Protein AF-A0A090RYJ0-F1 (afdb_monomer_lite)

Sequence (635 aa):
MLKVSLPIKLTNSLRLLSVKEAKRGILFSRLLGHEAGHELSQRLPTTTFIEEPAWATVTNPQGEGLDLPLISLRDNPFFAEKRTQSASTLANEGNTHLLATVNQVCAGQQQAQVVSWVQQVAKREDISQHQAACDWIGAFMQNVIAPLCIARSDYGVVMLAHQQNILLRVDNGMPAGMMYRDCQGSGVTELALERFASVFEGEKPEYFMEGEFVNPYLAYYLIGNSLINTVATIAASGMVTEQVLYQVCREKLAALAAASPVDPSFYNYLLNSDTLHWKRNFLCFVEEHNEATLSDPTKIYREIPNSLSEGVLPDCVKPLPDGSDVAIYPLAIDQWSLKTNGVERGLLNIHETSGAISVNVATDDPLIYWSGLEHAFFALDCQQITCEHAPEFVRGCLDTEQRLTRASFLEHAPIWHQPDHKPTDEIRLEASNGLTHPSRPAKPVDVFYQRYIYGMNKVLTFRKASLSRDLECFNRWHNDPAISPVWELEGSHQDHIDYLTKMESDPHQFPVIGEFDGVPFGYFEIYWTPEDRLGPYYQAQDFDRGAHMLSANPRFRGWRYFSVWSRGIVHYCFLANAKTNNVMGEPRADNKKVLALTERIGFEHLFDFDFPHKRAAMLQCKRERFFEFYTSQAR

Foldseek 3Di:
DKQWQDQDDDQQAGRFDDPQLLVLLQLVVLLCVDPVNLLLCLLQVQEAEWGQNDKDADADPVRHGDSPGIMTDIDDPVVVDVPPDDDPPVPFVVFWAQQVQQLDQDPPRPAHNLLVLLVQCCVVVVHASQVSLLQQLLQCCVAPQLSQVQCCQAQQKHALAASRQWTFGADSSHGRHTYGDDSSRIAGEPSNCVSVVVSQVPHHRPRYDYPVPCLLSRCQRRPVRRSLSSLCRNVVVVRHHSLLSLVLNLQSLVLSLLLPTNHSVNSCCQAPDQWGKYFQSPVSVVVSPNCVDDPDNSVRIDIDGRSNHDDFYFPAWKAFAVRWIWGWTDPDPFKTFTDTSSHTAWIWGWDADPNAIEIEIGHPDLLSVLVSVVCVCVVVVDQKHAYDPDDPQCVVQADPRNMHGQLSSLQRRNGFFDAFDDDPDFDWDAAPVRFIATDDTDDDDFWGGWTQDSVRSKIKTKTFDDLVSCLVVVQVQCCPPVRVVFPVQHDDSVSSVVVQVVQVVDRFKTKMFIDISSRTFWIKIKGACCNDPNNVVDPHDRLEIEMDIGGRHPVQDDDVNCLVVVLRVVSCSCNRDVVHFKYKDWAAPPPVVVVVSVVLQAKDFDAWDDDPVGTTTIIIHGSVSNSVSVSVPPD

Structure (mmCIF, N/CA/C/O backbone):
data_AF-A0A090RYJ0-F1
#
_entry.id   AF-A0A090RYJ0-F1
#
loop_
_atom_site.group_PDB
_atom_site.id
_atom_site.type_symbol
_atom_site.label_atom_id
_atom_site.label_alt_id
_atom_site.label_comp_id
_atom_site.label_asym_id
_atom_site.label_entity_id
_atom_site.label_seq_id
_atom_site.pdbx_PDB_ins_code
_atom_site.Cartn_x
_atom_site.Cartn_y
_atom_site.Cartn_z
_atom_site.occupancy
_atom_site.B_iso_or_equiv
_atom_site.auth_seq_id
_atom_site.auth_comp_id
_atom_site.auth_asym_id
_atom_site.auth_atom_id
_atom_site.pdbx_PDB_model_num
ATOM 1 N N . MET A 1 1 ? 9.843 12.489 -25.178 1.00 92.44 1 MET A N 1
ATOM 2 C CA . MET A 1 1 ? 11.280 12.785 -24.995 1.00 92.44 1 MET A CA 1
ATOM 3 C C . MET A 1 1 ? 12.077 11.915 -25.953 1.00 92.44 1 MET A C 1
ATOM 5 O O . MET A 1 1 ? 11.637 10.817 -26.263 1.00 92.44 1 MET A O 1
ATOM 9 N N . LEU A 1 2 ? 13.222 12.397 -26.438 1.00 93.12 2 LEU A N 1
ATOM 10 C CA . LEU A 1 2 ? 14.098 11.617 -27.316 1.00 93.12 2 LEU A CA 1
ATOM 11 C C . LEU A 1 2 ? 15.310 11.122 -26.530 1.00 93.12 2 LEU A C 1
ATOM 13 O O . LEU A 1 2 ? 16.002 11.919 -25.897 1.00 93.12 2 LEU A O 1
ATOM 17 N N . LYS A 1 3 ? 15.568 9.817 -26.595 1.00 94.19 3 LYS A N 1
ATOM 18 C CA . LYS A 1 3 ? 16.822 9.198 -26.170 1.00 94.19 3 LYS A CA 1
ATOM 19 C C . LYS A 1 3 ? 17.587 8.822 -27.434 1.00 94.19 3 LYS A C 1
ATOM 21 O O . LYS A 1 3 ? 17.047 8.122 -28.281 1.00 94.19 3 LYS A O 1
ATOM 26 N N . VAL A 1 4 ? 18.810 9.317 -27.589 1.00 94.50 4 VAL A N 1
ATOM 27 C CA . VAL A 1 4 ? 19.563 9.208 -28.849 1.00 94.50 4 VAL A CA 1
ATOM 28 C C . VAL A 1 4 ? 20.899 8.515 -28.633 1.00 94.50 4 VAL A C 1
ATOM 30 O O . VAL A 1 4 ? 21.523 8.692 -27.585 1.00 94.50 4 VAL A O 1
ATOM 33 N N . SER A 1 5 ? 21.351 7.770 -29.638 1.00 94.75 5 SER A N 1
ATOM 34 C CA . SER A 1 5 ? 22.724 7.280 -29.703 1.00 94.75 5 SER A CA 1
ATOM 35 C C . SER A 1 5 ? 23.705 8.436 -29.850 1.00 94.75 5 SER A C 1
ATOM 37 O O . SER A 1 5 ? 23.624 9.229 -30.789 1.00 94.75 5 SER A O 1
ATOM 39 N N . LEU A 1 6 ? 24.658 8.511 -28.927 1.00 94.00 6 LEU A N 1
ATOM 40 C CA . LEU A 1 6 ? 25.683 9.540 -28.873 1.00 94.00 6 LEU A CA 1
ATOM 41 C C . LEU A 1 6 ? 27.053 8.875 -28.653 1.00 94.00 6 LEU A C 1
ATOM 43 O O . LEU A 1 6 ? 27.276 8.279 -27.599 1.00 94.00 6 LEU A O 1
ATOM 47 N N . PRO A 1 7 ? 27.997 8.964 -29.609 1.00 91.94 7 PRO A N 1
ATOM 48 C CA . PRO A 1 7 ? 29.292 8.286 -29.527 1.00 91.94 7 PRO A CA 1
ATOM 49 C C . PRO A 1 7 ? 30.259 9.002 -28.563 1.00 91.94 7 PRO A C 1
ATOM 51 O O . PRO A 1 7 ? 31.333 9.452 -28.949 1.00 91.94 7 PRO A O 1
ATOM 54 N N . ILE A 1 8 ? 29.870 9.123 -27.292 1.00 92.69 8 ILE A N 1
ATOM 55 C CA . ILE A 1 8 ? 30.677 9.677 -26.202 1.00 92.69 8 ILE A CA 1
ATOM 56 C C . ILE A 1 8 ? 30.729 8.693 -25.036 1.00 92.69 8 ILE A C 1
ATOM 58 O O . ILE A 1 8 ? 29.741 8.020 -24.726 1.00 92.69 8 ILE A O 1
ATOM 62 N N . LYS A 1 9 ? 31.879 8.612 -24.364 1.00 87.88 9 LYS A N 1
ATOM 63 C CA . LYS A 1 9 ? 32.014 7.858 -23.115 1.00 87.88 9 LYS A CA 1
ATOM 64 C C . LYS A 1 9 ? 31.631 8.772 -21.954 1.00 87.88 9 LYS A C 1
ATOM 66 O O . LYS A 1 9 ? 32.257 9.808 -21.755 1.00 87.88 9 LYS A O 1
ATOM 71 N N . LEU A 1 10 ? 30.612 8.389 -21.188 1.00 88.50 10 LEU A N 1
ATOM 72 C CA . LEU A 1 10 ? 30.258 9.051 -19.929 1.00 88.50 10 LEU A CA 1
ATOM 73 C C . LEU A 1 10 ? 30.306 8.004 -18.824 1.00 88.50 10 LEU A C 1
ATOM 75 O O . LEU A 1 10 ? 29.560 7.024 -18.892 1.00 88.50 10 LEU A O 1
ATOM 79 N N . THR A 1 11 ? 31.126 8.225 -17.794 1.00 87.25 11 THR A N 1
ATOM 80 C CA . THR A 1 11 ? 31.468 7.224 -16.762 1.00 87.25 11 THR A CA 1
ATOM 81 C C . THR A 1 11 ? 32.126 5.980 -17.384 1.00 87.25 11 THR A C 1
ATOM 83 O O . THR A 1 11 ? 33.149 6.113 -18.057 1.00 87.25 11 THR A O 1
ATOM 86 N N . ASN A 1 12 ? 31.536 4.795 -17.220 1.00 80.19 12 ASN A N 1
ATOM 87 C CA . ASN A 1 12 ? 32.121 3.515 -17.627 1.00 80.19 12 ASN A CA 1
ATOM 88 C C . ASN A 1 12 ? 31.584 2.978 -18.967 1.00 80.19 12 ASN A C 1
ATOM 90 O O . ASN A 1 12 ? 32.007 1.910 -19.399 1.00 80.19 12 ASN A O 1
ATOM 94 N N . SER A 1 13 ? 30.694 3.705 -19.656 1.00 80.56 13 SER A N 1
ATOM 95 C CA . SER A 1 13 ? 30.019 3.200 -20.864 1.00 80.56 13 SER A CA 1
ATOM 96 C C . SER A 1 13 ? 30.002 4.213 -22.009 1.00 80.56 13 SER A C 1
ATOM 98 O O . SER A 1 13 ? 29.897 5.427 -21.798 1.00 80.56 13 SER A O 1
ATOM 100 N N . LEU A 1 14 ? 30.070 3.692 -23.236 1.00 86.56 14 LEU A N 1
ATOM 101 C CA . LEU A 1 14 ? 29.778 4.438 -24.457 1.00 86.56 14 LEU A CA 1
ATOM 102 C C . LEU A 1 14 ? 28.262 4.652 -24.559 1.00 86.56 14 LEU A C 1
ATOM 104 O O . LEU A 1 14 ? 27.493 3.728 -24.318 1.00 86.56 14 LEU A O 1
ATOM 108 N N . ARG A 1 15 ? 27.817 5.860 -24.909 1.00 90.31 15 ARG A N 1
ATOM 109 C CA . ARG A 1 15 ? 26.388 6.216 -24.965 1.00 90.31 15 ARG A CA 1
ATOM 110 C C . ARG A 1 15 ? 25.739 5.923 -26.320 1.00 90.31 15 ARG A C 1
ATOM 112 O O . ARG A 1 15 ? 24.931 6.710 -26.803 1.00 90.31 15 ARG A O 1
ATOM 119 N N . LEU A 1 16 ? 26.076 4.783 -26.919 1.00 91.50 16 LEU A N 1
ATOM 120 C CA . LEU A 1 16 ? 25.338 4.241 -28.060 1.00 91.50 16 LEU A CA 1
ATOM 121 C C . LEU A 1 16 ? 24.170 3.392 -27.560 1.00 91.50 16 LEU A C 1
ATOM 123 O O . LEU A 1 16 ? 24.305 2.690 -26.564 1.00 91.50 16 LEU A O 1
ATOM 127 N N . LEU A 1 17 ? 23.040 3.479 -28.252 1.00 90.44 17 LEU A N 1
ATOM 128 C CA . LEU A 1 17 ? 21.899 2.597 -28.058 1.00 90.44 17 LEU A CA 1
ATOM 129 C C . LEU A 1 17 ? 22.000 1.448 -29.055 1.00 90.44 17 LEU A C 1
ATOM 131 O O . LEU A 1 17 ? 22.281 1.683 -30.230 1.00 90.44 17 LEU A O 1
ATOM 135 N N . SER A 1 18 ? 21.703 0.234 -28.607 1.00 88.06 18 SER A N 1
ATOM 136 C CA . SER A 1 18 ? 21.585 -0.919 -29.505 1.00 88.06 18 SER A CA 1
ATOM 137 C C . SER A 1 18 ? 20.132 -1.255 -29.838 1.00 88.06 18 SER A C 1
ATOM 139 O O . SER A 1 18 ? 19.217 -1.006 -29.047 1.00 88.06 18 SER A O 1
ATOM 141 N N . VAL A 1 19 ? 19.910 -1.896 -30.992 1.00 88.31 19 VAL A N 1
ATOM 142 C CA . VAL A 1 19 ? 18.595 -2.472 -31.360 1.00 88.31 19 VAL A CA 1
ATOM 143 C C . VAL A 1 19 ? 18.085 -3.405 -30.267 1.00 88.31 19 VAL A C 1
ATOM 145 O O . VAL A 1 19 ? 16.898 -3.404 -29.940 1.00 88.31 19 VAL A O 1
ATOM 148 N N . LYS A 1 20 ? 19.008 -4.177 -29.687 1.00 85.31 20 LYS A N 1
ATOM 149 C CA . LYS A 1 20 ? 18.782 -5.010 -28.513 1.00 85.31 20 LYS A CA 1
ATOM 150 C C . LYS A 1 20 ? 18.133 -4.160 -27.418 1.00 85.31 20 LYS A C 1
ATOM 152 O O . LYS A 1 20 ? 16.956 -4.345 -27.120 1.00 85.31 20 LYS A O 1
ATOM 157 N N . GLU A 1 21 ? 18.853 -3.183 -26.873 1.00 84.81 21 GLU A N 1
ATOM 158 C CA . GLU A 1 21 ? 18.369 -2.327 -25.780 1.00 84.81 21 GLU A CA 1
ATOM 159 C C . GLU A 1 21 ? 17.041 -1.622 -26.069 1.00 84.81 21 GLU A C 1
ATOM 161 O O . GLU A 1 21 ? 16.218 -1.476 -25.167 1.00 84.81 21 GLU A O 1
ATOM 166 N N . ALA A 1 22 ? 16.812 -1.204 -27.312 1.00 88.31 22 ALA A N 1
ATOM 167 C CA . ALA A 1 22 ? 15.580 -0.537 -27.703 1.00 88.31 22 ALA A CA 1
ATOM 168 C C . ALA A 1 22 ? 14.358 -1.479 -27.661 1.00 88.31 22 ALA A C 1
ATOM 170 O O . ALA A 1 22 ? 13.277 -1.077 -27.226 1.00 88.31 22 ALA A O 1
ATOM 171 N N . LYS A 1 23 ? 14.529 -2.766 -28.007 1.00 88.62 23 LYS A N 1
ATOM 172 C CA . LYS A 1 23 ? 13.481 -3.793 -27.836 1.00 88.62 23 LYS A CA 1
ATOM 173 C C . LYS A 1 23 ? 13.100 -4.007 -26.369 1.00 88.62 23 LYS A C 1
ATOM 175 O O . LYS A 1 23 ? 11.967 -4.400 -26.100 1.00 88.62 23 LYS A O 1
ATOM 180 N N . ARG A 1 24 ? 14.003 -3.722 -25.422 1.00 89.44 24 ARG A N 1
ATOM 181 C CA . ARG A 1 24 ? 13.705 -3.799 -23.984 1.00 89.44 24 ARG A CA 1
ATOM 182 C C . ARG A 1 24 ? 12.623 -2.804 -23.565 1.00 89.44 24 ARG A C 1
ATOM 184 O O . ARG A 1 24 ? 11.746 -3.169 -22.791 1.00 89.44 24 ARG A O 1
ATOM 191 N N . GLY A 1 25 ? 12.663 -1.586 -24.111 1.00 89.94 25 GLY A N 1
ATOM 192 C CA . GLY A 1 25 ? 11.626 -0.570 -23.898 1.00 89.94 25 GLY A CA 1
ATOM 193 C C . GLY A 1 25 ? 10.246 -1.054 -24.333 1.00 89.94 25 GLY A C 1
ATOM 194 O O . GLY A 1 25 ? 9.313 -1.047 -23.536 1.00 89.94 25 GLY A O 1
ATOM 195 N N . ILE A 1 26 ? 10.158 -1.602 -25.549 1.00 91.38 26 ILE A N 1
ATOM 196 C CA . ILE A 1 26 ? 8.911 -2.158 -26.096 1.00 91.38 26 ILE A CA 1
ATOM 197 C C . ILE A 1 26 ? 8.396 -3.324 -25.247 1.00 91.38 26 ILE A C 1
ATOM 199 O O . ILE A 1 26 ? 7.200 -3.406 -24.976 1.00 91.38 26 ILE A O 1
ATOM 203 N N . LEU A 1 27 ? 9.280 -4.242 -24.837 1.00 91.75 27 LEU A N 1
ATOM 204 C CA . LEU A 1 27 ? 8.890 -5.361 -23.981 1.00 91.75 27 LEU A CA 1
ATOM 205 C C . LEU A 1 27 ? 8.302 -4.855 -22.662 1.00 91.75 27 LEU A C 1
ATOM 207 O O . LEU A 1 27 ? 7.239 -5.311 -22.262 1.00 91.75 27 LEU A O 1
ATOM 211 N N . PHE A 1 28 ? 8.955 -3.891 -22.015 1.00 92.88 28 PHE A N 1
ATOM 212 C CA . PHE A 1 28 ? 8.467 -3.320 -20.765 1.00 92.88 28 PHE A CA 1
ATOM 213 C C . PHE A 1 28 ? 7.088 -2.657 -20.926 1.00 92.88 28 PHE A C 1
ATOM 215 O O . PHE A 1 28 ? 6.198 -2.926 -20.123 1.00 92.88 28 PHE A O 1
ATOM 222 N N . SER A 1 29 ? 6.863 -1.905 -22.008 1.00 93.06 29 SER A N 1
ATOM 223 C CA . SER A 1 29 ? 5.536 -1.372 -22.359 1.00 93.06 29 SER A CA 1
ATOM 224 C C . SER A 1 29 ? 4.478 -2.465 -22.540 1.00 93.06 29 SER A C 1
ATOM 226 O O . SER A 1 29 ? 3.366 -2.358 -22.029 1.00 93.06 29 SER A O 1
ATOM 228 N N . ARG A 1 30 ? 4.824 -3.573 -23.209 1.00 93.81 30 ARG A N 1
ATOM 229 C CA . ARG A 1 30 ? 3.920 -4.730 -23.347 1.00 93.81 30 ARG A CA 1
ATOM 230 C C . ARG A 1 30 ? 3.586 -5.378 -22.005 1.00 93.81 30 ARG A C 1
ATOM 232 O O . ARG A 1 30 ? 2.452 -5.805 -21.820 1.00 93.81 30 ARG A O 1
ATOM 239 N N . LEU A 1 31 ? 4.547 -5.449 -21.080 1.00 95.19 31 LEU A N 1
ATOM 240 C CA . LEU A 1 31 ? 4.296 -5.950 -19.727 1.00 95.19 31 LEU A CA 1
ATOM 241 C C . LEU A 1 31 ? 3.324 -5.034 -18.977 1.00 95.19 31 LEU A C 1
ATOM 243 O O . LEU A 1 31 ? 2.397 -5.535 -18.352 1.00 95.19 31 LEU A O 1
ATOM 247 N N . LEU A 1 32 ? 3.487 -3.711 -19.064 1.00 93.56 32 LEU A N 1
ATOM 248 C CA . LEU A 1 32 ? 2.583 -2.757 -18.408 1.00 93.56 32 LEU A CA 1
ATOM 249 C C . LEU A 1 32 ? 1.158 -2.787 -18.981 1.00 93.56 32 LEU A C 1
ATOM 251 O O . LEU A 1 32 ? 0.208 -2.654 -18.216 1.00 93.56 32 LEU A O 1
ATOM 255 N N . GLY A 1 33 ? 1.009 -3.030 -20.287 1.00 93.19 33 GLY A N 1
ATOM 256 C CA . GLY A 1 33 ? -0.289 -3.215 -20.951 1.00 93.19 33 GLY A CA 1
ATOM 257 C C . GLY A 1 33 ? -0.917 -4.608 -20.795 1.00 93.19 33 GLY A C 1
ATOM 258 O O . GLY A 1 33 ? -1.959 -4.878 -21.383 1.00 93.19 33 GLY A O 1
ATOM 259 N N . HIS A 1 34 ? -0.282 -5.522 -20.058 1.00 95.06 34 HIS A N 1
ATOM 260 C CA . HIS A 1 34 ? -0.852 -6.828 -19.724 1.00 95.06 34 HIS A CA 1
ATOM 261 C C . HIS A 1 34 ? -1.748 -6.730 -18.479 1.00 95.06 34 HIS A C 1
ATOM 263 O O . HIS A 1 34 ? -1.570 -5.850 -17.642 1.00 95.06 34 HIS A O 1
ATOM 269 N N . GLU A 1 35 ? -2.640 -7.702 -18.270 1.00 93.25 35 GLU A N 1
ATOM 270 C CA . GLU A 1 35 ? -3.495 -7.804 -17.076 1.00 93.25 35 GLU A CA 1
ATOM 271 C C . GLU A 1 35 ? -2.714 -7.652 -15.756 1.00 93.25 35 GLU A C 1
ATOM 273 O O . GLU A 1 35 ? -3.081 -6.863 -14.884 1.00 93.25 35 GLU A O 1
ATOM 278 N N . ALA A 1 36 ? -1.600 -8.376 -15.623 1.00 94.81 36 ALA A N 1
ATOM 279 C CA . ALA A 1 36 ? -0.718 -8.278 -14.459 1.00 94.81 36 ALA A CA 1
ATOM 280 C C . ALA A 1 36 ? 0.008 -6.918 -14.363 1.00 94.81 36 ALA A C 1
ATOM 282 O O . ALA A 1 36 ? 0.358 -6.492 -13.266 1.00 94.81 36 ALA A O 1
ATOM 283 N N . GLY A 1 37 ? 0.213 -6.221 -15.485 1.00 95.62 37 GLY A N 1
ATOM 284 C CA . GLY A 1 37 ? 0.785 -4.872 -15.534 1.00 95.62 37 GLY A CA 1
ATOM 285 C C . GLY A 1 37 ? -0.206 -3.796 -15.094 1.00 95.62 37 GLY A C 1
ATOM 286 O O . GLY A 1 37 ? 0.160 -2.874 -14.359 1.00 95.62 37 GLY A O 1
ATOM 287 N N . HIS A 1 38 ? -1.482 -3.964 -15.445 1.00 94.19 38 HIS A N 1
ATOM 288 C CA . HIS A 1 38 ? -2.573 -3.155 -14.911 1.00 94.19 38 HIS A CA 1
ATOM 289 C C . HIS A 1 38 ? -2.745 -3.378 -13.401 1.00 94.19 38 HIS A C 1
ATOM 291 O O . HIS A 1 38 ? -2.838 -2.399 -12.665 1.00 94.19 38 HIS A O 1
ATOM 297 N N . GLU A 1 39 ? -2.695 -4.628 -12.913 1.00 95.12 39 GLU A N 1
ATOM 298 C CA . GLU A 1 39 ? -2.696 -4.928 -11.465 1.00 95.12 39 GLU A CA 1
ATOM 299 C C . GLU A 1 39 ? -1.492 -4.283 -10.751 1.00 95.12 39 GLU A C 1
ATOM 301 O O . GLU A 1 39 ? -1.660 -3.663 -9.699 1.00 95.12 39 GLU A O 1
ATOM 306 N N . LEU A 1 40 ? -0.287 -4.361 -11.337 1.00 95.62 40 LEU A N 1
ATOM 307 C CA . LEU A 1 40 ? 0.920 -3.704 -10.821 1.00 95.62 40 LEU A CA 1
ATOM 308 C C . LEU A 1 40 ? 0.724 -2.189 -10.694 1.00 95.62 40 LEU A C 1
ATOM 310 O O . LEU A 1 40 ? 0.967 -1.629 -9.627 1.00 95.62 40 LEU A O 1
ATOM 314 N N . SER A 1 41 ? 0.260 -1.534 -11.758 1.00 93.38 41 SER A N 1
ATOM 315 C CA . SER A 1 41 ? 0.017 -0.085 -11.773 1.00 93.38 41 SER A CA 1
ATOM 316 C C . SER A 1 41 ? -1.065 0.319 -10.767 1.00 93.38 41 SER A C 1
ATOM 318 O O . SER A 1 41 ? -0.899 1.284 -10.023 1.00 93.38 41 SER A O 1
ATOM 320 N N . GLN A 1 42 ? -2.140 -0.467 -10.669 1.00 92.31 42 GLN A N 1
ATOM 321 C CA . GLN A 1 42 ? -3.217 -0.266 -9.701 1.00 92.31 42 GLN A CA 1
ATOM 322 C C . GLN A 1 42 ? -2.715 -0.404 -8.259 1.00 92.31 42 GLN A C 1
ATOM 324 O O . GLN A 1 42 ? -3.133 0.357 -7.388 1.00 92.31 42 GLN A O 1
ATOM 329 N N . ARG A 1 43 ? -1.799 -1.337 -7.987 1.00 93.69 43 ARG A N 1
ATOM 330 C CA . ARG A 1 43 ? -1.207 -1.545 -6.658 1.00 93.69 43 ARG A CA 1
ATOM 331 C C . ARG A 1 43 ? -0.195 -0.468 -6.264 1.00 93.69 43 ARG A C 1
ATOM 333 O O . ARG A 1 43 ? 0.051 -0.284 -5.075 1.00 93.69 43 ARG A O 1
ATOM 340 N N . LEU A 1 44 ? 0.378 0.248 -7.234 1.00 93.88 44 LEU A N 1
ATOM 341 C CA . LEU A 1 44 ? 1.445 1.232 -7.031 1.00 93.88 44 LEU A CA 1
ATOM 342 C C . LEU A 1 44 ? 1.013 2.656 -7.445 1.00 93.88 44 LEU A C 1
ATOM 344 O O . LEU A 1 44 ? 1.634 3.253 -8.325 1.00 93.88 44 LEU A O 1
ATOM 3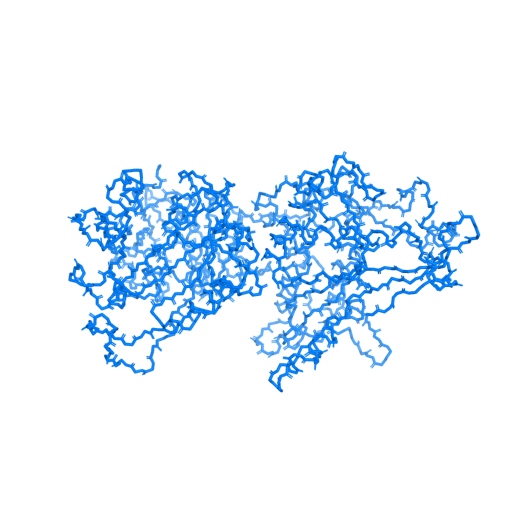48 N N . PRO A 1 45 ? -0.009 3.257 -6.801 1.00 88.38 45 PRO A N 1
ATOM 349 C CA . PRO A 1 45 ? -0.606 4.529 -7.239 1.00 88.38 45 PRO A CA 1
ATOM 350 C C . PRO A 1 45 ? 0.340 5.738 -7.150 1.00 88.38 45 PRO A C 1
ATOM 352 O O . PRO A 1 45 ? 0.109 6.770 -7.777 1.00 88.38 45 PRO A O 1
ATOM 355 N N . THR A 1 46 ? 1.412 5.634 -6.367 1.00 90.75 46 THR A N 1
ATOM 356 C CA . THR A 1 46 ? 2.437 6.677 -6.223 1.00 90.75 46 THR A CA 1
ATOM 357 C C . THR A 1 46 ? 3.580 6.529 -7.227 1.00 90.75 46 THR A C 1
ATOM 359 O O . THR A 1 46 ? 4.516 7.326 -7.207 1.00 90.75 46 THR A O 1
ATOM 362 N N . THR A 1 47 ? 3.518 5.527 -8.109 1.00 94.12 47 THR A N 1
ATOM 363 C CA . THR A 1 47 ? 4.564 5.206 -9.079 1.00 94.12 47 THR A CA 1
ATOM 364 C C . THR A 1 47 ? 4.097 5.448 -10.505 1.00 94.12 47 THR A C 1
ATOM 366 O O . THR A 1 47 ? 3.020 5.025 -10.909 1.00 94.12 47 THR A O 1
ATOM 369 N N . THR A 1 48 ? 4.949 6.084 -11.301 1.00 93.62 48 THR A N 1
ATOM 370 C CA . THR A 1 48 ? 4.777 6.180 -12.753 1.00 93.62 48 THR A CA 1
ATOM 371 C C . THR A 1 48 ? 5.952 5.512 -13.449 1.00 93.62 48 THR A C 1
ATOM 373 O O . THR A 1 48 ? 7.105 5.884 -13.239 1.00 93.62 48 THR A O 1
ATOM 376 N N . PHE A 1 49 ? 5.680 4.544 -14.313 1.00 93.81 49 PHE A N 1
ATOM 377 C CA . PHE A 1 49 ? 6.699 3.946 -15.165 1.00 93.81 49 PHE A CA 1
ATOM 378 C C . PHE A 1 49 ? 6.731 4.702 -16.496 1.00 93.81 49 PHE A C 1
ATOM 380 O O . PHE A 1 49 ? 5.768 4.661 -17.250 1.00 93.81 49 PHE A O 1
ATOM 387 N N . ILE A 1 50 ? 7.809 5.443 -16.774 1.00 94.12 50 ILE A N 1
ATOM 388 C CA . ILE A 1 50 ? 7.931 6.193 -18.029 1.00 94.12 50 ILE A CA 1
ATOM 389 C C . ILE A 1 50 ? 8.341 5.228 -19.139 1.00 94.12 50 ILE A C 1
ATOM 391 O O . ILE A 1 50 ? 9.473 4.739 -19.163 1.00 94.12 50 ILE A O 1
ATOM 395 N N . GLU A 1 51 ? 7.417 4.998 -20.061 1.00 93.44 51 GLU A N 1
ATOM 396 C CA . GLU A 1 51 ? 7.549 4.018 -21.128 1.00 93.44 51 GLU A CA 1
ATOM 397 C C . GLU A 1 51 ? 8.474 4.464 -22.269 1.00 93.44 51 GLU A C 1
ATOM 399 O O . GLU A 1 51 ? 8.699 5.655 -22.517 1.00 93.44 51 GLU A O 1
ATOM 404 N N . GLU A 1 52 ? 9.000 3.470 -22.988 1.00 94.50 52 GLU A N 1
ATOM 405 C CA . GLU A 1 52 ? 9.763 3.626 -24.231 1.00 94.50 52 GLU A CA 1
ATOM 406 C C . GLU A 1 52 ? 9.118 2.770 -25.338 1.00 94.50 52 GLU A C 1
ATOM 408 O O . GLU A 1 52 ? 9.694 1.761 -25.762 1.00 94.50 52 GLU A O 1
ATOM 413 N N . PRO A 1 53 ? 7.899 3.129 -25.788 1.00 92.94 53 PRO A N 1
ATOM 414 C CA . PRO A 1 53 ? 7.062 2.243 -26.600 1.00 92.94 53 PRO A CA 1
ATOM 415 C C . PRO A 1 53 ? 7.533 2.104 -28.053 1.00 92.94 53 PRO A C 1
ATOM 417 O O . PRO A 1 53 ? 7.056 1.230 -28.778 1.00 92.94 53 PRO A O 1
ATOM 420 N N . ALA A 1 54 ? 8.446 2.963 -28.513 1.00 94.81 54 ALA A N 1
ATOM 421 C CA . ALA A 1 54 ? 8.894 2.976 -29.898 1.00 94.81 54 ALA A CA 1
ATOM 422 C C . ALA A 1 54 ? 10.365 3.378 -30.030 1.00 94.81 54 ALA A C 1
ATOM 424 O O . ALA A 1 54 ? 10.906 4.146 -29.238 1.00 94.81 54 ALA A O 1
ATOM 425 N N . TRP A 1 55 ? 11.010 2.898 -31.088 1.00 95.62 55 TRP A N 1
ATOM 426 C CA . TRP A 1 55 ? 12.368 3.276 -31.464 1.00 95.62 55 TRP A CA 1
ATOM 427 C C . TRP A 1 55 ? 12.519 3.233 -32.984 1.00 95.62 55 TRP A C 1
ATOM 429 O O . TRP A 1 55 ? 11.710 2.621 -33.683 1.00 95.62 55 TRP A O 1
ATOM 439 N N . ALA A 1 56 ? 13.544 3.900 -33.505 1.00 96.00 56 ALA A N 1
ATOM 440 C CA . ALA A 1 56 ? 13.849 3.918 -34.928 1.00 96.00 56 ALA A CA 1
ATOM 441 C C . ALA A 1 56 ? 15.359 3.944 -35.159 1.00 96.00 56 ALA A C 1
ATOM 443 O O . ALA A 1 56 ? 16.113 4.524 -34.379 1.00 96.00 56 ALA A O 1
ATOM 444 N N . THR A 1 57 ? 15.798 3.333 -36.256 1.00 96.25 57 THR A N 1
ATOM 445 C CA . THR A 1 57 ? 17.164 3.460 -36.766 1.00 96.25 57 THR A CA 1
ATOM 446 C C . THR A 1 57 ? 17.187 3.294 -38.286 1.00 96.25 57 THR A C 1
ATOM 448 O O . THR A 1 57 ? 16.175 2.947 -38.896 1.00 96.25 57 THR A O 1
ATOM 451 N N . VAL A 1 58 ? 18.341 3.544 -38.898 1.00 95.19 58 VAL A N 1
ATOM 452 C CA . VAL A 1 58 ? 18.610 3.257 -40.311 1.00 95.19 58 VAL A CA 1
ATOM 453 C C . VAL A 1 58 ? 19.153 1.835 -40.435 1.00 95.19 58 VAL A C 1
ATOM 455 O O . VAL A 1 58 ? 19.927 1.394 -39.588 1.00 95.19 58 VAL A O 1
ATOM 458 N N . THR A 1 59 ? 18.773 1.118 -41.489 1.00 95.06 59 THR A N 1
ATOM 459 C CA . THR A 1 59 ? 19.341 -0.196 -41.812 1.00 95.06 59 THR A CA 1
ATOM 460 C C . THR A 1 59 ? 20.472 -0.074 -42.826 1.00 95.06 59 THR A C 1
ATOM 462 O O . THR A 1 59 ? 20.416 0.760 -43.734 1.00 95.06 59 THR A O 1
ATOM 465 N N . ASN A 1 60 ? 21.484 -0.930 -42.719 1.00 92.81 60 ASN A N 1
ATOM 466 C CA . ASN A 1 60 ? 22.470 -1.096 -43.784 1.00 92.81 60 ASN A CA 1
ATOM 467 C C . ASN A 1 60 ? 21.841 -1.797 -45.018 1.00 92.81 60 ASN A C 1
ATOM 469 O O . ASN A 1 60 ? 20.703 -2.274 -44.948 1.00 92.81 60 ASN A O 1
ATOM 473 N N . PRO A 1 61 ? 22.547 -1.880 -46.164 1.00 94.94 61 PRO A N 1
ATOM 474 C CA . PRO A 1 61 ? 22.046 -2.582 -47.352 1.00 94.94 61 PRO A CA 1
ATOM 475 C C . PRO A 1 61 ? 21.723 -4.072 -47.140 1.00 94.94 61 PRO A C 1
ATOM 477 O O . PRO A 1 61 ? 21.011 -4.654 -47.952 1.00 94.94 61 PRO A O 1
ATOM 480 N N . GLN A 1 62 ? 22.238 -4.689 -46.073 1.00 93.62 62 GLN A N 1
ATOM 481 C CA . GLN A 1 62 ? 21.970 -6.072 -45.672 1.00 93.62 62 GLN A CA 1
ATOM 482 C C . GLN A 1 62 ? 20.703 -6.205 -44.804 1.00 93.62 62 GLN A C 1
ATOM 484 O O . GLN A 1 62 ? 20.286 -7.321 -44.505 1.00 93.62 62 GLN A O 1
ATOM 489 N N . GLY A 1 63 ? 20.066 -5.090 -44.428 1.00 91.50 63 GLY A N 1
ATOM 490 C CA . GLY A 1 63 ? 18.862 -5.057 -43.594 1.00 91.50 63 GLY A CA 1
ATOM 491 C C . GLY A 1 63 ? 19.131 -5.029 -42.086 1.00 91.50 63 GLY A C 1
ATOM 492 O O . GLY A 1 63 ? 18.187 -5.084 -41.301 1.00 91.50 63 GLY A O 1
ATOM 493 N N . GLU A 1 64 ? 20.388 -4.919 -41.657 1.00 90.44 64 GLU A N 1
ATOM 494 C CA . GLU A 1 64 ? 20.755 -4.863 -40.241 1.00 90.44 64 GLU A CA 1
ATOM 495 C C . GLU A 1 64 ? 20.599 -3.434 -39.710 1.00 90.44 64 GLU A C 1
ATOM 497 O O . GLU A 1 64 ? 21.058 -2.472 -40.333 1.00 90.44 64 GLU A O 1
ATOM 502 N N . GLY A 1 65 ? 19.946 -3.282 -38.556 1.00 90.25 65 GLY A N 1
ATOM 503 C CA . GLY A 1 65 ? 19.768 -1.983 -37.907 1.00 90.25 65 GLY A CA 1
ATOM 504 C C . GLY A 1 65 ? 21.082 -1.443 -37.347 1.00 90.25 65 GLY A C 1
ATOM 505 O O . GLY A 1 65 ? 21.810 -2.161 -36.668 1.00 90.25 65 GLY A O 1
ATOM 506 N N . LEU A 1 66 ? 21.373 -0.171 -37.615 1.00 91.88 66 LEU A N 1
ATOM 507 C CA . LEU A 1 66 ? 22.563 0.502 -37.104 1.00 91.88 66 LEU A CA 1
ATOM 508 C C . LEU A 1 66 ? 22.347 0.993 -35.666 1.00 91.88 66 LEU A C 1
ATOM 510 O O . LEU A 1 66 ? 21.276 1.496 -35.330 1.00 91.88 66 LEU A O 1
ATOM 514 N N . ASP A 1 67 ? 23.386 0.952 -34.834 1.00 90.81 67 ASP A N 1
ATOM 515 C CA . ASP A 1 67 ? 23.345 1.554 -33.490 1.00 90.81 67 ASP A CA 1
ATOM 516 C C . ASP A 1 67 ? 23.391 3.092 -33.551 1.00 90.81 67 ASP A C 1
ATOM 518 O O . ASP A 1 67 ? 22.933 3.786 -32.648 1.00 90.81 67 ASP A O 1
ATOM 522 N N . LEU A 1 68 ? 23.889 3.666 -34.649 1.00 91.81 68 LEU A N 1
ATOM 523 C CA . LEU A 1 68 ? 23.869 5.101 -34.932 1.00 91.81 68 LEU A CA 1
ATOM 524 C C . LEU A 1 68 ? 23.230 5.318 -36.317 1.00 91.81 68 LEU A C 1
ATOM 526 O O . LEU A 1 68 ? 23.756 4.778 -37.290 1.00 91.81 68 LEU A O 1
ATOM 530 N N . PRO A 1 69 ? 22.138 6.097 -36.453 1.00 92.94 69 PRO A N 1
ATOM 531 C CA . PRO A 1 69 ? 21.570 7.043 -35.490 1.00 92.94 69 PRO A CA 1
ATOM 532 C C . PRO A 1 69 ? 20.350 6.487 -34.730 1.00 92.94 69 PRO A C 1
ATOM 534 O O . PRO A 1 69 ? 19.262 7.050 -34.845 1.00 92.94 69 PRO A O 1
ATOM 537 N N . LEU A 1 70 ? 20.492 5.396 -33.964 1.00 95.50 70 LEU A N 1
ATOM 538 C CA . LEU A 1 70 ? 19.349 4.837 -33.237 1.00 95.50 70 LEU A CA 1
ATOM 539 C C . LEU A 1 70 ? 18.748 5.869 -32.269 1.00 95.50 70 LEU A C 1
ATOM 541 O O . LEU A 1 70 ? 19.461 6.557 -31.530 1.00 95.50 70 LEU A O 1
ATOM 545 N N . ILE A 1 71 ? 17.420 5.958 -32.274 1.00 95.88 71 ILE A N 1
ATOM 546 C CA . ILE A 1 71 ? 16.634 6.779 -31.355 1.00 95.88 71 ILE A CA 1
ATOM 547 C C . ILE A 1 71 ? 15.572 5.926 -30.662 1.00 95.88 71 ILE A C 1
ATOM 549 O O . ILE A 1 71 ? 14.915 5.110 -31.300 1.00 95.88 71 ILE A O 1
ATOM 553 N N . SER A 1 72 ? 15.377 6.143 -29.364 1.00 95.06 72 SER A N 1
ATOM 554 C CA . SER A 1 72 ? 14.251 5.624 -28.582 1.00 95.06 72 SER A CA 1
ATOM 555 C C . SER A 1 72 ? 13.322 6.784 -28.208 1.00 95.06 72 SER A C 1
ATOM 557 O O . SER A 1 72 ? 13.766 7.861 -27.783 1.00 95.06 72 SER A O 1
ATOM 559 N N . LEU A 1 73 ? 12.026 6.583 -28.427 1.00 94.94 73 LEU A N 1
ATOM 560 C CA . LEU A 1 73 ? 10.952 7.511 -28.101 1.00 94.94 73 LEU A CA 1
ATOM 561 C C . LEU A 1 73 ? 10.466 7.171 -26.697 1.00 94.94 73 LEU A C 1
ATOM 563 O O . LEU A 1 73 ? 9.856 6.130 -26.482 1.00 94.94 73 LEU A O 1
ATOM 567 N N . ARG A 1 74 ? 10.747 8.065 -25.752 1.00 94.38 74 ARG A N 1
ATOM 568 C CA . ARG A 1 74 ? 10.307 7.949 -24.362 1.00 94.38 74 ARG A CA 1
ATOM 569 C C . ARG A 1 74 ? 9.101 8.841 -24.123 1.00 94.38 74 ARG A C 1
ATOM 571 O O . ARG A 1 74 ? 9.117 9.993 -24.568 1.00 94.38 74 ARG A O 1
ATOM 578 N N . ASP A 1 75 ? 8.121 8.389 -23.361 1.00 92.56 75 ASP A N 1
ATOM 579 C CA . ASP A 1 75 ? 6.987 9.236 -23.002 1.00 92.56 75 ASP A CA 1
ATOM 580 C C . ASP A 1 75 ? 7.421 10.486 -22.230 1.00 92.56 75 ASP A C 1
ATOM 582 O O . ASP A 1 75 ? 8.434 10.510 -21.527 1.00 92.56 75 ASP A O 1
ATOM 586 N N . ASN A 1 76 ? 6.696 11.587 -22.436 1.00 90.81 76 ASN A N 1
ATOM 587 C CA . ASN A 1 76 ? 6.945 12.846 -21.738 1.00 90.81 76 ASN A CA 1
ATOM 588 C C . ASN A 1 76 ? 5.747 13.205 -20.851 1.00 90.81 76 ASN A C 1
ATOM 590 O O . ASN A 1 76 ? 4.862 13.923 -21.329 1.00 90.81 76 ASN A O 1
ATOM 594 N N . PRO A 1 77 ? 5.719 12.756 -19.583 1.00 85.81 77 PRO A N 1
ATOM 595 C CA . PRO A 1 77 ? 4.592 13.041 -18.695 1.00 85.81 77 PRO A CA 1
ATOM 596 C C . PRO A 1 77 ? 4.383 14.555 -18.506 1.00 85.81 77 PRO A C 1
ATOM 598 O O . PRO A 1 77 ? 3.253 15.031 -18.510 1.00 85.81 77 PRO A O 1
ATOM 601 N N . PHE A 1 78 ? 5.467 15.339 -18.526 1.00 84.56 78 PHE A N 1
ATOM 602 C CA . PHE A 1 78 ? 5.449 16.801 -18.372 1.00 84.56 78 PHE A CA 1
ATOM 603 C C . PHE A 1 78 ? 4.887 17.567 -19.582 1.00 84.56 78 PHE A C 1
ATOM 605 O O . PHE A 1 78 ? 4.734 18.784 -19.537 1.00 84.56 78 PHE A O 1
ATOM 612 N N . PHE A 1 79 ? 4.647 16.895 -20.713 1.00 78.62 79 PHE A N 1
ATOM 613 C CA . PHE A 1 79 ? 4.008 17.518 -21.877 1.00 78.62 79 PHE A CA 1
ATOM 614 C C . PHE A 1 79 ? 2.500 17.262 -21.913 1.00 78.62 79 PHE A C 1
ATOM 616 O O . PHE A 1 79 ? 1.750 18.124 -22.369 1.00 78.62 79 PHE A O 1
ATOM 623 N N . ALA A 1 80 ? 2.058 16.094 -21.435 1.00 60.72 80 ALA A N 1
ATOM 624 C CA . ALA A 1 80 ? 0.644 15.742 -21.360 1.00 60.72 80 ALA A CA 1
ATOM 625 C C . ALA A 1 80 ? -0.097 16.618 -20.337 1.00 60.72 80 ALA A C 1
ATOM 627 O O . ALA A 1 80 ? -1.138 17.178 -20.677 1.00 60.72 80 ALA A O 1
ATOM 628 N N . GLU A 1 81 ? 0.495 16.842 -19.156 1.00 57.47 81 GLU A N 1
ATOM 629 C CA . GLU A 1 81 ? -0.064 17.718 -18.110 1.00 57.47 81 GLU A CA 1
ATOM 630 C C . GLU A 1 81 ? -0.345 19.144 -18.623 1.00 57.47 81 GLU A C 1
ATOM 632 O O . GLU A 1 81 ? -1.404 19.707 -18.348 1.00 57.47 81 GLU A O 1
ATOM 637 N N . LYS A 1 82 ? 0.525 19.688 -19.489 1.00 55.78 82 LYS A N 1
ATOM 638 C CA . LYS A 1 82 ? 0.348 21.018 -20.108 1.00 55.78 82 LYS A CA 1
ATOM 639 C C . LYS A 1 82 ? -0.834 21.122 -21.069 1.00 55.78 82 LYS A C 1
ATOM 641 O O . LYS A 1 82 ? -1.280 22.232 -21.352 1.00 55.78 82 LYS A O 1
ATOM 646 N N . ARG A 1 83 ? -1.305 20.007 -21.638 1.00 47.06 83 ARG A N 1
ATOM 647 C CA . ARG A 1 83 ? -2.378 19.994 -22.649 1.00 47.06 83 ARG A CA 1
ATOM 648 C C . ARG A 1 83 ? -3.767 19.757 -22.066 1.00 47.06 83 ARG A C 1
ATOM 650 O O . ARG A 1 83 ? -4.739 20.139 -22.710 1.00 47.06 83 ARG A O 1
ATOM 657 N N . THR A 1 84 ? -3.868 19.130 -20.899 1.00 45.56 84 THR A N 1
ATOM 658 C CA . THR A 1 84 ? -5.146 18.675 -20.329 1.00 45.56 84 THR A CA 1
ATOM 659 C C . THR A 1 84 ? -5.653 19.513 -19.154 1.00 45.56 84 THR A C 1
ATOM 661 O O . THR A 1 84 ? -6.715 19.196 -18.627 1.00 45.56 84 THR A O 1
ATOM 664 N N . GLN A 1 85 ? -4.958 20.576 -18.731 1.00 41.28 85 GLN A N 1
ATOM 665 C CA . GLN A 1 85 ? -5.308 21.297 -17.498 1.00 41.28 85 GLN A CA 1
ATOM 666 C C . GLN A 1 85 ? -5.702 22.771 -17.692 1.00 41.28 85 GLN A C 1
ATOM 668 O O . GLN A 1 85 ? -4.975 23.575 -18.276 1.00 41.28 85 GLN A O 1
ATOM 673 N N . SER A 1 86 ? -6.856 23.126 -17.110 1.00 37.75 86 SER A N 1
ATOM 674 C CA . SER A 1 86 ? -7.195 24.472 -16.634 1.00 37.75 86 SER A CA 1
ATOM 675 C C . SER A 1 86 ? -6.398 24.819 -15.365 1.00 37.75 86 SER A C 1
ATOM 677 O O . SER A 1 86 ? -6.012 23.929 -14.616 1.00 37.75 86 SER A O 1
ATOM 679 N N . ALA A 1 87 ? -6.219 26.113 -15.092 1.00 37.00 87 ALA A N 1
ATOM 680 C CA . ALA A 1 87 ? -5.267 26.739 -14.158 1.00 37.00 87 ALA A CA 1
ATOM 681 C C . ALA A 1 87 ? -5.175 26.267 -12.675 1.00 37.00 87 ALA A C 1
ATOM 683 O O . ALA A 1 87 ? -4.408 26.864 -11.925 1.00 37.00 87 ALA A O 1
ATOM 684 N N . SER A 1 88 ? -5.887 25.235 -12.208 1.00 34.88 88 SER A N 1
ATOM 685 C CA . SER A 1 88 ? -5.853 24.776 -10.802 1.00 34.88 88 SER A CA 1
ATOM 686 C C . SER A 1 88 ? -4.859 23.643 -10.501 1.00 34.88 88 SER A C 1
ATOM 688 O O . SER A 1 88 ? -4.640 23.332 -9.336 1.00 34.88 88 SER A O 1
ATOM 690 N N . THR A 1 89 ? -4.232 23.038 -11.514 1.00 37.72 89 THR A N 1
ATOM 691 C CA . THR A 1 89 ? -3.296 21.898 -11.363 1.00 37.72 89 THR A CA 1
ATOM 692 C C . THR A 1 89 ? -1.843 22.218 -11.750 1.00 37.72 89 THR A C 1
ATOM 694 O O . THR A 1 89 ? -0.983 21.342 -11.746 1.00 37.72 89 THR A O 1
ATOM 697 N N . LEU A 1 90 ? -1.527 23.509 -11.924 1.00 38.34 90 LEU A N 1
ATOM 698 C CA . LEU A 1 90 ? -0.179 24.075 -12.134 1.00 38.34 90 LEU A CA 1
ATOM 699 C C . LEU A 1 90 ? 0.855 23.763 -11.017 1.00 38.34 90 LEU A C 1
ATOM 701 O O . LEU A 1 90 ? 1.981 24.251 -11.084 1.00 38.34 90 LEU A O 1
ATOM 705 N N . ALA A 1 91 ? 0.508 22.976 -9.994 1.00 40.44 91 ALA A N 1
ATOM 706 C CA . ALA A 1 91 ? 1.363 22.674 -8.845 1.00 40.44 91 ALA A CA 1
ATOM 707 C C . ALA A 1 91 ? 2.348 21.500 -9.059 1.00 40.44 91 ALA A C 1
ATOM 709 O O . ALA A 1 91 ? 3.360 21.446 -8.367 1.00 40.44 91 ALA A O 1
ATOM 710 N N . ASN A 1 92 ? 2.118 20.587 -10.014 1.00 45.44 92 ASN A N 1
ATOM 711 C CA . ASN A 1 92 ? 2.896 19.334 -10.087 1.00 45.44 92 ASN A CA 1
ATOM 712 C C . ASN A 1 92 ? 4.239 19.422 -10.843 1.00 45.44 92 ASN A C 1
ATOM 714 O O . ASN A 1 92 ? 5.156 18.657 -10.537 1.00 45.44 92 ASN A O 1
ATOM 718 N N . GLU A 1 93 ? 4.421 20.373 -11.768 1.00 48.38 93 GLU A N 1
ATOM 719 C CA . GLU A 1 93 ? 5.706 20.538 -12.481 1.00 48.38 93 GLU A CA 1
ATOM 720 C C . GLU A 1 93 ? 6.840 21.034 -11.566 1.00 48.38 93 GLU A C 1
ATOM 722 O O . GLU A 1 93 ? 8.008 20.738 -11.817 1.00 48.38 93 GLU A O 1
ATOM 727 N N . GLY A 1 94 ? 6.512 21.758 -10.489 1.00 60.25 94 GLY A N 1
ATOM 728 C CA . GLY A 1 94 ? 7.485 22.274 -9.518 1.00 60.25 94 GLY A CA 1
ATOM 729 C C . GLY A 1 94 ? 7.973 21.249 -8.490 1.00 60.25 94 GLY A C 1
ATOM 730 O O . GLY A 1 94 ? 8.956 21.515 -7.801 1.00 60.25 94 GLY A O 1
ATOM 731 N N . ASN A 1 95 ? 7.315 20.089 -8.415 1.00 86.94 95 ASN A N 1
ATOM 732 C CA . ASN A 1 95 ? 7.450 19.133 -7.313 1.00 86.94 95 ASN A CA 1
ATOM 733 C C . ASN A 1 95 ? 8.193 17.844 -7.701 1.00 86.94 95 ASN A C 1
ATOM 735 O O . ASN A 1 95 ? 8.346 16.952 -6.871 1.00 86.94 95 ASN A O 1
ATOM 739 N N . THR A 1 96 ? 8.646 17.704 -8.953 1.00 93.38 96 THR A N 1
ATOM 740 C CA . THR A 1 96 ? 9.354 16.500 -9.423 1.00 93.38 96 THR A CA 1
ATOM 741 C C . THR A 1 96 ? 10.844 16.773 -9.618 1.00 93.38 96 THR A C 1
ATOM 743 O O . THR A 1 96 ? 11.241 17.635 -10.400 1.00 93.38 96 THR A O 1
ATOM 746 N N . HIS A 1 97 ? 11.693 16.000 -8.943 1.00 95.00 97 HIS A N 1
ATOM 747 C CA . HIS A 1 97 ? 13.135 16.223 -8.877 1.00 95.00 97 HIS A CA 1
ATOM 748 C C . HIS A 1 97 ? 13.921 14.949 -9.176 1.00 95.00 97 HIS A C 1
ATOM 750 O O . HIS A 1 97 ? 13.552 13.856 -8.767 1.00 95.00 97 HIS A O 1
ATOM 756 N N . LEU A 1 98 ? 15.062 15.071 -9.848 1.00 96.12 98 LEU A N 1
ATOM 757 C CA . LEU A 1 98 ? 15.974 13.943 -10.008 1.00 96.12 98 LEU A CA 1
ATOM 758 C C . LEU A 1 98 ? 16.618 13.593 -8.657 1.00 96.12 98 LEU A C 1
ATOM 760 O O . LEU A 1 98 ? 17.282 14.453 -8.075 1.00 96.12 98 LEU A O 1
ATOM 764 N N . LEU A 1 99 ? 16.500 12.343 -8.194 1.00 97.69 99 LEU A N 1
ATOM 765 C CA . LEU A 1 99 ? 17.015 11.935 -6.876 1.00 97.69 99 LEU A CA 1
ATOM 766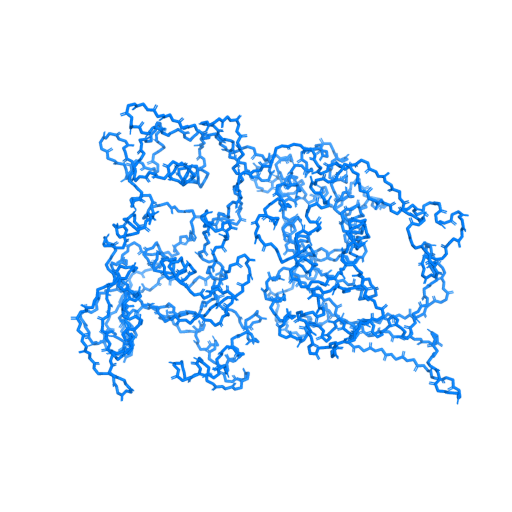 C C . LEU A 1 99 ? 18.520 12.220 -6.721 1.00 97.69 99 LEU A C 1
ATOM 768 O O . LEU A 1 99 ? 18.961 12.690 -5.676 1.00 97.69 99 LEU A O 1
ATOM 772 N N . ALA A 1 100 ? 19.295 12.035 -7.794 1.00 96.75 100 ALA A N 1
ATOM 773 C CA . ALA A 1 100 ? 20.729 12.336 -7.792 1.00 96.75 100 ALA A CA 1
ATOM 774 C C . ALA A 1 100 ? 21.028 13.801 -7.434 1.00 96.75 100 ALA A C 1
ATOM 776 O O . ALA A 1 100 ? 21.955 14.085 -6.682 1.00 96.75 100 ALA A O 1
ATOM 777 N N . THR A 1 101 ? 20.230 14.737 -7.951 1.00 94.94 101 THR A N 1
ATOM 778 C CA . THR A 1 101 ? 20.380 16.169 -7.662 1.00 94.94 101 THR A CA 1
ATOM 779 C C . THR A 1 101 ? 19.873 16.511 -6.265 1.00 94.94 101 THR A C 1
ATOM 781 O O . THR A 1 101 ? 20.442 17.373 -5.607 1.00 94.94 101 THR A O 1
ATOM 784 N N . VAL A 1 102 ? 18.836 15.815 -5.793 1.00 95.31 102 VAL A N 1
ATOM 785 C CA . VAL A 1 102 ? 18.277 15.991 -4.445 1.00 95.31 102 VAL A CA 1
ATOM 786 C C . VAL A 1 102 ? 19.304 15.676 -3.355 1.00 95.31 102 VAL A C 1
ATOM 788 O O . VAL A 1 102 ? 19.387 16.404 -2.362 1.00 95.31 102 VAL A O 1
ATOM 791 N N . ASN A 1 103 ? 20.087 14.613 -3.551 1.00 97.00 103 ASN A N 1
ATOM 792 C CA . ASN A 1 103 ? 21.096 14.155 -2.597 1.00 97.00 103 ASN A CA 1
ATOM 793 C C . ASN A 1 103 ? 22.439 14.897 -2.716 1.00 97.00 103 ASN A C 1
ATOM 795 O O . ASN A 1 103 ? 23.271 14.805 -1.814 1.00 97.00 103 ASN A O 1
ATOM 799 N N . GLN A 1 104 ? 22.676 15.610 -3.820 1.00 95.00 104 GLN A N 1
ATOM 800 C CA . GLN A 1 104 ? 23.926 16.318 -4.079 1.00 95.00 104 GLN A CA 1
ATOM 801 C C . GLN A 1 104 ? 23.916 17.724 -3.459 1.00 95.00 104 GLN A C 1
ATOM 803 O O . GLN A 1 104 ? 22.930 18.452 -3.539 1.00 95.00 104 GLN A O 1
ATOM 808 N N . VAL A 1 105 ? 25.061 18.155 -2.921 1.00 92.75 105 VAL A N 1
ATOM 809 C CA . VAL A 1 105 ? 25.319 19.577 -2.644 1.00 92.75 105 VAL A CA 1
ATOM 810 C C . VAL A 1 105 ? 25.820 20.236 -3.931 1.00 92.75 105 VAL A C 1
ATOM 812 O O . VAL A 1 105 ? 26.916 19.927 -4.407 1.00 92.75 105 VAL A O 1
ATOM 815 N N . CYS A 1 106 ? 25.012 21.106 -4.540 1.00 84.25 106 CYS A N 1
ATOM 816 C CA . CYS A 1 106 ? 25.406 21.815 -5.759 1.00 84.25 106 CYS A CA 1
ATOM 817 C C . CYS A 1 106 ? 26.263 23.051 -5.446 1.00 84.25 106 CYS A C 1
ATOM 819 O O . CYS A 1 106 ? 26.246 23.588 -4.339 1.00 84.25 106 CYS A O 1
ATOM 821 N N . ALA A 1 107 ? 27.008 23.539 -6.442 1.00 86.38 107 ALA A N 1
ATOM 822 C CA . ALA A 1 107 ? 27.806 24.754 -6.297 1.00 86.38 107 ALA A CA 1
ATOM 823 C C . ALA A 1 107 ? 26.922 25.943 -5.871 1.00 86.38 107 ALA A C 1
ATOM 825 O O . ALA A 1 107 ? 25.912 26.234 -6.509 1.00 86.38 107 ALA A O 1
ATOM 826 N N . GLY A 1 108 ? 27.307 26.619 -4.786 1.00 84.19 108 GLY A N 1
ATOM 827 C CA . GLY A 1 108 ? 26.538 27.721 -4.198 1.00 84.19 108 GLY A CA 1
ATOM 828 C C . GLY A 1 108 ? 25.467 27.299 -3.184 1.00 84.19 108 GLY A C 1
ATOM 829 O O . GLY A 1 108 ? 24.883 28.171 -2.547 1.00 84.19 108 GLY A O 1
ATOM 830 N N . GLN A 1 109 ? 25.229 25.998 -2.983 1.00 88.12 109 GLN A N 1
ATOM 831 C CA . GLN A 1 109 ? 24.381 25.492 -1.901 1.00 88.12 109 GLN A CA 1
ATOM 832 C C . GLN A 1 109 ? 25.218 25.169 -0.658 1.00 88.12 109 GLN A C 1
ATOM 834 O O . GLN A 1 109 ? 26.339 24.678 -0.762 1.00 88.12 109 GLN A O 1
ATOM 839 N N . GLN A 1 110 ? 24.658 25.426 0.527 1.00 90.06 110 GLN A N 1
ATOM 840 C CA . GLN A 1 110 ? 25.289 25.051 1.801 1.00 90.06 110 GLN A CA 1
ATOM 841 C C . GLN A 1 110 ? 25.025 23.590 2.185 1.00 90.06 110 GLN A C 1
ATOM 843 O O . GLN A 1 110 ? 25.817 22.990 2.903 1.00 90.06 110 GLN A O 1
ATOM 848 N N . GLN A 1 111 ? 23.915 23.023 1.712 1.00 95.00 111 GLN A N 1
ATOM 849 C CA . GLN A 1 111 ? 23.459 21.677 2.042 1.00 95.00 111 GLN A CA 1
ATOM 850 C C . GLN A 1 111 ? 22.647 21.090 0.883 1.00 95.00 111 GLN A C 1
ATOM 852 O O . GLN A 1 111 ? 22.226 21.818 -0.018 1.00 95.00 111 GLN A O 1
ATOM 857 N N . ALA A 1 112 ? 22.420 19.778 0.919 1.00 96.81 112 ALA A N 1
ATOM 858 C CA . ALA A 1 112 ? 21.599 19.086 -0.067 1.00 96.81 112 ALA A CA 1
ATOM 859 C C . ALA A 1 112 ? 20.117 19.488 0.048 1.00 96.81 112 ALA A C 1
ATOM 861 O O . ALA A 1 112 ? 19.635 19.908 1.109 1.00 96.81 112 ALA A O 1
ATOM 862 N N . GLN A 1 113 ? 19.366 19.325 -1.042 1.00 96.06 113 GLN A N 1
ATOM 863 C CA . GLN A 1 113 ? 17.951 19.699 -1.074 1.00 96.06 113 GLN A CA 1
ATOM 864 C C . GLN A 1 113 ? 17.114 18.850 -0.105 1.00 96.06 113 GLN A C 1
ATOM 866 O O . GLN A 1 113 ? 16.243 19.395 0.572 1.00 96.06 113 GLN A O 1
ATOM 871 N N . VAL A 1 114 ? 17.421 17.553 0.028 1.00 97.62 114 VAL A N 1
ATOM 872 C CA . VAL A 1 114 ? 16.737 16.660 0.982 1.00 97.62 114 VAL A CA 1
ATOM 873 C C . VAL A 1 114 ? 16.825 17.164 2.424 1.00 97.62 114 VAL A C 1
ATOM 875 O O . VAL A 1 114 ? 15.817 17.202 3.123 1.00 97.62 114 VAL A O 1
ATOM 878 N N . VAL A 1 115 ? 17.994 17.654 2.845 1.00 98.19 115 VAL A N 1
ATOM 879 C CA . VAL A 1 115 ? 18.205 18.212 4.193 1.00 98.19 115 VAL A CA 1
ATOM 880 C C . VAL A 1 115 ? 17.337 19.453 4.405 1.00 98.19 115 VAL A C 1
ATOM 882 O O . VAL A 1 115 ? 16.722 19.620 5.456 1.00 98.19 115 VAL A O 1
ATOM 885 N N . SER A 1 116 ? 17.234 20.302 3.380 1.00 96.88 116 SER A N 1
ATOM 886 C CA . SER A 1 116 ? 16.394 21.502 3.431 1.00 96.88 116 SER A CA 1
ATOM 887 C C . SER A 1 116 ? 14.913 21.151 3.576 1.00 96.88 116 SER A C 1
ATOM 889 O O . SER A 1 116 ? 14.208 21.790 4.353 1.00 96.88 116 SER A O 1
ATOM 891 N N . TRP A 1 117 ? 14.438 20.120 2.875 1.00 97.69 117 TRP A N 1
ATOM 892 C CA . TRP A 1 117 ? 13.062 19.647 3.012 1.00 97.69 117 TRP A CA 1
ATOM 893 C C . TRP A 1 117 ? 12.779 19.047 4.388 1.00 97.69 117 TRP A C 1
ATOM 895 O O . TRP A 1 117 ? 11.774 19.405 4.993 1.00 97.69 117 TRP A O 1
ATOM 905 N N . VAL A 1 118 ? 13.682 18.225 4.932 1.00 98.44 118 VAL A N 1
ATOM 906 C CA . VAL A 1 118 ? 13.543 17.686 6.297 1.00 98.44 118 VAL A CA 1
ATOM 907 C C . VAL A 1 118 ? 13.435 18.816 7.328 1.00 98.44 118 VAL A C 1
ATOM 909 O O . VAL A 1 118 ? 12.548 18.800 8.179 1.00 98.44 118 VAL A O 1
ATOM 912 N N . GLN A 1 119 ? 14.272 19.853 7.223 1.00 98.12 119 GLN A N 1
ATOM 913 C CA . GLN A 1 119 ? 14.200 21.025 8.105 1.00 98.12 119 GLN A CA 1
ATOM 914 C C . GLN A 1 119 ? 12.893 21.816 7.937 1.00 98.12 119 GLN A C 1
ATOM 916 O O . GLN A 1 119 ? 12.351 22.328 8.917 1.00 98.12 119 GLN A O 1
ATOM 921 N N . GLN A 1 120 ? 12.377 21.926 6.708 1.00 97.19 120 GLN A N 1
ATOM 922 C CA . GLN A 1 120 ? 11.090 22.572 6.436 1.00 97.19 120 GLN A CA 1
ATOM 923 C C . GLN A 1 120 ? 9.926 21.797 7.051 1.00 97.19 120 GLN A C 1
ATOM 925 O O . GLN A 1 120 ? 9.050 22.419 7.648 1.00 97.19 120 GLN A O 1
ATOM 930 N N . VAL A 1 121 ? 9.931 20.466 6.939 1.00 97.94 121 VAL A N 1
ATOM 931 C CA . VAL A 1 121 ? 8.932 19.586 7.562 1.00 97.94 121 VAL A CA 1
ATOM 932 C C . VAL A 1 121 ? 8.995 19.718 9.080 1.00 97.94 121 VAL A C 1
ATOM 934 O O . VAL A 1 121 ? 7.974 20.011 9.689 1.00 97.94 121 VAL A O 1
ATOM 937 N N . ALA A 1 122 ? 10.191 19.634 9.673 1.00 98.12 122 ALA A N 1
ATOM 938 C CA . ALA A 1 122 ? 10.386 19.814 11.113 1.00 98.12 122 ALA A CA 1
ATOM 939 C C . ALA A 1 122 ? 9.778 21.130 11.620 1.00 98.12 122 ALA A C 1
ATOM 941 O O . ALA A 1 122 ? 9.042 21.152 12.599 1.00 98.12 122 ALA A O 1
ATOM 942 N N . LYS A 1 123 ? 10.038 22.232 10.905 1.00 98.00 123 LYS A N 1
ATOM 943 C CA . LYS A 1 123 ? 9.502 23.551 11.253 1.00 98.00 123 LYS A CA 1
ATOM 944 C C . LYS A 1 123 ? 7.989 23.657 11.046 1.00 98.00 123 LYS A C 1
ATOM 946 O O . LYS A 1 123 ? 7.330 24.346 11.815 1.00 98.00 123 LYS A O 1
ATOM 951 N N . ARG A 1 124 ? 7.456 23.072 9.970 1.00 97.44 124 ARG A N 1
ATOM 952 C CA . ARG A 1 124 ? 6.033 23.181 9.620 1.00 97.44 124 ARG A CA 1
ATOM 953 C C . ARG A 1 124 ? 5.156 22.380 10.577 1.00 97.44 124 ARG A C 1
ATOM 955 O O . ARG A 1 124 ? 4.128 22.896 10.993 1.00 97.44 124 ARG A O 1
ATOM 962 N N . GLU A 1 125 ? 5.569 21.158 10.894 1.00 95.44 125 GLU A N 1
ATOM 963 C CA . GLU A 1 125 ? 4.825 20.240 11.766 1.00 95.44 125 GLU A CA 1
ATOM 964 C C . GLU A 1 125 ? 5.137 20.457 13.259 1.00 95.44 125 GLU A C 1
ATOM 966 O O . GLU A 1 125 ? 4.578 19.770 14.103 1.00 95.44 125 GLU A O 1
ATOM 971 N N . ASP A 1 126 ? 6.033 21.396 13.590 1.00 97.00 126 ASP A N 1
ATOM 972 C CA . ASP A 1 126 ? 6.514 21.669 14.955 1.00 97.00 126 ASP A CA 1
ATOM 973 C C . ASP A 1 126 ? 7.077 20.422 15.668 1.00 97.00 126 ASP A C 1
ATOM 975 O O . ASP A 1 126 ? 6.798 20.130 16.829 1.00 97.00 126 ASP A O 1
ATOM 979 N N . ILE A 1 127 ? 7.905 19.664 14.943 1.00 95.56 127 ILE A N 1
ATOM 980 C CA . ILE A 1 127 ? 8.566 18.447 15.427 1.00 95.56 127 ILE A CA 1
ATOM 981 C C . ILE A 1 127 ? 10.088 18.593 15.390 1.00 95.56 127 ILE A C 1
ATOM 983 O O . ILE A 1 127 ? 10.659 19.455 14.717 1.00 95.56 127 ILE A O 1
ATOM 987 N N . SER A 1 128 ? 10.791 17.709 16.101 1.00 97.12 128 SER A N 1
ATOM 988 C CA . SER A 1 128 ? 12.254 17.687 16.052 1.00 97.12 128 SER A CA 1
ATOM 989 C C . SER A 1 128 ? 12.768 17.333 14.650 1.00 97.12 128 SER A C 1
ATOM 991 O O . SER A 1 128 ? 12.154 16.554 13.920 1.00 97.12 128 SER A O 1
ATOM 993 N N . GLN A 1 129 ? 13.946 17.845 14.281 1.00 97.88 129 GLN A N 1
ATOM 994 C CA . GLN A 1 129 ? 14.590 17.469 13.013 1.00 97.88 129 GLN A CA 1
ATOM 995 C C . GLN A 1 129 ? 14.906 15.968 12.946 1.00 97.88 129 GLN A C 1
ATOM 997 O O . GLN A 1 129 ? 14.838 15.383 11.872 1.00 97.88 129 GLN A O 1
ATOM 1002 N N . HIS A 1 130 ? 15.193 15.344 14.094 1.00 97.81 130 HIS A N 1
ATOM 1003 C CA . HIS A 1 130 ? 15.347 13.896 14.207 1.00 97.81 130 HIS A CA 1
ATOM 1004 C C . HIS A 1 130 ? 14.071 13.170 13.766 1.00 97.81 130 HIS A C 1
ATOM 1006 O O . HIS A 1 130 ? 14.121 12.283 12.919 1.00 97.81 130 HIS A O 1
ATOM 1012 N N . GLN A 1 131 ? 12.918 13.572 14.310 1.00 96.94 131 GLN A N 1
ATOM 1013 C CA . GLN A 1 131 ? 11.630 12.985 13.951 1.00 96.94 131 GLN A CA 1
ATOM 1014 C C . GLN A 1 131 ? 11.308 13.201 12.470 1.00 96.94 131 GLN A C 1
ATOM 1016 O O . GLN A 1 131 ? 11.012 12.242 11.765 1.00 96.94 131 GLN A O 1
ATOM 1021 N N . ALA A 1 132 ? 11.453 14.436 11.983 1.00 97.94 132 ALA A N 1
ATOM 1022 C CA . ALA A 1 132 ? 11.204 14.760 10.583 1.00 97.94 132 ALA A CA 1
ATOM 1023 C C . ALA A 1 132 ? 12.096 13.952 9.627 1.00 97.94 132 ALA A C 1
ATOM 1025 O O . ALA A 1 132 ? 11.647 13.569 8.551 1.00 97.94 132 ALA A O 1
ATOM 1026 N N . ALA A 1 133 ? 13.346 13.663 10.006 1.00 98.50 133 ALA A N 1
ATOM 1027 C CA . ALA A 1 133 ? 14.242 12.827 9.212 1.00 98.50 133 ALA A CA 1
ATOM 1028 C C . ALA A 1 133 ? 13.762 11.367 9.140 1.00 98.50 133 ALA A C 1
ATOM 1030 O O . ALA A 1 133 ? 13.771 10.777 8.055 1.00 98.50 133 ALA A O 1
ATOM 1031 N N . CYS A 1 134 ? 13.309 10.799 10.265 1.00 98.25 134 CYS A N 1
ATOM 1032 C CA . CYS A 1 134 ? 12.710 9.463 10.301 1.00 98.25 134 CYS A CA 1
ATOM 1033 C C . CYS A 1 134 ? 11.437 9.393 9.451 1.00 98.25 134 CYS A C 1
ATOM 1035 O O . CYS A 1 134 ? 11.287 8.464 8.659 1.00 98.25 134 CYS A O 1
ATOM 1037 N N . ASP A 1 135 ? 10.561 10.394 9.556 1.00 97.56 135 ASP A N 1
ATOM 1038 C CA . ASP A 1 135 ? 9.318 10.450 8.782 1.00 97.56 135 ASP A CA 1
ATOM 1039 C C . ASP A 1 135 ? 9.587 10.611 7.287 1.00 97.56 135 ASP A C 1
ATOM 1041 O O . ASP A 1 135 ? 8.959 9.942 6.464 1.00 97.56 135 ASP A O 1
ATOM 1045 N N . TRP A 1 136 ? 10.571 11.435 6.919 1.00 98.25 136 TRP A N 1
ATOM 1046 C CA . TRP A 1 136 ? 10.971 11.613 5.526 1.00 98.25 136 TRP A CA 1
ATOM 1047 C C . TRP A 1 136 ? 11.500 10.307 4.924 1.00 98.25 136 TRP A C 1
ATOM 1049 O O . TRP A 1 136 ? 11.083 9.924 3.830 1.00 98.25 136 TRP A O 1
ATOM 1059 N N . ILE A 1 137 ? 12.374 9.580 5.635 1.00 98.50 137 ILE A N 1
ATOM 1060 C CA . ILE A 1 137 ? 12.860 8.265 5.183 1.00 98.50 137 ILE A CA 1
ATOM 1061 C C . ILE A 1 137 ? 11.738 7.225 5.164 1.00 98.50 137 ILE A C 1
ATOM 1063 O O . ILE A 1 137 ? 11.680 6.434 4.224 1.00 98.50 137 ILE A O 1
ATOM 1067 N N . GLY A 1 138 ? 10.819 7.240 6.131 1.00 97.94 138 GLY A N 1
ATOM 1068 C CA . GLY A 1 138 ? 9.634 6.380 6.130 1.00 97.94 138 GLY A CA 1
ATOM 1069 C C . GLY A 1 138 ? 8.782 6.582 4.874 1.00 97.94 138 GLY A C 1
ATOM 1070 O O . GLY A 1 138 ? 8.476 5.618 4.169 1.00 97.94 138 GLY A O 1
ATOM 1071 N N . ALA A 1 139 ? 8.496 7.838 4.526 1.00 98.00 139 ALA A N 1
ATOM 1072 C CA . ALA A 1 139 ? 7.777 8.200 3.308 1.00 98.00 139 ALA A CA 1
ATOM 1073 C C . ALA A 1 139 ? 8.565 7.850 2.033 1.00 98.00 139 ALA A C 1
ATOM 1075 O O . ALA A 1 139 ? 7.988 7.365 1.061 1.00 98.00 139 ALA A O 1
ATOM 1076 N N . PHE A 1 140 ? 9.890 8.032 2.020 1.00 98.56 140 PHE A N 1
ATOM 1077 C CA . PHE A 1 140 ? 10.741 7.619 0.898 1.00 98.56 140 PHE A CA 1
ATOM 1078 C C . PHE A 1 140 ? 10.715 6.096 0.696 1.00 98.56 140 PHE A C 1
ATOM 1080 O O . PHE A 1 140 ? 10.578 5.610 -0.428 1.00 98.56 140 PHE A O 1
ATOM 1087 N N . MET A 1 141 ? 10.774 5.328 1.785 1.00 98.12 141 MET A N 1
ATOM 1088 C CA . MET A 1 141 ? 10.632 3.876 1.743 1.00 98.12 141 MET A CA 1
ATOM 1089 C C . MET A 1 141 ? 9.271 3.466 1.183 1.00 98.12 141 MET A C 1
ATOM 1091 O O . MET A 1 141 ? 9.223 2.630 0.286 1.00 98.12 141 MET A O 1
ATOM 1095 N N . GLN A 1 142 ? 8.185 4.076 1.654 1.00 96.56 142 GLN A N 1
ATOM 1096 C CA . GLN A 1 142 ? 6.822 3.758 1.223 1.00 96.56 142 GLN A CA 1
ATOM 1097 C C . GLN A 1 142 ? 6.546 4.141 -0.237 1.00 96.56 142 GLN A C 1
ATOM 1099 O O . GLN A 1 142 ? 5.955 3.359 -0.976 1.00 96.56 142 GLN A O 1
ATOM 1104 N N . ASN A 1 143 ? 6.982 5.329 -0.662 1.00 97.31 143 ASN A N 1
ATOM 1105 C CA . ASN A 1 143 ? 6.578 5.923 -1.939 1.00 97.31 143 ASN A CA 1
ATOM 1106 C C . ASN A 1 143 ? 7.602 5.745 -3.068 1.00 97.31 143 ASN A C 1
ATOM 1108 O O . ASN A 1 143 ? 7.294 6.061 -4.217 1.00 97.31 143 ASN A O 1
ATOM 1112 N N . VAL A 1 144 ? 8.810 5.251 -2.767 1.00 97.56 144 VAL A N 1
ATOM 1113 C CA . VAL A 1 144 ? 9.888 5.087 -3.759 1.00 97.56 144 VAL A CA 1
ATOM 1114 C C . VAL A 1 144 ? 10.477 3.683 -3.746 1.00 97.56 144 VAL A C 1
ATOM 1116 O O . VAL A 1 144 ? 10.531 3.035 -4.790 1.00 97.56 144 VAL A O 1
ATOM 1119 N N . ILE A 1 145 ? 10.905 3.188 -2.582 1.00 98.25 145 ILE A N 1
ATOM 1120 C CA . ILE A 1 145 ? 11.613 1.901 -2.493 1.00 98.25 145 ILE A CA 1
ATOM 1121 C C . ILE A 1 145 ? 10.646 0.715 -2.536 1.00 98.25 145 ILE A C 1
ATOM 1123 O O . ILE A 1 145 ? 10.839 -0.205 -3.331 1.00 98.25 145 ILE A O 1
ATOM 1127 N N . ALA A 1 146 ? 9.585 0.741 -1.727 1.00 97.75 146 ALA A N 1
ATOM 1128 C CA . ALA A 1 146 ? 8.601 -0.333 -1.640 1.00 97.75 146 ALA A CA 1
ATOM 1129 C C . ALA A 1 146 ? 7.967 -0.683 -3.000 1.00 97.75 146 ALA A C 1
ATOM 1131 O O . ALA A 1 146 ? 7.929 -1.875 -3.312 1.00 97.75 146 ALA A O 1
ATOM 1132 N N . PRO A 1 147 ? 7.570 0.279 -3.862 1.00 97.69 147 PRO A N 1
ATOM 1133 C CA . PRO A 1 147 ? 7.055 -0.031 -5.194 1.00 97.69 147 PRO A CA 1
ATOM 1134 C C . PRO A 1 147 ? 8.011 -0.863 -6.056 1.00 97.69 147 PRO A C 1
ATOM 1136 O O . PRO A 1 147 ? 7.590 -1.803 -6.730 1.00 97.69 147 PRO A O 1
ATOM 1139 N N . LEU A 1 148 ? 9.311 -0.566 -5.995 1.00 97.38 148 LEU A N 1
ATOM 1140 C CA . LEU A 1 148 ? 10.341 -1.276 -6.758 1.00 97.38 148 LEU A CA 1
ATOM 1141 C C . LEU A 1 148 ? 10.611 -2.673 -6.176 1.00 97.38 148 LEU A C 1
ATOM 1143 O O . LEU A 1 148 ? 10.795 -3.629 -6.930 1.00 97.38 148 LEU A O 1
ATOM 1147 N N . CYS A 1 149 ? 10.562 -2.816 -4.847 1.00 97.81 149 CYS A N 1
ATOM 1148 C CA . CYS A 1 149 ? 10.624 -4.120 -4.185 1.00 97.81 149 CYS A CA 1
ATOM 1149 C C . CYS A 1 149 ? 9.411 -5.001 -4.533 1.00 97.81 149 CYS A C 1
ATOM 1151 O O . CYS A 1 149 ? 9.586 -6.190 -4.800 1.00 97.81 149 CYS A O 1
ATOM 1153 N N . ILE A 1 150 ? 8.203 -4.425 -4.560 1.00 97.81 150 ILE A N 1
ATOM 1154 C CA . ILE A 1 150 ? 6.951 -5.120 -4.904 1.00 97.81 150 ILE A CA 1
ATOM 1155 C C . ILE A 1 150 ? 6.971 -5.567 -6.367 1.00 97.81 150 ILE A C 1
ATOM 1157 O O . ILE A 1 150 ? 6.674 -6.726 -6.651 1.00 97.81 150 ILE A O 1
ATOM 1161 N N . ALA A 1 151 ? 7.369 -4.692 -7.297 1.00 97.25 151 ALA A N 1
ATOM 1162 C CA . ALA A 1 151 ? 7.473 -5.038 -8.715 1.00 97.25 151 ALA A CA 1
ATOM 1163 C C . ALA A 1 151 ? 8.379 -6.261 -8.940 1.00 97.25 151 ALA A C 1
ATOM 1165 O O . ALA A 1 151 ? 8.015 -7.182 -9.675 1.00 97.25 151 ALA A O 1
ATOM 1166 N N . ARG A 1 152 ? 9.512 -6.337 -8.231 1.00 96.31 152 ARG A N 1
ATOM 1167 C CA . ARG A 1 152 ? 10.393 -7.506 -8.291 1.00 96.31 152 ARG A CA 1
ATOM 1168 C C . ARG A 1 152 ? 9.790 -8.733 -7.603 1.00 96.31 152 ARG A C 1
ATOM 1170 O O . ARG A 1 152 ? 9.826 -9.818 -8.171 1.00 96.31 152 ARG A O 1
ATOM 1177 N N . SER A 1 153 ? 9.266 -8.584 -6.391 1.00 97.44 153 SER A N 1
ATOM 1178 C CA . SER A 1 153 ? 8.924 -9.723 -5.521 1.00 97.44 153 SER A CA 1
ATOM 1179 C C . SER A 1 153 ? 7.561 -10.347 -5.817 1.00 97.44 153 SER A C 1
ATOM 1181 O O . SER A 1 153 ? 7.371 -11.527 -5.549 1.00 97.44 153 SER A O 1
ATOM 1183 N N . ASP A 1 154 ? 6.630 -9.589 -6.400 1.00 96.94 154 ASP A N 1
ATOM 1184 C CA . ASP A 1 154 ? 5.275 -10.072 -6.699 1.00 96.94 154 ASP A CA 1
ATOM 1185 C C . ASP A 1 154 ? 4.977 -10.205 -8.195 1.00 96.94 154 ASP A C 1
ATOM 1187 O O . ASP A 1 154 ? 4.055 -10.937 -8.569 1.00 96.94 154 ASP A O 1
ATOM 1191 N N . TYR A 1 155 ? 5.775 -9.550 -9.046 1.00 97.00 155 TYR A N 1
ATOM 1192 C CA . TYR A 1 155 ? 5.593 -9.557 -10.500 1.00 97.00 155 TYR A CA 1
ATOM 1193 C C . TYR A 1 155 ? 6.837 -10.012 -11.272 1.00 97.00 155 TYR A C 1
ATOM 1195 O O . TYR A 1 155 ? 6.756 -10.197 -12.480 1.00 97.00 155 TYR A O 1
ATOM 1203 N N . GLY A 1 156 ? 7.984 -10.206 -10.614 1.00 96.44 156 GLY A N 1
ATOM 1204 C CA . GLY A 1 156 ? 9.230 -10.602 -11.277 1.00 96.44 156 GLY A CA 1
ATOM 1205 C C . GLY A 1 156 ? 9.829 -9.522 -12.182 1.00 96.44 156 GLY A C 1
ATOM 1206 O O . GLY A 1 156 ? 10.708 -9.822 -12.985 1.00 96.44 156 GLY A O 1
ATOM 1207 N N . VAL A 1 157 ? 9.360 -8.275 -12.079 1.00 96.00 157 VAL A N 1
ATOM 1208 C CA . VAL A 1 157 ? 9.832 -7.143 -12.884 1.00 96.00 157 VAL A CA 1
ATOM 1209 C C . VAL A 1 157 ? 10.946 -6.429 -12.129 1.00 96.00 157 VAL A C 1
ATOM 1211 O O . VAL A 1 157 ? 10.729 -5.804 -11.092 1.00 96.00 157 VAL A O 1
ATOM 1214 N N . VAL A 1 158 ? 12.163 -6.522 -12.652 1.00 95.38 158 VAL A N 1
ATOM 1215 C CA . VAL A 1 158 ? 13.371 -5.979 -12.032 1.00 95.38 158 VAL A CA 1
ATOM 1216 C C . VAL A 1 158 ? 13.666 -4.615 -12.630 1.00 95.38 158 VAL A C 1
ATOM 1218 O O . VAL A 1 158 ? 13.731 -4.462 -13.847 1.00 95.38 158 VAL A O 1
ATOM 1221 N N . MET A 1 159 ? 13.891 -3.622 -11.776 1.00 94.00 159 MET A N 1
ATOM 1222 C CA . MET A 1 159 ? 14.263 -2.269 -12.183 1.00 94.00 159 MET A CA 1
ATOM 1223 C C . MET A 1 159 ? 15.543 -1.862 -11.469 1.00 94.00 159 MET A C 1
ATOM 1225 O O . MET A 1 159 ? 15.554 -1.655 -10.257 1.00 94.00 159 MET A O 1
ATOM 1229 N N . LEU A 1 160 ? 16.632 -1.716 -12.224 1.00 92.94 160 LEU A N 1
ATOM 1230 C CA . LEU A 1 160 ? 17.928 -1.273 -11.709 1.00 92.94 160 LEU A CA 1
ATOM 1231 C C . LEU A 1 160 ? 17.911 0.248 -11.470 1.00 92.94 160 LEU A C 1
ATOM 1233 O O . LEU A 1 160 ? 18.505 1.044 -12.200 1.00 92.94 160 LEU A O 1
ATOM 1237 N N . ALA A 1 161 ? 17.151 0.663 -10.460 1.00 94.75 161 ALA A N 1
ATOM 1238 C CA . ALA A 1 161 ? 16.823 2.052 -10.167 1.00 94.75 161 ALA A CA 1
ATOM 1239 C C . ALA A 1 161 ? 17.904 2.748 -9.324 1.00 94.75 161 ALA A C 1
ATOM 1241 O O . ALA A 1 161 ? 17.753 2.928 -8.117 1.00 94.75 161 ALA A O 1
ATOM 1242 N N . HIS A 1 162 ? 18.993 3.175 -9.967 1.00 94.69 162 HIS A N 1
ATOM 1243 C CA . HIS A 1 162 ? 19.914 4.151 -9.370 1.00 94.69 162 HIS A CA 1
ATOM 1244 C C . HIS A 1 162 ? 19.297 5.555 -9.300 1.00 94.69 162 HIS A C 1
ATOM 1246 O O . HIS A 1 162 ? 18.332 5.860 -10.004 1.00 94.69 162 HIS A O 1
ATOM 1252 N N . GLN A 1 163 ? 19.947 6.470 -8.579 1.00 96.62 163 GLN A N 1
ATOM 1253 C CA . GLN A 1 163 ? 19.461 7.838 -8.359 1.00 96.62 163 GLN A CA 1
ATOM 1254 C C . GLN A 1 163 ? 19.123 8.623 -9.640 1.00 96.62 163 GLN A C 1
ATOM 1256 O O . GLN A 1 163 ? 18.229 9.463 -9.649 1.00 96.62 163 GLN A O 1
ATOM 1261 N N . GLN A 1 164 ? 19.821 8.359 -10.748 1.00 95.44 164 GLN A N 1
ATOM 1262 C CA . GLN A 1 164 ? 19.545 8.997 -12.045 1.00 95.44 164 GLN A CA 1
ATOM 1263 C C . GLN A 1 164 ? 18.278 8.473 -12.756 1.00 95.44 164 GLN A C 1
ATOM 1265 O O . GLN A 1 164 ? 17.809 9.109 -13.699 1.00 95.44 164 GLN A O 1
ATOM 1270 N N . ASN A 1 165 ? 17.721 7.342 -12.320 1.00 96.00 165 ASN A N 1
ATOM 1271 C CA . ASN A 1 165 ? 16.529 6.712 -12.901 1.00 96.00 165 ASN A CA 1
ATOM 1272 C C . ASN A 1 165 ? 15.272 6.938 -12.054 1.00 96.00 165 ASN A C 1
ATOM 1274 O O . ASN A 1 165 ? 14.190 6.526 -12.458 1.00 96.00 165 ASN A O 1
ATOM 1278 N N . ILE A 1 166 ? 15.414 7.620 -10.914 1.00 97.56 166 ILE A N 1
ATOM 1279 C CA . ILE A 1 166 ? 14.323 7.959 -10.006 1.00 97.56 166 ILE A CA 1
ATOM 1280 C C . ILE A 1 166 ? 14.070 9.464 -10.096 1.00 97.56 166 ILE A C 1
ATOM 1282 O O . ILE A 1 166 ? 14.928 10.281 -9.745 1.00 97.56 166 ILE A O 1
ATOM 1286 N N . LEU A 1 167 ? 12.879 9.826 -10.563 1.00 97.31 167 LEU A N 1
ATOM 1287 C CA . LEU A 1 167 ? 12.335 11.173 -10.442 1.00 97.31 167 LEU A CA 1
ATOM 1288 C C . LEU A 1 167 ? 11.431 11.196 -9.208 1.00 97.31 167 LEU A C 1
ATOM 1290 O O . LEU A 1 167 ? 10.349 10.625 -9.224 1.00 97.31 167 LEU A O 1
ATOM 1294 N N . LEU A 1 168 ? 11.900 11.802 -8.125 1.00 97.69 168 LEU A N 1
ATOM 1295 C CA . LEU A 1 168 ? 11.194 11.924 -6.858 1.00 97.69 168 LEU A CA 1
ATOM 1296 C C . LEU A 1 168 ? 10.132 13.024 -6.948 1.00 97.69 168 LEU A C 1
ATOM 1298 O O . LEU A 1 168 ? 10.474 14.178 -7.200 1.00 97.69 168 LEU A O 1
ATOM 1302 N N . ARG A 1 169 ? 8.870 12.682 -6.685 1.00 96.44 169 ARG A N 1
ATOM 1303 C CA . ARG A 1 169 ? 7.803 13.662 -6.463 1.00 96.44 169 ARG A CA 1
ATOM 1304 C C . ARG A 1 169 ? 7.760 14.031 -4.983 1.00 96.44 169 ARG A C 1
ATOM 1306 O O . ARG A 1 169 ? 7.764 13.145 -4.127 1.00 96.44 169 ARG A O 1
ATOM 1313 N N . VAL A 1 170 ? 7.716 15.325 -4.690 1.00 95.94 170 VAL A N 1
ATOM 1314 C CA . VAL A 1 170 ? 7.755 15.877 -3.336 1.00 95.94 170 VAL A CA 1
ATOM 1315 C C . VAL A 1 170 ? 6.598 16.840 -3.135 1.00 95.94 170 VAL A C 1
ATOM 1317 O O . VAL A 1 170 ? 6.546 17.869 -3.796 1.00 95.94 170 VAL A O 1
ATOM 1320 N N . ASP A 1 171 ? 5.739 16.562 -2.161 1.00 93.75 171 ASP A N 1
ATOM 1321 C CA . ASP A 1 171 ? 4.648 17.455 -1.780 1.00 93.75 171 ASP A CA 1
ATOM 1322 C C . ASP A 1 171 ? 4.902 17.983 -0.373 1.00 93.75 171 ASP A C 1
ATOM 1324 O O . ASP A 1 171 ? 5.137 17.222 0.565 1.00 93.75 171 ASP A O 1
ATOM 1328 N N . ASN A 1 172 ? 4.922 19.310 -0.223 1.00 92.94 172 ASN A N 1
ATOM 1329 C CA . ASN A 1 172 ? 5.238 19.975 1.045 1.00 92.94 172 ASN A CA 1
ATOM 1330 C C . ASN A 1 172 ? 6.534 19.436 1.692 1.00 92.94 172 ASN A C 1
ATOM 1332 O O . ASN A 1 172 ? 6.598 19.183 2.892 1.00 92.94 172 ASN A O 1
ATOM 1336 N N . GLY A 1 173 ? 7.586 19.219 0.902 1.00 94.94 173 GLY A N 1
ATOM 1337 C CA . GLY A 1 173 ? 8.864 18.694 1.398 1.00 94.94 173 GLY A CA 1
ATOM 1338 C C . GLY A 1 173 ? 8.869 17.198 1.752 1.00 94.94 173 GLY A C 1
ATOM 1339 O O . GLY A 1 173 ? 9.922 16.687 2.122 1.00 94.94 173 GLY A O 1
ATOM 1340 N N . MET A 1 174 ? 7.754 16.476 1.602 1.00 97.12 174 MET A N 1
ATOM 1341 C CA . MET A 1 174 ? 7.666 15.034 1.858 1.00 97.12 174 MET A CA 1
ATOM 1342 C C . MET A 1 174 ? 7.651 14.218 0.556 1.00 97.12 174 MET A C 1
ATOM 1344 O O . MET A 1 174 ? 7.006 14.632 -0.407 1.00 97.12 174 MET A O 1
ATOM 1348 N N . PRO A 1 175 ? 8.318 13.049 0.497 1.00 97.62 175 PRO A N 1
ATOM 1349 C CA . PRO A 1 175 ? 8.213 12.120 -0.627 1.00 97.62 175 PRO A CA 1
ATOM 1350 C C . PRO A 1 175 ? 6.763 11.684 -0.855 1.00 97.62 175 PRO A C 1
ATOM 1352 O O . PRO A 1 175 ? 6.173 11.030 0.001 1.00 97.62 175 PRO A O 1
ATOM 1355 N N . ALA A 1 176 ? 6.209 12.000 -2.022 1.00 95.38 176 ALA A N 1
ATOM 1356 C CA . ALA A 1 176 ? 4.816 11.713 -2.379 1.00 95.38 176 ALA A CA 1
ATOM 1357 C C . ALA A 1 176 ? 4.677 10.693 -3.522 1.00 95.38 176 ALA A C 1
ATOM 1359 O O . ALA A 1 176 ? 3.572 10.312 -3.913 1.00 95.38 176 ALA A O 1
ATOM 1360 N N . GLY A 1 177 ? 5.792 10.275 -4.118 1.00 95.44 177 GLY A N 1
ATOM 1361 C CA . GLY A 1 177 ? 5.813 9.294 -5.196 1.00 95.44 177 GLY A CA 1
ATOM 1362 C C . GLY A 1 177 ? 7.094 9.346 -6.003 1.00 95.44 177 GLY A C 1
ATOM 1363 O O . GLY A 1 177 ? 8.014 10.114 -5.704 1.00 95.44 177 GLY A O 1
ATOM 1364 N N . MET A 1 178 ? 7.145 8.544 -7.058 1.00 95.69 178 MET A N 1
ATOM 1365 C CA . MET A 1 178 ? 8.259 8.558 -7.989 1.00 95.69 178 MET A CA 1
ATOM 1366 C C . MET A 1 178 ? 7.834 8.251 -9.417 1.00 95.69 178 MET A C 1
ATOM 1368 O O . MET A 1 178 ? 6.821 7.602 -9.669 1.00 95.69 178 MET A O 1
ATOM 1372 N N . MET A 1 179 ? 8.656 8.698 -10.358 1.00 95.88 179 MET A N 1
ATOM 1373 C CA . MET A 1 179 ? 8.637 8.195 -11.719 1.00 95.88 179 MET A CA 1
ATOM 1374 C C . MET A 1 179 ? 9.934 7.438 -11.989 1.00 95.88 179 MET A C 1
ATOM 1376 O O . MET A 1 179 ? 11.030 7.981 -11.807 1.00 95.88 179 MET A O 1
ATOM 1380 N N . TYR A 1 180 ? 9.813 6.195 -12.443 1.00 95.75 180 TYR A N 1
ATOM 1381 C CA . TYR A 1 180 ? 10.938 5.413 -12.929 1.00 95.75 180 TYR A CA 1
ATOM 1382 C C . TYR A 1 180 ? 11.146 5.701 -14.412 1.00 95.75 180 TYR A C 1
ATOM 1384 O O . TYR A 1 180 ? 10.200 5.687 -15.201 1.00 95.75 180 TYR A O 1
ATOM 1392 N N . ARG A 1 181 ? 12.395 5.949 -14.802 1.00 92.75 181 ARG A N 1
ATOM 1393 C CA . ARG A 1 181 ? 12.786 6.125 -16.202 1.00 92.75 181 ARG A CA 1
ATOM 1394 C C . ARG A 1 181 ? 13.914 5.180 -16.570 1.00 92.75 181 ARG A C 1
ATOM 1396 O O . ARG A 1 181 ? 14.659 4.734 -15.708 1.00 92.75 181 ARG A O 1
ATOM 1403 N N . ASP A 1 182 ? 14.102 5.043 -17.878 1.00 87.31 182 ASP A N 1
ATOM 1404 C CA . ASP A 1 182 ? 15.163 4.253 -18.496 1.00 87.31 182 ASP A CA 1
ATOM 1405 C C . ASP A 1 182 ? 14.915 2.745 -18.479 1.00 87.31 182 ASP A C 1
ATOM 1407 O O . ASP A 1 182 ? 15.483 1.990 -17.690 1.00 87.31 182 ASP A O 1
ATOM 1411 N N . CYS A 1 183 ? 14.103 2.298 -19.441 1.00 84.06 183 CYS A N 1
ATOM 1412 C CA . CYS A 1 183 ? 13.742 0.893 -19.599 1.00 84.06 183 CYS A CA 1
ATOM 1413 C C . CYS A 1 183 ? 14.946 -0.007 -19.920 1.00 84.06 183 CYS A C 1
ATOM 1415 O O . CYS A 1 183 ? 14.834 -1.221 -19.764 1.00 84.06 183 CYS A O 1
ATOM 1417 N N . GLN A 1 184 ? 16.107 0.542 -20.307 1.00 78.75 184 GLN A N 1
ATOM 1418 C CA . GLN A 1 184 ? 17.341 -0.240 -20.472 1.00 78.75 184 GLN A CA 1
ATOM 1419 C C . GLN A 1 184 ? 17.826 -0.870 -19.165 1.00 78.75 184 GLN A C 1
ATOM 1421 O O . GLN A 1 184 ? 18.515 -1.883 -19.205 1.00 78.75 184 GLN A O 1
ATOM 1426 N N . GLY A 1 185 ? 17.474 -0.294 -18.015 1.00 78.31 185 GLY A N 1
ATOM 1427 C CA . GLY A 1 185 ? 17.790 -0.844 -16.700 1.00 78.31 185 GLY A CA 1
ATOM 1428 C C . GLY A 1 185 ? 16.796 -1.897 -16.209 1.00 78.31 185 GLY A C 1
ATOM 1429 O O . GLY A 1 185 ? 16.883 -2.280 -15.046 1.00 78.31 185 GLY A O 1
ATOM 1430 N N . SER A 1 186 ? 15.841 -2.338 -17.035 1.00 87.06 186 SER A N 1
ATOM 1431 C CA . SER A 1 186 ? 14.849 -3.343 -16.637 1.00 87.06 186 SER A CA 1
ATOM 1432 C C . SER A 1 186 ? 15.321 -4.780 -16.896 1.00 87.06 186 SER A C 1
ATOM 1434 O O . SER A 1 186 ? 16.205 -5.023 -17.722 1.00 87.06 186 SER A O 1
ATOM 1436 N N . GLY A 1 187 ? 14.743 -5.736 -16.181 1.00 91.44 187 GLY A N 1
ATOM 1437 C CA . GLY A 1 187 ? 14.952 -7.172 -16.348 1.00 91.44 187 GLY A CA 1
ATOM 1438 C C . GLY A 1 187 ? 13.734 -7.943 -15.855 1.00 91.44 187 GLY A C 1
ATOM 1439 O O . GLY A 1 187 ? 12.828 -7.359 -15.257 1.00 91.44 187 GLY A O 1
ATOM 1440 N N . VAL A 1 188 ? 13.702 -9.248 -16.109 1.00 94.50 188 VAL A N 1
ATOM 1441 C CA . VAL A 1 188 ? 12.592 -10.109 -15.679 1.00 94.50 188 VAL A CA 1
ATOM 1442 C C . VAL A 1 188 ? 13.090 -11.427 -15.103 1.00 94.50 188 VAL A C 1
ATOM 1444 O O . VAL A 1 188 ? 14.083 -11.959 -15.590 1.00 94.50 188 VAL A O 1
ATOM 1447 N N . THR A 1 189 ? 12.406 -11.948 -14.089 1.00 95.50 189 THR A N 1
ATOM 1448 C CA . THR A 1 189 ? 12.710 -13.248 -13.467 1.00 95.50 189 THR A CA 1
ATOM 1449 C C . THR A 1 189 ? 11.740 -14.337 -13.927 1.00 95.50 189 THR A C 1
ATOM 1451 O O . THR A 1 189 ? 10.820 -14.088 -14.707 1.00 95.50 189 THR A O 1
ATOM 1454 N N . GLU A 1 190 ? 11.916 -15.557 -13.422 1.00 94.50 190 GLU A N 1
ATOM 1455 C CA . GLU A 1 190 ? 11.003 -16.689 -13.610 1.00 94.50 190 GLU A CA 1
ATOM 1456 C C . GLU A 1 190 ? 9.552 -16.313 -13.278 1.00 94.50 190 GLU A C 1
ATOM 1458 O O . GLU A 1 190 ? 8.641 -16.619 -14.044 1.00 94.50 190 GLU A O 1
ATOM 1463 N N . LEU A 1 191 ? 9.346 -15.557 -12.195 1.00 95.38 191 LEU A N 1
ATOM 1464 C CA . LEU A 1 191 ? 8.021 -15.111 -11.764 1.00 95.38 191 LEU A CA 1
ATOM 1465 C C . LEU A 1 191 ? 7.318 -14.251 -12.825 1.00 95.38 191 LEU A C 1
ATOM 1467 O O . LEU A 1 191 ? 6.107 -14.361 -13.011 1.00 95.38 191 LEU A O 1
ATOM 1471 N N . ALA A 1 192 ? 8.058 -13.410 -13.549 1.00 95.94 192 ALA A N 1
ATOM 1472 C CA . ALA A 1 192 ? 7.479 -12.618 -14.627 1.00 95.94 192 ALA A CA 1
ATOM 1473 C C . ALA A 1 192 ? 7.076 -13.494 -15.821 1.00 95.94 192 ALA A C 1
ATOM 1475 O O . ALA A 1 192 ? 6.053 -13.227 -16.447 1.00 95.94 192 ALA A O 1
ATOM 1476 N N . LEU A 1 193 ? 7.827 -14.560 -16.119 1.00 94.69 193 LEU A N 1
ATOM 1477 C CA . LEU A 1 193 ? 7.449 -15.500 -17.179 1.00 94.69 193 LEU A CA 1
ATOM 1478 C C . LEU A 1 193 ? 6.104 -16.169 -16.882 1.00 94.69 193 LEU A C 1
ATOM 1480 O O . LEU A 1 193 ? 5.307 -16.367 -17.793 1.00 94.69 193 LEU A O 1
ATOM 1484 N N . GLU A 1 194 ? 5.826 -16.467 -15.612 1.00 93.56 194 GLU A N 1
ATOM 1485 C CA . GLU A 1 194 ? 4.541 -17.023 -15.179 1.00 93.56 194 GLU A CA 1
ATOM 1486 C C . GLU A 1 194 ? 3.427 -15.966 -15.192 1.00 93.56 194 GLU A C 1
ATOM 1488 O O . GLU A 1 194 ? 2.347 -16.185 -15.742 1.00 93.56 194 GLU A O 1
ATOM 1493 N N . ARG A 1 195 ? 3.690 -14.790 -14.610 1.00 93.81 195 ARG A N 1
ATOM 1494 C CA . ARG A 1 195 ? 2.709 -13.701 -14.452 1.00 93.81 195 ARG A CA 1
ATOM 1495 C C . ARG A 1 195 ? 2.286 -13.057 -15.767 1.00 93.81 195 ARG A C 1
ATOM 1497 O O . ARG A 1 195 ? 1.154 -12.592 -15.880 1.00 93.81 195 ARG A O 1
ATOM 1504 N N . PHE A 1 196 ? 3.193 -13.016 -16.734 1.00 95.62 196 PHE A N 1
ATOM 1505 C CA . PHE A 1 196 ? 3.008 -12.396 -18.042 1.00 95.62 196 PHE A CA 1
ATOM 1506 C C . PHE A 1 196 ? 3.163 -13.433 -19.162 1.00 95.62 196 PHE A C 1
ATOM 1508 O O . PHE A 1 196 ? 3.660 -13.115 -20.239 1.00 95.62 196 PHE A O 1
ATOM 1515 N N . ALA A 1 197 ? 2.752 -14.682 -18.918 1.00 93.00 197 ALA A N 1
ATOM 1516 C CA . ALA A 1 197 ? 2.948 -15.807 -19.837 1.00 93.00 197 ALA A CA 1
ATOM 1517 C C . ALA A 1 197 ? 2.494 -15.528 -21.283 1.00 93.00 197 ALA A C 1
ATOM 1519 O O . ALA A 1 197 ? 3.163 -15.950 -22.224 1.00 93.00 197 ALA A O 1
ATOM 1520 N N . SER A 1 198 ? 1.408 -14.770 -21.474 1.00 93.00 198 SER A N 1
ATOM 1521 C CA . SER A 1 198 ? 0.908 -14.386 -22.805 1.00 93.00 198 SER A CA 1
ATOM 1522 C C . SER A 1 198 ? 1.830 -13.420 -23.563 1.00 93.00 198 SER A C 1
ATOM 1524 O O . SER A 1 198 ? 1.786 -13.377 -24.785 1.00 93.00 198 SER A O 1
ATOM 1526 N N . VAL A 1 199 ? 2.678 -12.660 -22.860 1.00 93.44 199 VAL A N 1
ATOM 1527 C CA . VAL A 1 199 ? 3.657 -11.738 -23.459 1.00 93.44 199 VAL A CA 1
ATOM 1528 C C . VAL A 1 199 ? 4.911 -12.484 -23.921 1.00 93.44 199 VAL A C 1
ATOM 1530 O O . VAL A 1 199 ? 5.534 -12.080 -24.902 1.00 93.44 199 VAL A O 1
ATOM 1533 N N . PHE A 1 200 ? 5.295 -13.545 -23.205 1.00 91.19 200 PHE A N 1
ATOM 1534 C CA . PHE A 1 200 ? 6.532 -14.292 -23.450 1.00 91.19 200 PHE A CA 1
ATOM 1535 C C . PHE A 1 200 ? 6.354 -15.539 -24.315 1.00 91.19 200 PHE A C 1
ATOM 1537 O O . PHE A 1 200 ? 7.336 -16.024 -24.865 1.00 91.19 200 PHE A O 1
ATOM 1544 N N . GLU A 1 201 ? 5.139 -16.088 -24.401 1.00 86.38 201 GLU A N 1
ATOM 1545 C CA . GLU A 1 201 ? 4.819 -17.287 -25.195 1.00 86.38 201 GLU A CA 1
ATOM 1546 C C . GLU A 1 201 ? 5.733 -18.497 -24.885 1.00 86.38 201 GLU A C 1
ATOM 1548 O O . GLU A 1 201 ? 5.967 -19.364 -25.722 1.00 86.38 201 GLU A O 1
ATOM 1553 N N . GLY A 1 202 ? 6.242 -18.578 -23.649 1.00 74.56 202 GLY A N 1
ATOM 1554 C CA . GLY A 1 202 ? 7.126 -19.653 -23.184 1.00 74.56 202 GLY A CA 1
ATOM 1555 C C . GLY A 1 202 ? 8.618 -19.448 -23.471 1.00 74.56 202 GLY A C 1
ATOM 1556 O O . GLY A 1 202 ? 9.420 -20.308 -23.106 1.00 74.56 202 GLY A O 1
ATOM 1557 N N . GLU A 1 203 ? 9.017 -18.322 -24.067 1.00 82.12 203 GLU A N 1
ATOM 1558 C CA . GLU A 1 203 ? 10.420 -18.009 -24.344 1.00 82.12 203 GLU A CA 1
ATOM 1559 C C . GLU A 1 203 ? 11.034 -17.080 -23.289 1.00 82.12 203 GLU A C 1
ATOM 1561 O O . GLU A 1 203 ? 10.425 -16.115 -22.821 1.00 82.12 203 GLU A O 1
ATOM 1566 N N . LYS A 1 204 ? 12.296 -17.345 -22.929 1.00 87.69 204 LYS A N 1
ATOM 1567 C CA . LYS A 1 204 ? 13.067 -16.430 -22.083 1.00 87.69 204 LYS A CA 1
ATOM 1568 C C . LYS A 1 204 ? 13.501 -15.230 -22.927 1.00 87.69 204 LYS A C 1
ATOM 1570 O O . LYS A 1 204 ? 14.208 -15.428 -23.918 1.00 87.69 204 LYS A O 1
ATOM 1575 N N . PRO A 1 205 ? 13.149 -13.990 -22.545 1.00 87.25 205 PRO A N 1
ATOM 1576 C CA . PRO A 1 205 ? 13.663 -12.827 -23.244 1.00 87.25 205 PRO A CA 1
ATOM 1577 C C . PRO A 1 205 ? 15.168 -12.706 -23.004 1.00 87.25 205 PRO A C 1
ATOM 1579 O O . PRO A 1 205 ? 15.717 -13.198 -22.020 1.00 87.25 205 PRO A O 1
ATOM 1582 N N . GLU A 1 206 ? 15.837 -11.942 -23.856 1.00 80.88 206 GLU A N 1
ATOM 1583 C CA . GLU A 1 206 ? 17.286 -11.726 -23.778 1.00 80.88 206 GLU A CA 1
ATOM 1584 C C . GLU A 1 206 ? 17.761 -11.040 -22.472 1.00 80.88 206 GLU A C 1
ATOM 1586 O O . GLU A 1 206 ? 18.953 -11.006 -22.179 1.00 80.88 206 GLU A O 1
ATOM 1591 N N . TYR A 1 207 ? 16.835 -10.488 -21.682 1.00 82.06 207 TYR A N 1
ATOM 1592 C CA . TYR A 1 207 ? 17.084 -9.782 -20.411 1.00 82.06 207 TYR A CA 1
ATOM 1593 C C . TYR A 1 207 ? 16.498 -10.497 -19.206 1.00 82.06 207 TYR A C 1
ATOM 1595 O O . TYR A 1 207 ? 16.184 -9.884 -18.181 1.00 82.06 207 TYR A O 1
ATOM 1603 N N . PHE A 1 208 ? 16.314 -11.797 -19.369 1.00 89.88 208 PHE A N 1
ATOM 1604 C CA . PHE A 1 208 ? 16.014 -12.690 -18.283 1.00 89.88 208 PHE A CA 1
ATOM 1605 C C . PHE A 1 208 ? 17.156 -12.670 -17.259 1.00 89.88 208 PHE A C 1
ATOM 1607 O O . PHE A 1 208 ? 18.333 -12.761 -17.610 1.00 89.88 208 PHE A O 1
ATOM 1614 N N . MET A 1 209 ? 16.792 -12.523 -15.992 1.00 90.00 209 MET A N 1
ATOM 1615 C CA . MET A 1 209 ? 17.687 -12.549 -14.848 1.00 90.00 209 MET A CA 1
ATOM 1616 C C . MET A 1 209 ? 17.213 -13.666 -13.933 1.00 90.00 209 MET A C 1
ATOM 1618 O O . MET A 1 209 ? 16.098 -13.610 -13.421 1.00 90.00 209 MET A O 1
ATOM 1622 N N . GLU A 1 210 ? 18.060 -14.667 -13.731 1.00 88.56 210 GLU A N 1
ATOM 1623 C CA . GLU A 1 210 ? 17.757 -15.772 -12.825 1.00 88.56 210 GLU A CA 1
ATOM 1624 C C . GLU A 1 210 ? 17.522 -15.236 -11.408 1.00 88.56 210 GLU A C 1
ATOM 1626 O O . GLU A 1 210 ? 18.354 -14.499 -10.861 1.00 88.56 210 GLU A O 1
ATOM 1631 N N . GLY A 1 211 ? 16.374 -15.585 -10.820 1.00 83.31 211 GLY A N 1
ATOM 1632 C CA . GLY A 1 211 ? 15.937 -15.061 -9.526 1.00 83.31 211 GLY A CA 1
ATOM 1633 C C . GLY A 1 211 ? 16.941 -15.307 -8.395 1.00 83.31 211 GLY A C 1
ATOM 1634 O O . GLY A 1 211 ? 17.089 -14.461 -7.512 1.00 83.31 211 GLY A O 1
ATOM 1635 N N . GLU A 1 212 ? 17.689 -16.411 -8.465 1.00 80.38 212 GLU A N 1
ATOM 1636 C CA . GLU A 1 212 ? 18.751 -16.759 -7.511 1.00 80.38 212 GLU A CA 1
ATOM 1637 C C . GLU A 1 212 ? 19.905 -15.740 -7.515 1.00 80.38 212 GLU A C 1
ATOM 1639 O O . GLU A 1 212 ? 20.446 -15.405 -6.461 1.00 80.38 212 GLU A O 1
ATOM 1644 N N . PHE A 1 213 ? 20.243 -15.178 -8.680 1.00 85.31 213 PHE A N 1
ATOM 1645 C CA . PHE A 1 213 ? 21.413 -14.311 -8.851 1.00 85.31 213 PHE A CA 1
ATOM 1646 C C . PHE A 1 213 ? 21.074 -12.821 -8.940 1.00 85.31 213 PHE A C 1
ATOM 1648 O O . PHE A 1 213 ? 21.972 -11.984 -8.860 1.00 85.31 213 PHE A O 1
ATOM 1655 N N . VAL A 1 214 ? 19.799 -12.450 -9.092 1.00 91.56 214 VAL A N 1
ATOM 1656 C CA . VAL A 1 214 ? 19.410 -11.051 -9.346 1.00 91.56 214 VAL A CA 1
ATOM 1657 C C . VAL A 1 214 ? 19.509 -10.140 -8.118 1.00 91.56 214 VAL A C 1
ATOM 1659 O O . VAL A 1 214 ? 19.724 -8.932 -8.253 1.00 91.56 214 VAL A O 1
ATOM 1662 N N . ASN A 1 215 ? 19.368 -10.703 -6.915 1.00 93.75 215 ASN A N 1
ATOM 1663 C CA . ASN A 1 215 ? 19.257 -9.937 -5.671 1.00 93.75 215 ASN A CA 1
ATOM 1664 C C . ASN A 1 215 ? 20.484 -9.036 -5.400 1.00 93.75 215 ASN A C 1
ATOM 1666 O O . ASN A 1 215 ? 20.273 -7.846 -5.153 1.00 93.75 215 ASN A O 1
ATOM 1670 N N . PRO A 1 216 ? 21.741 -9.510 -5.540 1.00 91.75 216 PRO A N 1
ATOM 1671 C CA . PRO A 1 216 ? 22.943 -8.669 -5.517 1.00 91.75 216 PRO A CA 1
ATOM 1672 C C . PRO A 1 216 ? 22.899 -7.452 -6.453 1.00 91.75 216 PRO A C 1
ATOM 1674 O O . PRO A 1 216 ? 23.187 -6.325 -6.037 1.00 91.75 216 PRO A O 1
ATOM 1677 N N . TYR A 1 217 ? 22.509 -7.654 -7.717 1.00 88.94 217 TYR A N 1
ATOM 1678 C CA . TYR A 1 217 ? 22.463 -6.581 -8.712 1.00 88.94 217 TYR A CA 1
ATOM 1679 C C . TYR A 1 217 ? 21.415 -5.542 -8.335 1.00 88.94 217 TYR A C 1
ATOM 1681 O O . TYR A 1 217 ? 21.731 -4.355 -8.251 1.00 88.94 217 TYR A O 1
ATOM 1689 N N . LEU A 1 218 ? 20.186 -5.983 -8.056 1.00 94.00 218 LEU A N 1
ATOM 1690 C CA . LEU A 1 218 ? 19.105 -5.084 -7.667 1.00 94.00 218 LEU A CA 1
ATOM 1691 C C . LEU A 1 218 ? 19.447 -4.321 -6.384 1.00 94.00 218 LEU A C 1
ATOM 1693 O O . LEU A 1 218 ? 19.263 -3.105 -6.338 1.00 94.00 218 LEU A O 1
ATOM 1697 N N . ALA A 1 219 ? 19.997 -5.004 -5.376 1.00 95.25 219 ALA A N 1
ATOM 1698 C CA . ALA A 1 219 ? 20.392 -4.384 -4.119 1.00 95.25 219 ALA A CA 1
ATOM 1699 C C . ALA A 1 219 ? 21.395 -3.248 -4.346 1.00 95.25 219 ALA A C 1
ATOM 1701 O O . ALA A 1 219 ? 21.246 -2.186 -3.750 1.00 95.25 219 ALA A O 1
ATOM 1702 N N . TYR A 1 220 ? 22.374 -3.403 -5.243 1.00 94.06 220 TYR A N 1
ATOM 1703 C CA . TYR A 1 220 ? 23.325 -2.321 -5.509 1.00 94.06 220 TYR A CA 1
ATOM 1704 C C . TYR A 1 220 ? 22.644 -1.063 -6.041 1.00 94.06 220 TYR A C 1
ATOM 1706 O O . TYR A 1 220 ? 22.899 0.030 -5.539 1.00 94.06 220 TYR A O 1
ATOM 1714 N N . TYR A 1 221 ? 21.794 -1.197 -7.057 1.00 94.75 221 TYR A N 1
ATOM 1715 C CA . TYR A 1 221 ? 21.173 -0.037 -7.691 1.00 94.75 221 TYR A CA 1
ATOM 1716 C C . TYR A 1 221 ? 20.097 0.589 -6.799 1.00 94.75 221 TYR A C 1
ATOM 1718 O O . TYR A 1 221 ? 20.085 1.805 -6.621 1.00 94.75 221 TYR A O 1
ATOM 1726 N N . LEU A 1 222 ? 19.225 -0.229 -6.211 1.00 96.56 222 LEU A N 1
ATOM 1727 C CA . LEU A 1 222 ? 18.087 0.246 -5.430 1.00 96.56 222 LEU A CA 1
ATOM 1728 C C . LEU A 1 222 ? 18.473 0.612 -3.991 1.00 96.56 222 LEU A C 1
ATOM 1730 O O . LEU A 1 222 ? 18.105 1.675 -3.496 1.00 96.56 222 LEU A O 1
ATOM 1734 N N . ILE A 1 223 ? 19.231 -0.252 -3.317 1.00 96.62 223 ILE A N 1
ATOM 1735 C CA . ILE A 1 223 ? 19.561 -0.081 -1.899 1.00 96.62 223 ILE A CA 1
ATOM 1736 C C . ILE A 1 223 ? 20.858 0.709 -1.747 1.00 96.62 223 ILE A C 1
ATOM 1738 O O . ILE A 1 223 ? 20.851 1.776 -1.147 1.00 96.62 223 ILE A O 1
ATOM 1742 N N . GLY A 1 224 ? 21.962 0.247 -2.333 1.00 94.88 224 GLY A N 1
ATOM 1743 C CA . GLY A 1 224 ? 23.264 0.899 -2.181 1.00 94.88 224 GLY A CA 1
ATOM 1744 C C . GLY A 1 224 ? 23.324 2.297 -2.803 1.00 94.88 224 GLY A C 1
ATOM 1745 O O . GLY A 1 224 ? 23.684 3.270 -2.143 1.00 94.88 224 GLY A O 1
ATOM 1746 N N . ASN A 1 225 ? 22.981 2.407 -4.087 1.00 95.00 225 ASN A N 1
ATOM 1747 C CA . ASN A 1 225 ? 23.122 3.650 -4.840 1.00 95.00 225 ASN A CA 1
ATOM 1748 C C . ASN A 1 225 ? 22.031 4.665 -4.492 1.00 95.00 225 ASN A C 1
ATOM 1750 O O . ASN A 1 225 ? 22.351 5.846 -4.394 1.00 95.00 225 ASN A O 1
ATOM 1754 N N . SER A 1 226 ? 20.784 4.224 -4.308 1.00 97.19 226 SER A N 1
ATOM 1755 C CA . SER A 1 226 ? 19.650 5.120 -4.060 1.00 97.19 226 SER A CA 1
ATOM 1756 C C . SER A 1 226 ? 19.353 5.287 -2.567 1.00 97.19 226 SER A C 1
ATOM 1758 O O . SER A 1 226 ? 19.572 6.375 -2.040 1.00 97.19 226 SER A O 1
ATOM 1760 N N . LEU A 1 227 ? 18.913 4.236 -1.864 1.00 98.06 227 LEU A N 1
ATOM 1761 C CA . LEU A 1 227 ? 18.476 4.347 -0.464 1.00 98.06 227 LEU A CA 1
ATOM 1762 C C . LEU A 1 227 ? 19.594 4.756 0.508 1.00 98.06 227 LEU A C 1
ATOM 1764 O O . LEU A 1 227 ? 19.462 5.762 1.202 1.00 98.06 227 LEU A O 1
ATOM 1768 N N . ILE A 1 228 ? 20.693 4.000 0.558 1.00 96.19 228 ILE A N 1
ATOM 1769 C CA . ILE A 1 228 ? 21.798 4.239 1.500 1.00 96.19 228 ILE A CA 1
ATOM 1770 C C . ILE A 1 228 ? 22.444 5.600 1.236 1.00 96.19 228 ILE A C 1
ATOM 1772 O O . ILE A 1 228 ? 22.802 6.299 2.176 1.00 96.19 228 ILE A O 1
ATOM 1776 N N . ASN A 1 229 ? 22.544 6.025 -0.027 1.00 96.25 229 ASN A N 1
ATOM 1777 C CA . ASN A 1 229 ? 23.055 7.356 -0.336 1.00 96.25 229 ASN A CA 1
ATOM 1778 C C . ASN A 1 229 ? 22.142 8.466 0.206 1.00 96.25 229 ASN A C 1
ATOM 1780 O O . ASN A 1 229 ? 22.643 9.414 0.799 1.00 96.25 229 ASN A O 1
ATOM 1784 N N . THR A 1 230 ? 20.820 8.330 0.067 1.00 98.31 230 THR A N 1
ATOM 1785 C CA . THR A 1 230 ? 19.864 9.278 0.657 1.00 98.31 230 THR A CA 1
ATOM 1786 C C . THR A 1 230 ? 19.946 9.292 2.186 1.00 98.31 230 THR A C 1
ATOM 1788 O O . THR A 1 230 ? 19.987 10.373 2.776 1.00 98.31 230 THR A O 1
ATOM 1791 N N . VAL A 1 231 ? 20.043 8.122 2.830 1.00 98.31 231 VAL A N 1
ATOM 1792 C CA . VAL A 1 231 ? 20.262 8.004 4.284 1.00 98.31 231 VAL A CA 1
ATOM 1793 C C . VAL A 1 231 ? 21.538 8.733 4.706 1.00 98.31 231 VAL A C 1
ATOM 1795 O O . VAL A 1 231 ? 21.489 9.582 5.596 1.00 98.31 231 VAL A O 1
ATOM 1798 N N . ALA A 1 232 ? 22.656 8.463 4.029 1.00 97.75 232 ALA A N 1
ATOM 1799 C CA . ALA A 1 232 ? 23.941 9.090 4.315 1.00 97.75 232 ALA A CA 1
ATOM 1800 C C . ALA A 1 232 ? 23.886 10.615 4.137 1.00 97.75 232 ALA A C 1
ATOM 1802 O O . ALA A 1 232 ? 24.408 11.349 4.973 1.00 97.75 232 ALA A O 1
ATOM 1803 N N . THR A 1 233 ? 23.210 11.121 3.098 1.00 98.00 233 THR A N 1
ATOM 1804 C CA . THR A 1 233 ? 23.052 12.568 2.884 1.00 98.00 233 THR A CA 1
ATOM 1805 C C . THR A 1 233 ? 22.267 13.239 4.012 1.00 98.00 233 THR A C 1
ATOM 1807 O O . THR A 1 233 ? 22.656 14.317 4.463 1.00 98.00 233 THR A O 1
ATOM 1810 N N . ILE A 1 234 ? 21.178 12.626 4.487 1.00 98.31 234 ILE A N 1
ATOM 1811 C CA . ILE A 1 234 ? 20.411 13.167 5.618 1.00 98.31 234 ILE A CA 1
ATOM 1812 C C . ILE A 1 234 ? 21.255 13.116 6.894 1.00 98.31 234 ILE A C 1
ATOM 1814 O O . ILE A 1 234 ? 21.384 14.130 7.581 1.00 98.31 234 ILE A O 1
ATOM 1818 N N . ALA A 1 235 ? 21.883 11.976 7.186 1.00 97.88 235 ALA A N 1
ATOM 1819 C CA . ALA A 1 235 ? 22.693 11.796 8.387 1.00 97.88 235 ALA A CA 1
ATOM 1820 C C . ALA A 1 235 ? 23.913 12.735 8.432 1.00 97.88 235 ALA A C 1
ATOM 1822 O O . ALA A 1 235 ? 24.257 13.258 9.492 1.00 97.88 235 ALA A O 1
ATOM 1823 N N . ALA A 1 236 ? 24.518 13.043 7.279 1.00 96.81 236 ALA A N 1
ATOM 1824 C CA . ALA A 1 236 ? 25.652 13.964 7.167 1.00 96.81 236 ALA A CA 1
ATOM 1825 C C . ALA A 1 236 ? 25.342 15.400 7.632 1.00 96.81 236 ALA A C 1
ATOM 1827 O O . ALA A 1 236 ? 26.265 16.160 7.920 1.00 96.81 236 ALA A O 1
ATOM 1828 N N . SER A 1 237 ? 24.064 15.781 7.736 1.00 95.69 237 SER A N 1
ATOM 1829 C CA . SER A 1 237 ? 23.663 17.074 8.307 1.00 95.69 237 SER A CA 1
ATOM 1830 C C . SER A 1 237 ? 23.752 17.134 9.841 1.00 95.69 237 SER A C 1
ATOM 1832 O O . SER A 1 237 ? 23.681 18.220 10.412 1.00 95.69 237 SER A O 1
ATOM 1834 N N . GLY A 1 238 ? 23.905 15.987 10.514 1.00 96.50 238 GLY A N 1
ATOM 1835 C CA . GLY A 1 238 ? 24.027 15.880 11.970 1.00 96.50 238 GLY A CA 1
ATOM 1836 C C . GLY A 1 238 ? 22.704 15.833 12.744 1.00 96.50 238 GLY A C 1
ATOM 1837 O O . GLY A 1 238 ? 22.734 15.744 13.968 1.00 96.50 238 GLY A O 1
ATOM 1838 N N . MET A 1 239 ? 21.548 15.872 12.072 1.00 96.12 239 MET A N 1
ATOM 1839 C CA . MET A 1 239 ? 20.230 15.841 12.736 1.00 96.12 239 MET A CA 1
ATOM 1840 C C . MET A 1 239 ? 19.780 14.443 13.198 1.00 96.12 239 MET A C 1
ATOM 1842 O O . MET A 1 239 ? 18.924 14.333 14.073 1.00 96.12 239 MET A O 1
ATOM 1846 N N . VAL A 1 240 ? 20.349 13.382 12.621 1.00 97.62 240 VAL A N 1
ATOM 1847 C CA . VAL A 1 240 ? 20.068 11.973 12.941 1.00 97.62 240 VAL A CA 1
ATOM 1848 C C . VAL A 1 240 ? 21.259 11.111 12.507 1.00 97.62 240 VAL A C 1
ATOM 1850 O O . VAL A 1 240 ? 22.017 11.515 11.626 1.00 97.62 240 VAL A O 1
ATOM 1853 N N . THR A 1 241 ? 21.453 9.937 13.110 1.00 97.06 241 THR A N 1
ATOM 1854 C CA . THR A 1 241 ? 22.506 8.997 12.692 1.00 97.06 241 THR A CA 1
ATOM 1855 C C . THR A 1 241 ? 22.010 8.036 11.612 1.00 97.06 241 THR A C 1
ATOM 1857 O O . THR A 1 241 ? 20.812 7.776 11.493 1.00 97.06 241 THR A O 1
ATOM 1860 N N . GLU A 1 242 ? 22.933 7.448 10.847 1.00 96.56 242 GLU A N 1
ATOM 1861 C CA . GLU A 1 242 ? 22.578 6.419 9.863 1.00 96.56 242 GLU A CA 1
ATOM 1862 C C . GLU A 1 242 ? 21.901 5.207 10.518 1.00 96.56 242 GLU A C 1
ATOM 1864 O O . GLU A 1 242 ? 20.936 4.691 9.968 1.00 96.56 242 GLU A O 1
ATOM 1869 N N . GLN A 1 243 ? 22.341 4.790 11.713 1.00 94.88 243 GLN A N 1
ATOM 1870 C CA . GLN A 1 243 ? 21.780 3.628 12.416 1.00 94.88 243 GLN A CA 1
ATOM 1871 C C . GLN A 1 243 ? 20.282 3.784 12.695 1.00 94.88 243 GLN A C 1
ATOM 1873 O O . GLN A 1 243 ? 19.521 2.833 12.521 1.00 94.88 243 GLN A O 1
ATOM 1878 N N . VAL A 1 244 ? 19.846 4.984 13.091 1.00 95.12 244 VAL A N 1
ATOM 1879 C CA . VAL A 1 244 ? 18.422 5.260 13.316 1.00 95.12 244 VAL A CA 1
ATOM 1880 C C . VAL A 1 244 ? 17.647 5.135 12.005 1.00 95.12 244 VAL A C 1
ATOM 1882 O O . VAL A 1 244 ? 16.625 4.455 11.958 1.00 95.12 244 VAL A O 1
ATOM 1885 N N . LEU A 1 245 ? 18.150 5.724 10.918 1.00 97.31 245 LEU A N 1
ATOM 1886 C CA . LEU A 1 245 ? 17.488 5.664 9.612 1.00 97.31 245 LEU A CA 1
ATOM 1887 C C . LEU A 1 245 ? 17.494 4.249 9.008 1.00 97.31 245 LEU A C 1
ATOM 1889 O O . LEU A 1 245 ? 16.515 3.857 8.371 1.00 97.31 245 LEU A O 1
ATOM 1893 N N . TYR A 1 246 ? 18.539 3.450 9.239 1.00 96.12 246 TYR A N 1
ATOM 1894 C CA . TYR A 1 246 ? 18.559 2.037 8.854 1.00 96.12 246 TYR A CA 1
ATOM 1895 C C . TYR A 1 246 ? 17.498 1.231 9.602 1.00 96.12 246 TYR A C 1
ATOM 1897 O O . TYR A 1 246 ? 16.850 0.392 8.978 1.00 96.12 246 TYR A O 1
ATOM 1905 N N . GLN A 1 247 ? 17.233 1.530 10.878 1.00 94.00 247 GLN A N 1
ATOM 1906 C CA . GLN A 1 247 ? 16.133 0.892 11.605 1.00 94.00 247 GLN A CA 1
ATOM 1907 C C . GLN A 1 247 ? 14.769 1.219 10.975 1.00 94.00 247 GLN A C 1
ATOM 1909 O O . GLN A 1 247 ? 13.946 0.315 10.837 1.00 94.00 247 GLN A O 1
ATOM 1914 N N . VAL A 1 248 ? 14.546 2.460 10.515 1.00 96.50 248 VAL A N 1
ATOM 1915 C CA . VAL A 1 248 ? 13.334 2.821 9.747 1.00 96.50 248 VAL A CA 1
ATOM 1916 C C . VAL A 1 248 ? 13.235 1.993 8.467 1.00 96.50 248 VAL A C 1
ATOM 1918 O O . VAL A 1 248 ? 12.196 1.407 8.172 1.00 96.50 248 VAL A O 1
ATOM 1921 N N . CYS A 1 249 ? 14.328 1.897 7.706 1.00 97.25 249 CYS A N 1
ATOM 1922 C CA . CYS A 1 249 ? 14.360 1.114 6.469 1.00 97.25 249 CYS A CA 1
ATOM 1923 C C . CYS A 1 249 ? 14.041 -0.363 6.731 1.00 97.25 249 CYS A C 1
ATOM 1925 O O . CYS A 1 249 ? 13.267 -0.978 5.997 1.00 97.25 249 CYS A O 1
ATOM 1927 N N . ARG A 1 250 ? 14.619 -0.920 7.796 1.00 94.75 250 ARG A N 1
ATOM 1928 C CA . ARG A 1 250 ? 14.458 -2.312 8.206 1.00 94.75 250 ARG A CA 1
ATOM 1929 C C . ARG A 1 250 ? 13.032 -2.622 8.648 1.00 94.75 250 ARG A C 1
ATOM 1931 O O . ARG A 1 250 ? 12.488 -3.635 8.225 1.00 94.75 250 ARG A O 1
ATOM 1938 N N . GLU A 1 251 ? 12.406 -1.730 9.412 1.00 95.25 251 GLU A N 1
ATOM 1939 C CA . GLU A 1 251 ? 10.989 -1.811 9.788 1.00 95.25 251 GLU A CA 1
ATOM 1940 C C . GLU A 1 251 ? 10.084 -1.920 8.552 1.00 95.25 251 GLU A C 1
ATOM 1942 O O . GLU A 1 251 ? 9.277 -2.845 8.445 1.00 95.25 251 GLU A O 1
ATOM 1947 N N . LYS A 1 252 ? 10.278 -1.035 7.563 1.00 96.31 252 LYS A N 1
ATOM 1948 C CA . LYS A 1 252 ? 9.482 -1.036 6.324 1.00 96.31 252 LYS A CA 1
ATOM 1949 C C . LYS A 1 252 ? 9.754 -2.271 5.458 1.00 96.31 252 LYS A C 1
ATOM 1951 O O . LYS A 1 252 ? 8.823 -2.839 4.893 1.00 96.31 252 LYS A O 1
ATOM 1956 N N . LEU A 1 253 ? 11.007 -2.724 5.364 1.00 96.56 253 LEU A N 1
ATOM 1957 C CA . LEU A 1 253 ? 11.359 -3.957 4.647 1.00 96.56 253 LEU A CA 1
ATOM 1958 C C . LEU A 1 253 ? 10.768 -5.203 5.319 1.00 96.56 253 LEU A C 1
ATOM 1960 O O . LEU A 1 253 ? 10.301 -6.100 4.621 1.00 96.56 253 LEU A O 1
ATOM 1964 N N . ALA A 1 254 ? 10.744 -5.251 6.651 1.00 94.62 254 ALA A N 1
ATOM 1965 C CA . ALA A 1 254 ? 10.149 -6.350 7.402 1.00 94.62 254 ALA A CA 1
ATOM 1966 C C . ALA A 1 254 ? 8.628 -6.405 7.234 1.00 94.62 254 ALA A C 1
ATOM 1968 O O . ALA A 1 254 ? 8.079 -7.490 7.051 1.00 94.62 254 ALA A O 1
ATOM 1969 N N . ALA A 1 255 ? 7.954 -5.251 7.196 1.00 94.81 255 ALA A N 1
ATOM 1970 C CA . ALA A 1 255 ? 6.532 -5.185 6.867 1.00 94.81 255 ALA A CA 1
ATOM 1971 C C . ALA A 1 255 ? 6.242 -5.763 5.469 1.00 94.81 255 ALA A C 1
ATOM 1973 O O . ALA A 1 255 ? 5.326 -6.569 5.306 1.00 94.81 255 ALA A O 1
ATOM 1974 N N . LEU A 1 256 ? 7.064 -5.419 4.468 1.00 95.69 256 LEU A N 1
ATOM 1975 C CA . LEU A 1 256 ? 6.945 -5.977 3.116 1.00 95.69 256 LEU A CA 1
ATOM 1976 C C . LEU A 1 256 ? 7.212 -7.490 3.080 1.00 95.69 256 LEU A C 1
ATOM 1978 O O . LEU A 1 256 ? 6.499 -8.217 2.393 1.00 95.69 256 LEU A O 1
ATOM 1982 N N . ALA A 1 257 ? 8.197 -7.974 3.840 1.00 95.12 257 ALA A N 1
ATOM 1983 C CA . ALA A 1 257 ? 8.486 -9.401 3.960 1.00 95.12 257 ALA A CA 1
ATOM 1984 C C . ALA A 1 257 ? 7.326 -10.173 4.618 1.00 95.12 257 ALA A C 1
ATOM 1986 O O . ALA A 1 257 ? 6.984 -11.276 4.190 1.00 95.12 257 ALA A O 1
ATOM 1987 N N . ALA A 1 258 ? 6.688 -9.579 5.632 1.00 92.88 258 ALA A N 1
ATOM 1988 C CA . ALA A 1 258 ? 5.566 -10.168 6.360 1.00 92.88 258 ALA A CA 1
ATOM 1989 C C . ALA A 1 258 ? 4.260 -10.201 5.544 1.00 92.88 258 ALA A C 1
ATOM 1991 O O . ALA A 1 258 ? 3.416 -11.065 5.787 1.00 92.88 258 ALA A O 1
ATOM 1992 N N . ALA A 1 259 ? 4.117 -9.341 4.528 1.00 91.44 259 ALA A N 1
ATOM 1993 C CA . ALA A 1 259 ? 2.944 -9.269 3.647 1.00 91.44 259 ALA A CA 1
ATOM 1994 C C . ALA A 1 259 ? 2.765 -10.494 2.715 1.00 91.44 259 ALA A C 1
ATOM 1996 O O . ALA A 1 259 ? 1.889 -10.513 1.845 1.00 91.44 259 ALA A O 1
ATOM 1997 N N . SER A 1 260 ? 3.553 -11.558 2.915 1.00 90.12 260 SER A N 1
ATOM 1998 C CA . SER A 1 260 ? 3.544 -12.794 2.121 1.00 90.12 260 SER A CA 1
ATOM 1999 C C . SER A 1 260 ? 3.767 -12.529 0.622 1.00 90.12 260 SER A C 1
ATOM 2001 O O . SER A 1 260 ? 2.875 -12.828 -0.184 1.00 90.12 260 SER A O 1
ATOM 2003 N N . PRO A 1 261 ? 4.923 -11.947 0.243 1.00 94.69 261 PRO A N 1
ATOM 2004 C CA . PRO A 1 261 ? 5.273 -11.751 -1.158 1.00 94.69 261 PRO A CA 1
ATOM 2005 C C . PRO A 1 261 ? 5.376 -13.098 -1.883 1.00 94.69 261 PRO A C 1
ATOM 2007 O O . PRO A 1 261 ? 5.650 -14.130 -1.267 1.00 94.69 261 PRO A O 1
ATOM 2010 N N . VAL A 1 262 ? 5.166 -13.090 -3.199 1.00 95.12 262 VAL A N 1
ATOM 2011 C CA . VAL A 1 262 ? 5.218 -14.306 -4.025 1.00 95.12 262 VAL A CA 1
ATOM 2012 C C . VAL A 1 262 ? 6.632 -14.890 -4.043 1.00 95.12 262 VAL A C 1
ATOM 2014 O O . VAL A 1 262 ? 6.797 -16.092 -3.854 1.00 95.12 262 VAL A O 1
ATOM 2017 N N . ASP A 1 263 ? 7.645 -14.040 -4.215 1.00 96.25 263 ASP A N 1
ATOM 2018 C CA . ASP A 1 263 ? 9.054 -14.390 -4.059 1.00 96.25 263 ASP A CA 1
ATOM 2019 C C . ASP A 1 263 ? 9.692 -13.554 -2.926 1.00 96.25 263 ASP A C 1
ATOM 2021 O O . ASP A 1 263 ? 10.014 -12.377 -3.128 1.00 96.25 263 ASP A O 1
ATOM 2025 N N . PRO A 1 264 ? 9.919 -14.142 -1.733 1.00 95.88 264 PRO A N 1
ATOM 2026 C CA . PRO A 1 264 ? 10.495 -13.443 -0.585 1.00 95.88 264 PRO A CA 1
ATOM 2027 C C . PRO A 1 264 ? 12.023 -13.291 -0.648 1.00 95.88 264 PRO A C 1
ATOM 2029 O O . PRO A 1 264 ? 12.610 -12.683 0.251 1.00 95.88 264 PRO A O 1
ATOM 2032 N N . SER A 1 265 ? 12.699 -13.850 -1.659 1.00 96.88 265 SER A N 1
ATOM 2033 C CA . SER A 1 265 ? 14.163 -13.988 -1.661 1.00 96.88 265 SER A CA 1
ATOM 2034 C C . SER A 1 265 ? 14.907 -12.655 -1.577 1.00 96.88 265 SER A C 1
ATOM 2036 O O . SER A 1 265 ? 15.959 -12.592 -0.944 1.00 96.88 265 SER A O 1
ATOM 2038 N N . PHE A 1 266 ? 14.358 -11.573 -2.138 1.00 97.06 266 PHE A N 1
ATOM 2039 C CA . PHE A 1 266 ? 14.986 -10.255 -2.041 1.00 97.06 266 PHE A CA 1
ATOM 2040 C C . PHE A 1 266 ? 14.946 -9.690 -0.622 1.00 97.06 266 PHE A C 1
ATOM 2042 O O . PHE A 1 266 ? 15.957 -9.196 -0.132 1.00 97.06 266 PHE A O 1
ATOM 2049 N N . TYR A 1 267 ? 13.812 -9.811 0.070 1.00 96.69 267 TYR A N 1
ATOM 2050 C CA . TYR A 1 267 ? 13.706 -9.367 1.459 1.00 96.69 267 TYR A CA 1
ATOM 2051 C C . TYR A 1 267 ? 14.590 -10.207 2.380 1.00 96.69 267 TYR A C 1
ATOM 2053 O O . TYR A 1 267 ? 15.296 -9.648 3.214 1.00 96.69 267 TYR A O 1
ATOM 2061 N N . ASN A 1 268 ? 14.627 -11.527 2.172 1.00 95.31 268 ASN A N 1
ATOM 2062 C CA . ASN A 1 268 ? 15.533 -12.416 2.900 1.00 95.31 268 ASN A CA 1
ATOM 2063 C C . ASN A 1 268 ? 16.998 -12.029 2.677 1.00 95.31 268 ASN A C 1
ATOM 2065 O O . ASN A 1 268 ? 17.766 -11.968 3.633 1.00 95.31 268 ASN A O 1
ATOM 2069 N N . TYR A 1 269 ? 17.378 -11.717 1.435 1.00 96.00 269 TYR A N 1
ATOM 2070 C CA . TYR A 1 269 ? 18.725 -11.253 1.120 1.00 96.00 269 TYR A CA 1
ATOM 2071 C C . TYR A 1 269 ? 19.073 -9.965 1.879 1.00 96.00 269 TYR A C 1
ATOM 2073 O O . TYR A 1 269 ? 20.135 -9.891 2.491 1.00 96.00 269 TYR A O 1
ATOM 2081 N N . LEU A 1 270 ? 18.175 -8.975 1.895 1.00 96.06 270 LEU A N 1
ATOM 2082 C CA . LEU A 1 270 ? 18.422 -7.690 2.556 1.00 96.06 270 LEU A CA 1
ATOM 2083 C C . LEU A 1 270 ? 18.411 -7.768 4.087 1.00 96.06 270 LEU A C 1
ATOM 2085 O O . LEU A 1 270 ? 19.197 -7.073 4.723 1.00 96.06 270 LEU A O 1
ATOM 2089 N N . LEU A 1 271 ? 17.529 -8.574 4.679 1.00 95.62 271 LEU A N 1
ATOM 2090 C CA . LEU A 1 271 ? 17.327 -8.612 6.131 1.00 95.62 271 LEU A CA 1
ATOM 2091 C C . LEU A 1 271 ? 18.208 -9.644 6.842 1.00 95.62 271 LEU A C 1
ATOM 2093 O O . LEU A 1 271 ? 18.503 -9.458 8.018 1.00 95.62 271 LEU A O 1
ATOM 2097 N N . ASN A 1 272 ? 18.627 -10.712 6.153 1.00 93.94 272 ASN A N 1
ATOM 2098 C CA . ASN A 1 272 ? 19.254 -11.866 6.807 1.00 93.94 272 ASN A CA 1
ATOM 2099 C C . ASN A 1 272 ? 20.692 -12.145 6.350 1.00 93.94 272 ASN A C 1
ATOM 2101 O O . ASN A 1 272 ? 21.367 -12.948 6.986 1.00 93.94 272 ASN A O 1
ATOM 2105 N N . SER A 1 273 ? 21.173 -11.534 5.261 1.00 94.81 273 SER A N 1
ATOM 2106 C CA . SER A 1 273 ? 22.563 -11.745 4.825 1.00 94.81 273 SER A CA 1
ATOM 2107 C C . SER A 1 273 ? 23.532 -10.931 5.679 1.00 94.81 273 SER A C 1
ATOM 2109 O O . SER A 1 273 ? 23.281 -9.754 5.937 1.00 94.81 273 SER A O 1
ATOM 2111 N N . ASP A 1 274 ? 24.682 -11.510 6.029 1.00 94.25 274 ASP A N 1
ATOM 2112 C CA . ASP A 1 274 ? 25.756 -10.795 6.737 1.00 94.25 274 ASP A CA 1
ATOM 2113 C C . ASP A 1 274 ? 26.392 -9.697 5.868 1.00 94.25 274 ASP A C 1
ATOM 2115 O O . ASP A 1 274 ? 26.850 -8.663 6.364 1.00 94.25 274 ASP A O 1
ATOM 2119 N N . THR A 1 275 ? 26.416 -9.913 4.550 1.00 94.75 275 THR A N 1
ATOM 2120 C CA . THR A 1 275 ? 27.019 -9.005 3.573 1.00 94.75 275 THR A CA 1
ATOM 2121 C C . THR A 1 275 ? 26.108 -8.752 2.373 1.00 94.75 275 THR A C 1
ATOM 2123 O O . THR A 1 275 ? 25.293 -9.587 1.983 1.00 94.75 275 THR A O 1
ATOM 2126 N N . LEU A 1 276 ? 26.270 -7.577 1.759 1.00 93.94 276 LEU A N 1
ATOM 2127 C CA . LEU A 1 276 ? 25.658 -7.195 0.484 1.00 93.94 276 LEU A CA 1
ATOM 2128 C C . LEU A 1 276 ? 26.742 -7.007 -0.582 1.00 93.94 276 LEU A C 1
ATOM 2130 O O . LEU A 1 276 ? 27.902 -6.763 -0.268 1.00 93.94 276 LEU A O 1
ATOM 2134 N N . HIS A 1 277 ? 26.386 -7.109 -1.858 1.00 92.44 277 HIS A N 1
ATOM 2135 C CA . HIS A 1 277 ? 27.350 -7.048 -2.960 1.00 92.44 277 HIS A CA 1
ATOM 2136 C C . HIS A 1 277 ? 27.298 -5.713 -3.701 1.00 92.44 277 HIS A C 1
ATOM 2138 O O . HIS A 1 277 ? 26.388 -5.510 -4.498 1.00 92.44 277 HIS A O 1
ATOM 2144 N N . TRP A 1 278 ? 28.301 -4.841 -3.538 1.00 91.56 278 TRP A N 1
ATOM 2145 C CA . TRP A 1 278 ? 28.392 -3.541 -4.221 1.00 91.56 278 TRP A CA 1
ATOM 2146 C C . TRP A 1 278 ? 29.340 -3.516 -5.410 1.00 91.56 278 TRP A C 1
ATOM 2148 O O . TRP A 1 278 ? 30.454 -4.035 -5.369 1.00 91.56 278 TRP A O 1
ATOM 2158 N N . LYS A 1 279 ? 28.912 -2.812 -6.460 1.00 87.88 279 LYS A N 1
ATOM 2159 C CA . LYS A 1 279 ? 29.698 -2.573 -7.666 1.00 87.88 279 LYS A CA 1
ATOM 2160 C C . LYS A 1 279 ? 30.842 -1.588 -7.414 1.00 87.88 279 LYS A C 1
ATOM 2162 O O . LYS A 1 279 ? 30.670 -0.516 -6.832 1.00 87.88 279 LYS A O 1
ATOM 2167 N N . ARG A 1 280 ? 32.017 -1.923 -7.936 1.00 86.12 280 ARG A N 1
ATOM 2168 C CA . ARG A 1 280 ? 33.300 -1.240 -7.746 1.00 86.12 280 ARG A CA 1
ATOM 2169 C C . ARG A 1 280 ? 33.590 -0.288 -8.908 1.00 86.12 280 ARG A C 1
ATOM 2171 O O . ARG A 1 280 ? 34.500 -0.531 -9.695 1.00 86.12 280 ARG A O 1
ATOM 2178 N N . ASN A 1 281 ? 32.848 0.817 -9.009 1.00 86.31 281 ASN A N 1
ATOM 2179 C CA . ASN A 1 281 ? 32.987 1.759 -10.134 1.00 86.31 281 ASN A CA 1
ATOM 2180 C C . ASN A 1 281 ? 34.429 2.258 -10.346 1.00 86.31 281 ASN A C 1
ATOM 2182 O O . ASN A 1 281 ? 34.861 2.349 -11.489 1.00 86.31 281 ASN A O 1
ATOM 2186 N N . PHE A 1 282 ? 35.179 2.538 -9.268 1.00 87.44 282 PHE A N 1
ATOM 2187 C CA . PHE A 1 282 ? 36.579 2.980 -9.355 1.00 87.44 282 PHE A CA 1
ATOM 2188 C C . PHE A 1 282 ? 37.465 1.953 -10.070 1.00 87.44 282 PHE A C 1
ATOM 2190 O O . PHE A 1 282 ? 38.194 2.300 -10.991 1.00 87.44 282 PHE A O 1
ATOM 2197 N N . LEU A 1 283 ? 37.378 0.681 -9.678 1.00 82.44 283 LEU A N 1
ATOM 2198 C CA . LEU A 1 283 ? 38.221 -0.366 -10.257 1.00 82.44 283 LEU A CA 1
ATOM 2199 C C . LEU A 1 283 ? 37.750 -0.772 -11.643 1.00 82.44 283 LEU A C 1
ATOM 2201 O O . LEU A 1 283 ? 38.580 -0.920 -12.525 1.00 82.44 283 LEU A O 1
ATOM 2205 N N . CYS A 1 284 ? 36.436 -0.821 -11.866 1.00 81.25 284 CYS A N 1
ATOM 2206 C CA . CYS A 1 284 ? 35.880 -1.007 -13.202 1.00 81.25 284 CYS A CA 1
ATOM 2207 C C . CYS A 1 284 ? 36.393 0.060 -14.184 1.00 81.25 284 CYS A C 1
ATOM 2209 O O . CYS A 1 284 ? 36.698 -0.256 -15.330 1.00 81.25 284 CYS A O 1
ATOM 2211 N N . PHE A 1 285 ? 36.519 1.314 -13.733 1.00 84.19 285 PHE A N 1
ATOM 2212 C CA . PHE A 1 285 ? 37.061 2.401 -14.547 1.00 84.19 285 PHE A CA 1
ATOM 2213 C C . PHE A 1 285 ? 38.567 2.248 -14.797 1.00 84.19 285 PHE A C 1
ATOM 2215 O O . PHE A 1 285 ? 39.005 2.400 -15.934 1.00 84.19 285 PHE A O 1
ATOM 2222 N N . VAL A 1 286 ? 39.350 1.933 -13.757 1.00 83.69 286 VAL A N 1
ATOM 2223 C CA . VAL A 1 286 ? 40.812 1.745 -13.853 1.00 83.69 286 VAL A CA 1
ATOM 2224 C C . VAL A 1 286 ? 41.183 0.544 -14.728 1.00 83.69 286 VAL A C 1
ATOM 2226 O O . VAL A 1 286 ? 42.162 0.610 -15.462 1.00 83.69 286 VAL A O 1
ATOM 2229 N N . GLU A 1 287 ? 40.402 -0.533 -14.679 1.00 81.25 287 GLU A N 1
ATOM 2230 C CA . GLU A 1 287 ? 40.607 -1.755 -15.471 1.00 81.25 287 GLU A CA 1
ATOM 2231 C C . GLU A 1 287 ? 40.074 -1.631 -16.914 1.00 81.25 287 GLU A C 1
ATOM 2233 O O . GLU A 1 287 ? 40.113 -2.597 -17.670 1.00 81.25 287 GLU A O 1
ATOM 2238 N N . GLU A 1 288 ? 39.551 -0.458 -17.299 1.00 74.50 288 GLU A N 1
ATOM 2239 C CA . GLU A 1 288 ? 38.913 -0.184 -18.598 1.00 74.50 288 GLU A CA 1
ATOM 2240 C C . GLU A 1 288 ? 37.799 -1.173 -18.985 1.00 74.50 288 GLU A C 1
ATOM 2242 O O . GLU A 1 288 ? 37.435 -1.313 -20.156 1.00 74.50 288 GLU A O 1
ATOM 2247 N N . HIS A 1 289 ? 37.192 -1.826 -17.996 1.00 71.50 289 HIS A N 1
ATOM 2248 C CA . HIS A 1 289 ? 36.078 -2.728 -18.223 1.00 71.50 289 HIS A CA 1
ATOM 2249 C C . HIS A 1 289 ? 34.859 -1.943 -18.725 1.00 71.50 289 HIS A C 1
ATOM 2251 O O . HIS A 1 289 ? 34.328 -1.070 -18.034 1.00 71.50 289 HIS A O 1
ATOM 2257 N N . ASN A 1 290 ? 34.386 -2.268 -19.932 1.00 64.50 290 ASN A N 1
ATOM 2258 C CA . ASN A 1 290 ? 33.104 -1.773 -20.421 1.00 64.50 290 ASN A CA 1
ATOM 2259 C C . ASN A 1 290 ? 31.980 -2.647 -19.856 1.00 64.50 290 ASN A C 1
ATOM 2261 O O . ASN A 1 290 ? 31.794 -3.796 -20.253 1.00 64.50 290 ASN A O 1
ATOM 2265 N N . GLU A 1 291 ? 31.217 -2.071 -18.933 1.00 64.19 291 GLU A 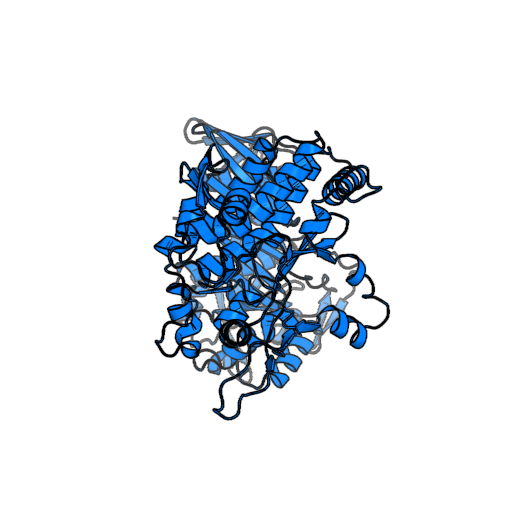N 1
ATOM 2266 C CA . GLU A 1 291 ? 30.122 -2.739 -18.223 1.00 64.19 291 GLU A CA 1
ATOM 2267 C C . GLU A 1 291 ? 29.047 -3.306 -19.153 1.00 64.19 291 GLU A C 1
ATOM 2269 O O . GLU A 1 291 ? 28.422 -4.308 -18.819 1.00 64.19 291 GLU A O 1
ATOM 2274 N N . ALA A 1 292 ? 28.855 -2.702 -20.329 1.00 59.31 292 ALA A N 1
ATOM 2275 C CA . ALA A 1 292 ? 27.875 -3.163 -21.308 1.00 59.31 292 ALA A CA 1
ATOM 2276 C C . ALA A 1 292 ? 28.315 -4.438 -22.056 1.00 59.31 292 ALA A C 1
ATOM 2278 O O . ALA A 1 292 ? 27.504 -5.040 -22.756 1.00 59.31 292 ALA A O 1
ATOM 2279 N N . THR A 1 293 ? 29.586 -4.846 -21.938 1.00 63.00 293 THR A N 1
ATOM 2280 C CA . THR A 1 293 ? 30.178 -5.939 -22.732 1.00 63.00 293 THR A CA 1
ATOM 2281 C C . THR A 1 293 ? 30.957 -6.966 -21.900 1.00 63.00 293 THR A C 1
ATOM 2283 O O . THR A 1 293 ? 31.658 -7.800 -22.472 1.00 63.00 293 THR A O 1
ATOM 2286 N N . LEU A 1 294 ? 30.892 -6.910 -20.565 1.00 64.06 294 LEU A N 1
ATOM 2287 C CA . LEU A 1 294 ? 31.561 -7.881 -19.689 1.00 64.06 294 LEU A CA 1
ATOM 2288 C C . LEU A 1 294 ? 30.920 -9.272 -19.806 1.00 64.06 294 LEU A C 1
ATOM 2290 O O . LEU A 1 294 ? 29.700 -9.402 -19.756 1.00 64.06 294 LEU A O 1
ATOM 2294 N N . SER A 1 295 ? 31.750 -10.316 -19.906 1.00 63.00 295 SER A N 1
ATOM 2295 C CA . SER A 1 295 ? 31.295 -11.714 -19.971 1.00 63.00 295 SER A CA 1
ATOM 2296 C C . SER A 1 295 ? 30.894 -12.293 -18.612 1.00 63.00 295 SER A C 1
ATOM 2298 O O . SER A 1 295 ? 30.050 -13.180 -18.560 1.00 63.00 295 SER A O 1
ATOM 2300 N N . ASP A 1 296 ? 31.481 -11.788 -17.524 1.00 67.94 296 ASP A N 1
ATOM 2301 C CA . ASP A 1 296 ? 31.121 -12.133 -16.148 1.00 67.94 296 ASP A CA 1
ATOM 2302 C C . ASP A 1 296 ? 30.958 -10.848 -15.316 1.00 67.94 296 ASP A C 1
ATOM 2304 O O . ASP A 1 296 ? 31.956 -10.237 -14.907 1.00 67.94 296 ASP A O 1
ATOM 2308 N N . PRO A 1 297 ? 29.712 -10.411 -15.077 1.00 69.06 297 PRO A N 1
ATOM 2309 C CA . PRO A 1 297 ? 29.432 -9.189 -14.345 1.00 69.06 297 PRO A CA 1
ATOM 2310 C C . PRO A 1 297 ? 29.698 -9.308 -12.837 1.00 69.06 297 PRO A C 1
ATOM 2312 O O . PRO A 1 297 ? 29.700 -8.281 -12.171 1.00 69.06 297 PRO A O 1
ATOM 2315 N N . THR A 1 298 ? 29.951 -10.494 -12.268 1.00 71.19 298 THR A N 1
ATOM 2316 C CA . THR A 1 298 ? 30.235 -10.640 -10.822 1.00 71.19 298 THR A CA 1
ATOM 2317 C C . THR A 1 298 ? 31.587 -10.040 -10.421 1.00 71.19 298 THR A C 1
ATOM 2319 O O . THR A 1 298 ? 31.738 -9.526 -9.314 1.00 71.19 298 THR A O 1
ATOM 2322 N N . LYS A 1 299 ? 32.558 -9.999 -11.344 1.00 74.00 299 LYS A N 1
ATOM 2323 C CA . LYS A 1 299 ? 33.938 -9.530 -11.097 1.00 74.00 299 LYS A CA 1
ATOM 2324 C C . LYS A 1 299 ? 34.040 -8.081 -10.634 1.00 74.00 299 LYS A C 1
ATOM 2326 O O . LYS A 1 299 ? 34.997 -7.704 -9.956 1.00 74.00 299 LYS A O 1
ATOM 2331 N N . ILE A 1 300 ? 33.063 -7.260 -11.007 1.00 80.12 300 ILE A N 1
ATOM 2332 C CA . ILE A 1 300 ? 33.024 -5.851 -10.620 1.00 80.12 300 ILE A CA 1
ATOM 2333 C C . ILE A 1 300 ? 32.312 -5.631 -9.283 1.00 80.12 300 ILE A C 1
ATOM 2335 O O . ILE A 1 300 ? 32.242 -4.488 -8.845 1.00 80.12 300 ILE A O 1
ATOM 2339 N N . TYR A 1 301 ? 31.810 -6.674 -8.618 1.00 84.81 301 TYR A N 1
ATOM 2340 C CA . TYR A 1 301 ? 31.153 -6.580 -7.315 1.00 84.81 301 TYR A CA 1
ATOM 2341 C C . TYR A 1 301 ? 32.084 -7.007 -6.175 1.00 84.81 301 TYR A C 1
ATOM 2343 O O . TYR A 1 301 ? 33.059 -7.732 -6.369 1.00 84.81 301 TYR A O 1
ATOM 2351 N N . ARG A 1 302 ? 31.815 -6.509 -4.967 1.00 89.88 302 ARG A N 1
ATOM 2352 C CA . ARG A 1 302 ? 32.483 -6.919 -3.729 1.00 89.88 302 ARG A CA 1
ATOM 2353 C C . ARG A 1 302 ? 31.487 -6.953 -2.583 1.00 89.88 302 ARG A C 1
ATOM 2355 O O . ARG A 1 302 ? 30.609 -6.098 -2.509 1.00 89.88 302 ARG A O 1
ATOM 2362 N N . GLU A 1 303 ? 31.695 -7.887 -1.671 1.00 92.19 303 GLU A N 1
ATOM 2363 C CA . GLU A 1 303 ? 30.979 -7.948 -0.404 1.00 92.19 303 GLU A CA 1
ATOM 2364 C C . GLU A 1 303 ? 31.301 -6.751 0.500 1.00 92.19 303 GLU A C 1
ATOM 2366 O O . GLU A 1 303 ? 32.459 -6.347 0.661 1.00 92.19 303 GLU A O 1
ATOM 2371 N N . ILE A 1 304 ? 30.255 -6.199 1.101 1.00 91.81 304 ILE A N 1
ATOM 2372 C CA . ILE A 1 304 ? 30.292 -5.159 2.122 1.00 91.81 304 ILE A CA 1
ATOM 2373 C C . ILE A 1 304 ? 29.418 -5.586 3.311 1.00 91.81 304 ILE A C 1
ATOM 2375 O O . ILE A 1 304 ? 28.428 -6.284 3.089 1.00 91.81 304 ILE A O 1
ATOM 2379 N N . PRO A 1 305 ? 29.736 -5.189 4.556 1.00 94.12 305 PRO A N 1
ATOM 2380 C CA . PRO A 1 305 ? 28.882 -5.486 5.706 1.00 94.12 305 PRO A CA 1
ATOM 2381 C C . PRO A 1 305 ? 27.454 -4.970 5.506 1.00 94.12 305 PRO A C 1
ATOM 2383 O O . PRO A 1 305 ? 27.260 -3.852 5.025 1.00 94.12 305 PRO A O 1
ATOM 2386 N N . ASN A 1 306 ? 26.458 -5.776 5.864 1.00 94.50 306 ASN A N 1
ATOM 2387 C CA . ASN A 1 306 ? 25.059 -5.405 5.713 1.00 94.50 306 ASN A CA 1
ATOM 2388 C C . ASN A 1 306 ? 24.565 -4.565 6.901 1.00 94.50 306 ASN A C 1
ATOM 2390 O O . ASN A 1 306 ? 24.294 -5.089 7.973 1.00 94.50 306 ASN A O 1
ATOM 2394 N N . SER A 1 307 ? 24.372 -3.260 6.708 1.00 89.56 307 SER A N 1
ATOM 2395 C CA . SER A 1 307 ? 23.822 -2.382 7.756 1.00 89.56 307 SER A CA 1
ATOM 2396 C C . SER A 1 307 ? 22.318 -2.570 8.018 1.00 89.56 307 SER A C 1
ATOM 2398 O O . SER A 1 307 ? 21.781 -1.927 8.915 1.00 89.56 307 SER A O 1
ATOM 2400 N N . LEU A 1 308 ? 21.630 -3.421 7.247 1.00 91.38 308 LEU A N 1
ATOM 2401 C CA . LEU A 1 308 ? 20.200 -3.720 7.397 1.00 91.38 308 LEU A CA 1
ATOM 2402 C C . LEU A 1 308 ? 19.924 -5.051 8.123 1.00 91.38 308 LEU A C 1
ATOM 2404 O O . LEU A 1 308 ? 18.756 -5.354 8.376 1.00 91.38 308 LEU A O 1
ATOM 2408 N N . SER A 1 309 ? 20.948 -5.847 8.458 1.00 87.25 309 SER A N 1
ATOM 2409 C CA . SER A 1 309 ? 20.755 -7.154 9.111 1.00 87.25 309 SER A CA 1
ATOM 2410 C C . SER A 1 309 ? 20.673 -7.087 10.642 1.00 87.25 309 SER A C 1
ATOM 2412 O O . SER A 1 309 ? 20.089 -7.973 11.265 1.00 87.25 309 SER A O 1
ATOM 2414 N N . GLU A 1 310 ? 21.190 -6.031 11.273 1.00 80.88 310 GLU A N 1
ATOM 2415 C CA . GLU A 1 310 ? 21.253 -5.917 12.737 1.00 80.88 310 GLU A CA 1
ATOM 2416 C C . GLU A 1 310 ? 19.934 -5.431 13.384 1.00 80.88 310 GLU A C 1
ATOM 2418 O O . GLU A 1 310 ? 19.228 -4.575 12.850 1.00 80.88 310 GLU A O 1
ATOM 2423 N N . GLY A 1 311 ? 19.617 -5.952 14.580 1.00 79.88 311 GLY A N 1
ATOM 2424 C CA . GLY A 1 311 ? 18.520 -5.490 15.450 1.00 79.88 311 GLY A CA 1
ATOM 2425 C C . GLY A 1 311 ? 17.344 -6.469 15.603 1.00 79.88 311 GLY A C 1
ATOM 2426 O O . GLY A 1 311 ? 17.323 -7.552 15.026 1.00 79.88 311 GLY A O 1
ATOM 2427 N N . VAL A 1 312 ? 16.313 -6.083 16.360 1.00 87.69 312 VAL A N 1
ATOM 2428 C CA . VAL A 1 312 ? 15.062 -6.860 16.527 1.00 87.69 312 VAL A CA 1
ATOM 2429 C C . VAL A 1 312 ? 14.028 -6.390 15.500 1.00 87.69 312 VAL A C 1
ATOM 2431 O O . VAL A 1 312 ? 13.971 -5.195 15.210 1.00 87.69 312 VAL A O 1
ATOM 2434 N N . LEU A 1 313 ? 13.287 -7.310 14.878 1.00 91.69 313 LEU A N 1
ATOM 2435 C CA . LEU A 1 313 ? 12.190 -6.981 13.956 1.00 91.69 313 LEU A CA 1
ATOM 2436 C C . LEU A 1 313 ? 10.876 -6.799 14.729 1.00 91.69 313 LEU A C 1
ATOM 2438 O O . LEU A 1 313 ? 10.717 -7.423 15.777 1.00 91.69 313 LEU A O 1
ATOM 2442 N N . PRO A 1 314 ? 9.943 -5.967 14.237 1.00 94.75 314 PRO A N 1
ATOM 2443 C CA . PRO A 1 314 ? 8.621 -5.875 14.841 1.00 94.75 314 PRO A CA 1
ATOM 2444 C C . PRO A 1 314 ? 7.826 -7.172 14.625 1.00 94.75 314 PRO A C 1
ATOM 2446 O O . PRO A 1 314 ? 7.938 -7.798 13.570 1.00 94.75 314 PRO A O 1
ATOM 2449 N N . ASP A 1 315 ? 6.972 -7.524 15.587 1.00 94.50 315 ASP A N 1
ATOM 2450 C CA . ASP A 1 315 ? 6.010 -8.629 15.477 1.00 94.50 315 ASP A CA 1
ATOM 2451 C C . ASP A 1 315 ? 4.995 -8.356 14.357 1.00 94.50 315 ASP A C 1
ATOM 2453 O O . ASP A 1 315 ? 4.605 -9.247 13.603 1.00 94.50 315 ASP A O 1
ATOM 2457 N N . CYS A 1 316 ? 4.568 -7.097 14.234 1.00 95.31 316 CYS A N 1
ATOM 2458 C CA . CYS A 1 316 ? 3.706 -6.626 13.156 1.00 95.31 316 CYS A CA 1
ATOM 2459 C C . CYS A 1 316 ? 3.840 -5.114 12.948 1.00 95.31 316 CYS A C 1
ATOM 2461 O O . CYS A 1 316 ? 4.180 -4.377 13.876 1.00 95.31 316 CYS A O 1
ATOM 2463 N N . VAL A 1 317 ? 3.488 -4.650 11.747 1.00 96.19 317 VAL A N 1
ATOM 2464 C CA . VAL A 1 317 ? 3.336 -3.227 11.410 1.00 96.19 317 VAL A CA 1
ATOM 2465 C C . VAL A 1 317 ? 1.912 -3.001 10.915 1.00 96.19 317 VAL A C 1
ATOM 2467 O O . VAL A 1 317 ? 1.434 -3.741 10.052 1.00 96.19 317 VAL A O 1
ATOM 2470 N N . LYS A 1 318 ? 1.218 -2.017 11.490 1.00 94.75 318 LYS A N 1
ATOM 2471 C CA . LYS A 1 318 ? -0.214 -1.781 11.269 1.00 94.75 318 LYS A CA 1
ATOM 2472 C C . LYS A 1 318 ? -0.448 -0.372 10.730 1.00 94.75 318 LYS A C 1
ATOM 2474 O O . LYS A 1 318 ? 0.079 0.561 11.329 1.00 94.75 318 LYS A O 1
ATOM 2479 N N . PRO A 1 319 ? -1.235 -0.196 9.656 1.00 95.38 319 PRO A N 1
ATOM 2480 C CA . PRO A 1 319 ? -1.591 1.134 9.177 1.00 95.38 319 PRO A CA 1
ATOM 2481 C C . PRO A 1 319 ? -2.546 1.823 10.155 1.00 95.38 319 PRO A C 1
ATOM 2483 O O . PRO A 1 319 ? -3.346 1.153 10.815 1.00 95.38 319 PRO A O 1
ATOM 2486 N N . LEU A 1 320 ? -2.486 3.151 10.197 1.00 95.31 320 LEU A N 1
ATOM 2487 C CA . LEU A 1 320 ? -3.377 4.014 10.963 1.00 95.31 320 LEU A CA 1
ATOM 2488 C C . LEU A 1 320 ? -4.155 4.963 10.029 1.00 95.31 320 LEU A C 1
ATOM 2490 O O . LEU A 1 320 ? -3.705 5.240 8.914 1.00 95.31 320 LEU A O 1
ATOM 2494 N N . PRO A 1 321 ? -5.331 5.482 10.440 1.00 93.00 321 PRO A N 1
ATOM 2495 C CA . PRO A 1 321 ? -6.200 6.262 9.547 1.00 93.00 321 PRO A CA 1
ATOM 2496 C C . PRO A 1 321 ? -5.657 7.637 9.147 1.00 93.00 321 PRO A C 1
ATOM 2498 O O . PRO A 1 321 ? -6.153 8.235 8.190 1.00 93.00 321 PRO A O 1
ATOM 2501 N N . ASP A 1 322 ? -4.654 8.134 9.868 1.00 90.75 322 ASP A N 1
ATOM 2502 C CA . ASP A 1 322 ? -3.928 9.368 9.560 1.00 90.75 322 ASP A CA 1
ATOM 2503 C C . ASP A 1 322 ? -2.840 9.174 8.482 1.00 90.75 322 ASP A C 1
ATOM 2505 O O . ASP A 1 322 ? -2.145 10.122 8.121 1.00 90.75 322 ASP A O 1
ATOM 2509 N N . GLY A 1 323 ? -2.708 7.956 7.945 1.00 88.75 323 GLY A N 1
ATOM 2510 C CA . GLY A 1 323 ? -1.722 7.589 6.931 1.00 88.75 323 GLY A CA 1
ATOM 2511 C C . GLY A 1 323 ? -0.372 7.151 7.500 1.00 88.75 323 GLY A C 1
ATOM 2512 O O . GLY A 1 323 ? 0.494 6.734 6.727 1.00 88.75 323 GLY A O 1
ATOM 2513 N N . SER A 1 324 ? -0.186 7.215 8.821 1.00 91.25 324 SER A N 1
ATOM 2514 C CA . SER A 1 324 ? 0.984 6.661 9.497 1.00 91.25 324 SER A CA 1
ATOM 2515 C C . SER A 1 324 ? 0.842 5.150 9.723 1.00 91.25 324 SER A C 1
ATOM 2517 O O . SER A 1 324 ? -0.149 4.518 9.345 1.00 91.25 324 SER A O 1
ATOM 2519 N N . ASP A 1 325 ? 1.859 4.541 10.325 1.00 95.19 325 ASP A N 1
ATOM 2520 C CA . ASP A 1 325 ? 1.800 3.172 10.813 1.00 95.19 325 ASP A CA 1
ATOM 2521 C C . ASP A 1 325 ? 2.378 3.045 12.224 1.00 95.19 325 ASP A C 1
ATOM 2523 O O . ASP A 1 325 ? 3.109 3.904 12.725 1.00 95.19 325 ASP A O 1
ATOM 2527 N N . VAL A 1 326 ? 2.020 1.945 12.880 1.00 97.31 326 VAL A N 1
ATOM 2528 C CA . VAL A 1 326 ? 2.565 1.549 14.174 1.00 97.31 326 VAL A CA 1
ATOM 2529 C C . VAL A 1 326 ? 3.172 0.156 14.076 1.00 97.31 326 VAL A C 1
ATOM 2531 O O . VAL A 1 326 ? 2.506 -0.833 13.759 1.00 97.31 326 VAL A O 1
ATOM 2534 N N . ALA A 1 327 ? 4.465 0.086 14.351 1.00 97.50 327 ALA A N 1
ATOM 2535 C CA . ALA A 1 327 ? 5.241 -1.127 14.489 1.00 97.50 327 ALA A CA 1
ATOM 2536 C C . ALA A 1 327 ? 5.272 -1.561 15.960 1.00 97.50 327 ALA A C 1
ATOM 2538 O O . ALA A 1 327 ? 5.548 -0.760 16.855 1.00 97.50 327 ALA A O 1
ATOM 2539 N N . ILE A 1 328 ? 4.982 -2.837 16.206 1.00 97.31 328 ILE A N 1
ATOM 2540 C CA . ILE A 1 328 ? 4.942 -3.427 17.547 1.00 97.31 328 ILE A CA 1
ATOM 2541 C C . ILE A 1 328 ? 6.210 -4.249 17.748 1.00 97.31 328 ILE A C 1
ATOM 2543 O O . ILE A 1 328 ? 6.393 -5.260 17.075 1.00 97.31 328 ILE A O 1
ATOM 2547 N N . TYR A 1 329 ? 7.094 -3.818 18.643 1.00 96.69 329 TYR A N 1
ATOM 2548 C CA . TYR A 1 329 ? 8.365 -4.488 18.914 1.00 96.69 329 TYR A CA 1
ATOM 2549 C C . TYR A 1 329 ? 8.313 -5.251 20.233 1.00 96.69 329 TYR A C 1
ATOM 2551 O O . TYR A 1 329 ? 8.001 -4.630 21.251 1.00 96.69 329 TYR A O 1
ATOM 2559 N N . PRO A 1 330 ? 8.688 -6.538 20.262 1.00 95.50 330 PRO A N 1
ATOM 2560 C CA . PRO A 1 330 ? 8.802 -7.267 21.515 1.00 95.50 330 PRO A CA 1
ATOM 2561 C C . PRO A 1 330 ? 9.989 -6.730 22.329 1.00 95.50 330 PRO A C 1
ATOM 2563 O O . PRO A 1 330 ? 11.101 -6.592 21.814 1.00 95.50 330 PRO A O 1
ATOM 2566 N N . LEU A 1 331 ? 9.750 -6.421 23.605 1.00 94.94 331 LEU A N 1
ATOM 2567 C CA . LEU A 1 331 ? 10.788 -6.058 24.581 1.00 94.94 331 LEU A CA 1
ATOM 2568 C C . LEU A 1 331 ? 10.996 -7.172 25.611 1.00 94.94 331 LEU A C 1
ATOM 2570 O O . LEU A 1 331 ? 12.131 -7.510 25.944 1.00 94.94 331 LEU A O 1
ATOM 2574 N N . ALA A 1 332 ? 9.897 -7.757 26.085 1.00 93.25 332 ALA A N 1
ATOM 2575 C CA . ALA A 1 332 ? 9.855 -8.919 26.964 1.00 93.25 332 ALA A CA 1
ATOM 2576 C C . ALA A 1 332 ? 8.625 -9.778 26.618 1.00 93.25 332 ALA A C 1
ATOM 2578 O O . ALA A 1 332 ? 7.902 -9.474 25.674 1.00 93.25 332 ALA A O 1
ATOM 2579 N N . ILE A 1 333 ? 8.385 -10.854 27.373 1.00 89.75 333 ILE A N 1
ATOM 2580 C CA . ILE A 1 333 ? 7.234 -11.754 27.156 1.00 89.75 333 ILE A CA 1
ATOM 2581 C C . ILE A 1 333 ? 5.896 -11.001 27.258 1.00 89.75 333 ILE A C 1
ATOM 2583 O O . ILE A 1 333 ? 4.938 -11.350 26.577 1.00 89.75 333 ILE A O 1
ATOM 2587 N N . ASP A 1 334 ? 5.843 -9.984 28.110 1.00 93.19 334 ASP A N 1
ATOM 2588 C CA . ASP A 1 334 ? 4.650 -9.242 28.504 1.00 93.19 334 ASP A CA 1
ATOM 2589 C C . ASP A 1 334 ? 4.770 -7.729 28.237 1.00 93.19 334 ASP A C 1
ATOM 2591 O O . ASP A 1 334 ? 3.960 -6.934 28.725 1.00 93.19 334 ASP A O 1
ATOM 2595 N N . GLN A 1 335 ? 5.771 -7.326 27.445 1.00 96.88 335 GLN A N 1
ATOM 2596 C CA . GLN A 1 335 ? 6.081 -5.927 27.173 1.00 96.88 335 GLN A CA 1
ATOM 2597 C C . GLN A 1 335 ? 6.457 -5.688 25.708 1.00 96.88 335 GLN A C 1
ATOM 2599 O O . GLN A 1 335 ? 7.322 -6.372 25.155 1.00 96.88 335 GLN A O 1
ATOM 2604 N N . TRP A 1 336 ? 5.882 -4.637 25.117 1.00 98.06 336 TRP A N 1
ATOM 2605 C CA . TRP A 1 336 ? 6.140 -4.220 23.740 1.00 98.06 336 TRP A CA 1
ATOM 2606 C C . TRP A 1 336 ? 6.359 -2.712 23.621 1.00 98.06 336 TRP A C 1
ATOM 2608 O O . TRP A 1 336 ? 5.659 -1.918 24.248 1.00 98.06 336 TRP A O 1
ATOM 2618 N N . SER A 1 337 ? 7.289 -2.311 22.756 1.00 97.81 337 SER A N 1
ATOM 2619 C CA . SER A 1 337 ? 7.466 -0.919 22.328 1.00 97.81 337 SER A CA 1
ATOM 2620 C C . SER A 1 337 ? 6.618 -0.658 21.084 1.00 97.81 337 SER A C 1
ATOM 2622 O O . SER A 1 337 ? 6.670 -1.417 20.114 1.00 97.81 337 SER A O 1
ATOM 2624 N N . LEU A 1 338 ? 5.835 0.416 21.111 1.00 98.06 338 LEU A N 1
ATOM 2625 C CA . LEU A 1 338 ? 5.010 0.880 19.999 1.00 98.06 338 LEU A CA 1
ATOM 2626 C C . LEU A 1 338 ? 5.773 2.000 19.293 1.00 98.06 338 LEU A C 1
ATOM 2628 O O . LEU A 1 338 ? 6.048 3.036 19.905 1.00 98.06 338 LEU A O 1
ATOM 2632 N N . LYS A 1 339 ? 6.140 1.801 18.027 1.00 96.44 339 LYS A N 1
ATOM 2633 C CA . LYS A 1 339 ? 6.982 2.744 17.278 1.00 96.44 339 LYS A CA 1
ATOM 2634 C C . LYS A 1 339 ? 6.346 3.164 15.963 1.00 96.44 339 LYS A C 1
ATOM 2636 O O . LYS A 1 339 ? 5.669 2.368 15.327 1.00 96.44 339 LYS A O 1
ATOM 2641 N N . THR A 1 340 ? 6.651 4.378 15.528 1.00 95.00 340 THR A N 1
ATOM 2642 C CA . THR A 1 340 ? 6.343 4.874 14.182 1.00 95.00 340 THR A CA 1
ATOM 2643 C C . THR A 1 340 ? 7.637 5.362 13.555 1.00 95.00 340 THR A C 1
ATOM 2645 O O . THR A 1 340 ? 8.317 6.217 14.132 1.00 95.00 340 THR A O 1
ATOM 2648 N N . ASN A 1 341 ? 8.001 4.802 12.398 1.00 93.62 341 ASN A N 1
ATOM 2649 C CA . ASN A 1 341 ? 9.267 5.083 11.716 1.00 93.62 341 ASN A CA 1
ATOM 2650 C C . ASN A 1 341 ? 10.461 4.976 12.682 1.00 93.62 341 ASN A C 1
ATOM 2652 O O . ASN A 1 341 ? 11.258 5.905 12.819 1.00 93.62 341 ASN A O 1
ATOM 2656 N N . GLY A 1 342 ? 10.543 3.866 13.422 1.00 88.56 342 GLY A N 1
ATOM 2657 C CA . GLY A 1 342 ? 11.611 3.604 14.393 1.00 88.56 342 GLY A CA 1
ATOM 2658 C C . GLY A 1 342 ? 11.623 4.483 15.654 1.00 88.56 342 GLY A C 1
ATOM 2659 O O . GLY A 1 342 ? 12.415 4.207 16.559 1.00 88.56 342 GLY A O 1
ATOM 2660 N N . VAL A 1 343 ? 10.755 5.497 15.765 1.00 91.25 343 VAL A N 1
ATOM 2661 C CA . VAL A 1 343 ? 10.657 6.355 16.955 1.00 91.25 343 VAL A CA 1
ATOM 2662 C C . VAL A 1 343 ? 9.574 5.833 17.890 1.00 91.25 343 VAL A C 1
ATOM 2664 O O . VAL A 1 343 ? 8.445 5.596 17.471 1.00 91.25 343 VAL A O 1
ATOM 2667 N N . GLU A 1 344 ? 9.917 5.651 19.164 1.00 95.19 344 GLU A N 1
ATOM 2668 C CA . GLU A 1 344 ? 8.973 5.193 20.184 1.00 95.19 344 GLU A CA 1
ATOM 2669 C C . GLU A 1 344 ? 7.862 6.221 20.429 1.00 95.19 344 GLU A C 1
ATOM 2671 O O . GLU A 1 344 ? 8.103 7.426 20.533 1.00 95.19 344 GLU A O 1
ATOM 2676 N N . ARG A 1 345 ? 6.631 5.714 20.483 1.00 96.12 345 ARG A N 1
ATOM 2677 C CA . ARG A 1 345 ? 5.390 6.465 20.700 1.00 96.12 345 ARG A CA 1
ATOM 2678 C C . ARG A 1 345 ? 4.598 5.972 21.899 1.00 96.12 345 ARG A C 1
ATOM 2680 O O . ARG A 1 345 ? 3.749 6.701 22.405 1.00 96.12 345 ARG A O 1
ATOM 2687 N N . GLY A 1 346 ? 4.864 4.756 22.355 1.00 97.31 346 GLY A N 1
ATOM 2688 C CA . GLY A 1 346 ? 4.254 4.226 23.558 1.00 97.31 346 GLY A CA 1
ATOM 2689 C C . GLY A 1 346 ? 4.849 2.898 23.986 1.00 97.31 346 GLY A C 1
ATOM 2690 O O . GLY A 1 346 ? 5.615 2.271 23.253 1.00 97.31 346 GLY A O 1
ATOM 2691 N N . LEU A 1 347 ? 4.456 2.468 25.177 1.00 98.25 347 LEU A N 1
ATOM 2692 C CA . LEU A 1 347 ? 4.864 1.201 25.769 1.00 98.25 347 LEU A CA 1
ATOM 2693 C C . LEU A 1 347 ? 3.620 0.420 26.190 1.00 98.25 347 LEU A C 1
ATOM 2695 O O . LEU A 1 347 ? 2.815 0.915 26.978 1.00 98.25 347 LEU A O 1
ATOM 2699 N N . LEU A 1 348 ? 3.471 -0.793 25.672 1.00 98.25 348 LEU A N 1
ATOM 2700 C CA . LEU A 1 348 ? 2.416 -1.727 26.043 1.00 98.25 348 LEU A CA 1
ATOM 2701 C C . LEU A 1 348 ? 2.962 -2.697 27.091 1.00 98.25 348 LEU A C 1
ATOM 2703 O O . LEU A 1 348 ? 3.954 -3.377 26.839 1.00 98.25 348 LEU A O 1
ATOM 2707 N N . ASN A 1 349 ? 2.289 -2.783 28.234 1.00 97.62 349 ASN A N 1
ATOM 2708 C CA . ASN A 1 349 ? 2.545 -3.776 29.271 1.00 97.62 349 ASN A CA 1
ATOM 2709 C C . ASN A 1 349 ? 1.260 -4.559 29.527 1.00 97.62 349 ASN A C 1
ATOM 2711 O O . ASN A 1 349 ? 0.174 -3.977 29.610 1.00 97.62 349 ASN A O 1
ATOM 2715 N N . ILE A 1 350 ? 1.392 -5.872 29.651 1.00 95.81 350 ILE A N 1
ATOM 2716 C CA . ILE A 1 350 ? 0.285 -6.787 29.901 1.00 95.81 350 ILE A CA 1
ATOM 2717 C C . ILE A 1 350 ? 0.581 -7.550 31.189 1.00 95.81 350 ILE A C 1
ATOM 2719 O O . ILE A 1 350 ? 1.662 -8.094 31.360 1.00 95.81 350 ILE A O 1
ATOM 2723 N N . HIS A 1 351 ? -0.387 -7.638 32.093 1.00 93.50 351 HIS A N 1
ATOM 2724 C CA . HIS A 1 351 ? -0.249 -8.401 33.328 1.00 93.50 351 HIS A CA 1
ATOM 2725 C C . HIS A 1 351 ? -1.419 -9.365 33.480 1.00 93.50 351 HIS A C 1
ATOM 2727 O O . HIS A 1 351 ? -2.578 -8.965 33.407 1.00 93.50 351 HIS A O 1
ATOM 2733 N N . GLU A 1 352 ? -1.127 -10.638 33.734 1.00 90.31 352 GLU A N 1
ATOM 2734 C CA . GLU A 1 352 ? -2.148 -11.644 34.018 1.00 90.31 352 GLU A CA 1
ATOM 2735 C C . GLU A 1 352 ? -2.102 -12.025 35.500 1.00 90.31 352 GLU A C 1
ATOM 2737 O O . GLU A 1 352 ? -1.084 -12.488 36.012 1.00 90.31 352 GLU A O 1
ATOM 2742 N N . THR A 1 353 ? -3.207 -11.817 36.218 1.00 86.31 353 THR A N 1
ATOM 2743 C CA . THR A 1 353 ? -3.326 -12.170 37.639 1.00 86.31 353 THR A CA 1
ATOM 2744 C C . THR A 1 353 ? -4.626 -12.920 37.885 1.00 86.31 353 THR A C 1
ATOM 2746 O O . THR A 1 353 ? -5.712 -12.370 37.734 1.00 86.31 353 THR A O 1
ATOM 2749 N N . SER A 1 354 ? -4.530 -14.182 38.316 1.00 83.19 354 SER A N 1
ATOM 2750 C CA . SER A 1 354 ? -5.695 -15.032 38.635 1.00 83.19 354 SER A CA 1
ATOM 2751 C C . SER A 1 354 ? -6.739 -15.123 37.504 1.00 83.19 354 SER A C 1
ATOM 2753 O O . SER A 1 354 ? -7.937 -15.189 37.770 1.00 83.19 354 SER A O 1
ATOM 2755 N N . GLY A 1 355 ? -6.288 -15.108 36.243 1.00 79.69 355 GLY A N 1
ATOM 2756 C CA . GLY A 1 355 ? -7.142 -15.148 35.050 1.00 79.69 355 GLY A CA 1
ATOM 2757 C C . GLY A 1 355 ? -7.753 -13.802 34.637 1.00 79.69 355 GLY A C 1
ATOM 2758 O O . GLY A 1 355 ? -8.471 -13.749 33.642 1.00 79.69 355 GLY A O 1
ATOM 2759 N N . ALA A 1 356 ? -7.479 -12.716 35.369 1.00 87.31 356 ALA A N 1
ATOM 2760 C CA . ALA A 1 356 ? -7.777 -11.358 34.929 1.00 87.31 356 ALA A CA 1
ATOM 2761 C C . ALA A 1 356 ? -6.583 -10.783 34.158 1.00 87.31 356 ALA A C 1
ATOM 2763 O O . ALA A 1 356 ? -5.440 -10.895 34.605 1.00 87.31 356 ALA A O 1
ATOM 2764 N N . ILE A 1 357 ? -6.868 -10.156 33.017 1.00 94.88 357 ILE A N 1
ATOM 2765 C CA . ILE A 1 357 ? -5.875 -9.516 32.155 1.00 94.88 357 ILE A CA 1
ATOM 2766 C C . ILE A 1 357 ? -5.948 -8.009 32.379 1.00 94.88 357 ILE A C 1
ATOM 2768 O O . ILE A 1 357 ? -6.959 -7.386 32.056 1.00 94.88 357 ILE A O 1
ATOM 2772 N N . SER A 1 358 ? -4.870 -7.432 32.887 1.00 96.00 358 SER A N 1
ATOM 2773 C CA . SER A 1 358 ? -4.662 -5.992 32.975 1.00 96.00 358 SER A CA 1
ATOM 2774 C C . SER A 1 358 ? -3.746 -5.516 31.854 1.00 96.00 358 SER A C 1
ATOM 2776 O O . SER A 1 358 ? -2.749 -6.165 31.540 1.00 96.00 358 SER A O 1
ATOM 2778 N N . VAL A 1 359 ? -4.067 -4.371 31.258 1.00 97.31 359 VAL A N 1
ATOM 2779 C CA . VAL A 1 359 ? -3.295 -3.776 30.164 1.00 97.31 359 VAL A CA 1
ATOM 2780 C C . VAL A 1 359 ? -3.023 -2.312 30.470 1.00 97.31 359 VAL A C 1
ATOM 2782 O O . VAL A 1 359 ? -3.953 -1.544 30.714 1.00 97.31 359 VAL A O 1
ATOM 2785 N N . ASN A 1 360 ? -1.755 -1.919 30.392 1.00 97.00 360 ASN A N 1
ATOM 2786 C CA . ASN A 1 360 ? -1.317 -0.531 30.464 1.00 97.00 360 ASN A CA 1
ATOM 2787 C C . ASN A 1 360 ? -0.641 -0.146 29.144 1.00 97.00 360 ASN A C 1
ATOM 2789 O O . ASN A 1 360 ? 0.358 -0.755 28.755 1.00 97.00 360 ASN A O 1
ATOM 2793 N N . VAL A 1 361 ? -1.164 0.880 28.472 1.00 97.75 361 VAL A N 1
ATOM 2794 C CA . VAL A 1 361 ? -0.531 1.469 27.287 1.00 97.75 361 VAL A CA 1
ATOM 2795 C C . VAL A 1 361 ? -0.093 2.886 27.634 1.00 97.75 361 VAL A C 1
ATOM 2797 O O . VAL A 1 361 ? -0.909 3.803 27.685 1.00 97.75 361 VAL A O 1
ATOM 2800 N N . ALA A 1 362 ? 1.200 3.062 27.889 1.00 97.38 362 ALA A N 1
ATOM 2801 C CA . ALA A 1 362 ? 1.776 4.346 28.262 1.00 97.38 362 ALA A CA 1
ATOM 2802 C C . ALA A 1 362 ? 2.008 5.202 27.010 1.00 97.38 362 ALA A C 1
ATOM 2804 O O . ALA A 1 362 ? 3.042 5.084 26.353 1.00 97.38 362 ALA A O 1
ATOM 2805 N N . THR A 1 363 ? 1.021 6.023 26.660 1.00 96.50 363 THR A N 1
ATOM 2806 C CA . THR A 1 363 ? 1.078 7.020 25.583 1.00 96.50 363 THR A CA 1
ATOM 2807 C C . THR A 1 363 ? -0.068 8.021 25.738 1.00 96.50 363 THR A C 1
ATOM 2809 O O . THR A 1 363 ? -1.127 7.668 26.258 1.00 96.50 363 THR A O 1
ATOM 2812 N N . ASP A 1 364 ? 0.133 9.243 25.249 1.00 92.25 364 ASP A N 1
ATOM 2813 C CA . ASP A 1 364 ? -0.923 10.258 25.145 1.00 92.25 364 ASP A CA 1
ATOM 2814 C C . ASP A 1 364 ? -1.581 10.275 23.753 1.00 92.25 364 ASP A C 1
ATOM 2816 O O . ASP A 1 364 ? -2.589 10.954 23.553 1.00 92.25 364 ASP A O 1
ATOM 2820 N N . ASP A 1 365 ? -1.034 9.529 22.786 1.00 95.31 365 ASP A N 1
ATOM 2821 C CA . ASP A 1 365 ? -1.563 9.445 21.426 1.00 95.31 365 ASP A CA 1
ATOM 2822 C C . ASP A 1 365 ? -2.726 8.434 21.361 1.00 95.31 365 ASP A C 1
ATOM 2824 O O . ASP A 1 365 ? -2.519 7.235 21.595 1.00 95.31 365 ASP A O 1
ATOM 2828 N N . PRO A 1 366 ? -3.955 8.868 21.013 1.00 96.06 366 PRO A N 1
ATOM 2829 C CA . PRO A 1 366 ? -5.105 7.974 20.954 1.00 96.06 366 PRO A CA 1
ATOM 2830 C C . PRO A 1 366 ? -4.946 6.812 19.969 1.00 96.06 366 PRO A C 1
ATOM 2832 O O . PRO A 1 366 ? -5.353 5.694 20.287 1.00 96.06 366 PRO A O 1
ATOM 2835 N N . LEU A 1 367 ? -4.363 7.034 18.787 1.00 96.56 367 LEU A N 1
ATOM 2836 C CA . LEU A 1 367 ? -4.235 5.988 17.767 1.00 96.56 367 LEU A CA 1
ATOM 2837 C C . LEU A 1 367 ? -3.244 4.910 18.210 1.00 96.56 367 LEU A C 1
ATOM 2839 O O . LEU A 1 367 ? -3.495 3.714 18.024 1.00 96.56 367 LEU A O 1
ATOM 2843 N N . ILE A 1 368 ? -2.158 5.326 18.862 1.00 97.75 368 ILE A N 1
ATOM 2844 C CA . ILE A 1 368 ? -1.163 4.420 19.442 1.00 97.75 368 ILE A CA 1
ATOM 2845 C C . ILE A 1 368 ? -1.759 3.660 20.630 1.00 97.75 368 ILE A C 1
ATOM 2847 O O . ILE A 1 368 ? -1.589 2.442 20.716 1.00 97.75 368 ILE A O 1
ATOM 2851 N N . TYR A 1 369 ? -2.524 4.336 21.494 1.00 97.94 369 TYR A N 1
ATOM 2852 C CA . TYR A 1 369 ? -3.201 3.715 22.635 1.00 97.94 369 TYR A CA 1
ATOM 2853 C C . TYR A 1 369 ? -4.139 2.584 22.189 1.00 97.94 369 TYR A C 1
ATOM 2855 O O . TYR A 1 369 ? -3.979 1.430 22.594 1.00 97.94 369 TYR A O 1
ATOM 2863 N N . TRP A 1 370 ? -5.082 2.891 21.292 1.00 97.69 370 TRP A N 1
ATOM 2864 C CA . TRP A 1 370 ? -6.037 1.913 20.763 1.00 97.69 370 TRP A CA 1
ATOM 2865 C C . TRP A 1 370 ? -5.345 0.780 19.997 1.00 97.69 370 TRP A C 1
ATOM 2867 O O . TRP A 1 370 ? -5.764 -0.375 20.093 1.00 97.69 370 TRP A O 1
ATOM 2877 N N . SER A 1 371 ? -4.252 1.075 19.292 1.00 97.69 371 SER A N 1
ATOM 2878 C CA . SER A 1 371 ? -3.443 0.054 18.622 1.00 97.69 371 SER A CA 1
ATOM 2879 C C . SER A 1 371 ? -2.726 -0.879 19.596 1.00 97.69 371 SER A C 1
ATOM 2881 O O . SER A 1 371 ? -2.589 -2.067 19.293 1.00 97.69 371 SER A O 1
ATOM 2883 N N . GLY A 1 372 ? -2.283 -0.376 20.751 1.00 97.62 372 GLY A N 1
ATOM 2884 C CA . GLY A 1 372 ? -1.747 -1.195 21.837 1.00 97.62 372 GLY A CA 1
ATOM 2885 C C . GLY A 1 372 ? -2.807 -2.142 22.403 1.00 97.62 372 GLY A C 1
ATOM 2886 O O . GLY A 1 372 ? -2.557 -3.341 22.520 1.00 97.62 372 GLY A O 1
ATOM 2887 N N . LEU A 1 373 ? -4.022 -1.637 22.655 1.00 97.62 373 LEU A N 1
ATOM 2888 C CA . LEU A 1 373 ? -5.147 -2.469 23.105 1.00 97.62 373 LEU A CA 1
ATOM 2889 C C . LEU A 1 373 ? -5.526 -3.545 22.078 1.00 97.62 373 LEU A C 1
ATOM 2891 O O . LEU A 1 373 ? -5.765 -4.692 22.452 1.00 97.62 373 LEU A O 1
ATOM 2895 N N . GLU A 1 374 ? -5.537 -3.208 20.783 1.00 97.12 374 GLU A N 1
ATOM 2896 C CA . GLU A 1 374 ? -5.771 -4.183 19.709 1.00 97.12 374 GLU A CA 1
ATOM 2897 C C . GLU A 1 374 ? -4.767 -5.340 19.774 1.00 97.12 374 GLU A C 1
ATOM 2899 O O . GLU A 1 374 ? -5.150 -6.507 19.657 1.00 97.12 374 GLU A O 1
ATOM 2904 N N . HIS A 1 375 ? -3.485 -5.013 19.979 1.00 96.94 375 HIS A N 1
ATOM 2905 C CA . HIS A 1 375 ? -2.431 -6.014 20.093 1.00 96.94 375 HIS A CA 1
ATOM 2906 C C . HIS A 1 375 ? -2.629 -6.885 21.336 1.00 96.94 375 HIS A C 1
ATOM 2908 O O . HIS A 1 375 ? -2.516 -8.099 21.219 1.00 96.94 375 HIS A O 1
ATOM 2914 N N . ALA A 1 376 ? -3.019 -6.315 22.479 1.00 96.06 376 ALA A N 1
ATOM 2915 C CA . ALA A 1 376 ? -3.306 -7.085 23.691 1.00 96.06 376 ALA A CA 1
ATOM 2916 C C . ALA A 1 376 ? -4.472 -8.077 23.512 1.00 96.06 376 ALA A C 1
ATOM 2918 O O . ALA A 1 376 ? -4.350 -9.247 23.879 1.00 96.06 376 ALA A O 1
ATOM 2919 N N . PHE A 1 377 ? -5.580 -7.649 22.890 1.00 94.88 377 PHE A N 1
ATOM 2920 C CA . PHE A 1 377 ? -6.703 -8.547 22.582 1.00 94.88 377 PHE A CA 1
ATOM 2921 C C . PHE A 1 377 ? -6.285 -9.719 21.693 1.00 94.88 377 PHE A C 1
ATOM 2923 O O . PHE A 1 377 ? -6.794 -10.826 21.867 1.00 94.88 377 PHE A O 1
ATOM 2930 N N . PHE A 1 378 ? -5.396 -9.478 20.726 1.00 91.62 378 PHE A N 1
ATOM 2931 C CA . PHE A 1 378 ? -4.917 -10.522 19.828 1.00 91.62 378 PHE A CA 1
ATOM 2932 C C . PHE A 1 378 ? -3.880 -11.438 20.487 1.00 91.62 378 PHE A C 1
ATOM 2934 O O . PHE A 1 378 ? -4.039 -12.653 20.429 1.00 91.62 378 PHE A O 1
ATOM 2941 N N . ALA A 1 379 ? -2.850 -10.872 21.120 1.00 90.69 379 ALA A N 1
ATOM 2942 C CA . ALA A 1 379 ? -1.737 -11.616 21.707 1.00 90.69 379 ALA A CA 1
ATOM 2943 C C . ALA A 1 379 ? -2.199 -12.630 22.766 1.00 90.69 379 ALA A C 1
ATOM 2945 O O . ALA A 1 379 ? -1.602 -13.695 22.899 1.00 90.69 379 ALA A O 1
ATOM 2946 N N . LEU A 1 380 ? -3.285 -12.320 23.480 1.00 90.25 380 LEU A N 1
ATOM 2947 C CA . LEU A 1 380 ? -3.851 -13.169 24.532 1.00 90.25 380 LEU A CA 1
ATOM 2948 C C . LEU A 1 380 ? -5.116 -13.926 24.107 1.00 90.25 380 LEU A C 1
ATOM 2950 O O . LEU A 1 380 ? -5.663 -14.676 24.911 1.00 90.25 380 LEU A O 1
ATOM 2954 N N . ASP A 1 381 ? -5.625 -13.673 22.897 1.00 90.69 381 ASP A N 1
ATOM 2955 C CA . ASP A 1 381 ? -6.933 -14.133 22.408 1.00 90.69 381 ASP A CA 1
ATOM 2956 C C . ASP A 1 381 ? -8.053 -14.063 23.467 1.00 90.69 381 ASP A C 1
ATOM 2958 O O . ASP A 1 381 ? -8.736 -15.037 23.796 1.00 90.69 381 ASP A O 1
ATOM 2962 N N . CYS A 1 382 ? -8.239 -12.874 24.040 1.00 91.69 382 CYS A N 1
ATOM 2963 C CA . CYS A 1 382 ? -9.204 -12.647 25.110 1.00 91.69 382 CYS A CA 1
ATOM 2964 C C . CYS A 1 382 ? -10.442 -11.873 24.628 1.00 91.69 382 CYS A C 1
ATOM 2966 O O . CYS A 1 382 ? -10.463 -11.251 23.563 1.00 91.69 382 CYS A O 1
ATOM 2968 N N . GLN A 1 383 ? -11.516 -11.931 25.419 1.00 92.19 383 GLN A N 1
ATOM 2969 C CA . GLN A 1 383 ? -12.772 -11.216 25.140 1.00 92.19 383 GLN A CA 1
ATOM 2970 C C . GLN A 1 383 ? -12.918 -9.923 25.937 1.00 92.19 383 GLN A C 1
ATOM 2972 O O . GLN A 1 383 ? -13.806 -9.116 25.658 1.00 92.19 383 GLN A O 1
ATOM 2977 N N . GLN A 1 384 ? -12.052 -9.721 26.924 1.00 94.56 384 GLN A N 1
ATOM 2978 C CA . GLN A 1 384 ? -12.100 -8.590 27.828 1.00 94.56 384 GLN A CA 1
ATOM 2979 C C . GLN A 1 384 ? -10.717 -8.348 28.426 1.00 94.56 384 GLN A C 1
ATOM 2981 O O . GLN A 1 384 ? -10.001 -9.303 28.724 1.00 94.56 384 GLN A O 1
ATOM 2986 N N . ILE A 1 385 ? -10.392 -7.077 28.634 1.00 96.19 385 ILE A N 1
ATOM 2987 C CA . ILE A 1 385 ? -9.195 -6.612 29.338 1.00 96.19 385 ILE A CA 1
ATOM 2988 C C . ILE A 1 385 ? -9.587 -5.537 30.353 1.00 96.19 385 ILE A C 1
ATOM 2990 O O . ILE A 1 385 ? -10.593 -4.850 30.173 1.00 96.19 385 ILE A O 1
ATOM 2994 N N . THR A 1 386 ? -8.799 -5.376 31.406 1.00 96.69 386 THR A N 1
ATOM 2995 C CA . THR A 1 386 ? -8.898 -4.258 32.347 1.00 96.69 386 THR A CA 1
ATOM 2996 C C . THR A 1 386 ? -7.882 -3.196 31.945 1.00 96.69 386 THR A C 1
ATOM 2998 O O . THR A 1 386 ? -6.685 -3.472 31.909 1.00 96.69 386 THR A O 1
ATOM 3001 N N . CYS A 1 387 ? -8.344 -1.989 31.626 1.00 96.06 387 CYS A N 1
ATOM 3002 C CA . CYS A 1 387 ? -7.471 -0.893 31.217 1.00 96.06 387 CYS A CA 1
ATOM 3003 C C . CYS A 1 387 ? -6.909 -0.175 32.450 1.00 96.06 387 CYS A C 1
ATOM 3005 O O . CYS A 1 387 ? -7.625 0.543 33.152 1.00 96.06 387 CYS A O 1
ATOM 3007 N N . GLU A 1 388 ? -5.614 -0.331 32.706 1.00 93.44 388 GLU A N 1
ATOM 3008 C CA . GLU A 1 388 ? -4.919 0.410 33.754 1.00 93.44 388 GLU A CA 1
ATOM 3009 C C . GLU A 1 388 ? -4.642 1.840 33.279 1.00 93.44 388 GLU A C 1
ATOM 3011 O O . GLU A 1 388 ? -4.209 2.063 32.150 1.00 93.44 388 GLU A O 1
ATOM 3016 N N . HIS A 1 389 ? -4.909 2.824 34.143 1.00 89.25 389 HIS A N 1
ATOM 3017 C CA . HIS A 1 389 ? -4.673 4.244 33.853 1.00 89.25 389 HIS A CA 1
ATOM 3018 C C . HIS A 1 389 ? -5.339 4.756 32.559 1.00 89.25 389 HIS A C 1
ATOM 3020 O O . HIS A 1 389 ? -4.772 5.584 31.851 1.00 89.25 389 HIS A O 1
ATOM 3026 N N . ALA A 1 390 ? -6.564 4.302 32.269 1.00 92.06 390 ALA A N 1
ATOM 3027 C CA . ALA A 1 390 ? -7.284 4.661 31.049 1.00 92.06 390 ALA A CA 1
ATOM 3028 C C . ALA A 1 390 ? -7.392 6.194 30.818 1.00 92.06 390 ALA A C 1
ATOM 3030 O O . ALA A 1 390 ? -7.958 6.914 31.668 1.00 92.06 390 ALA A O 1
ATOM 3031 N N . PRO A 1 391 ? -6.913 6.696 29.658 1.00 94.06 391 PRO A N 1
ATOM 3032 C CA . PRO A 1 391 ? -7.094 8.081 29.235 1.00 94.06 391 PRO A CA 1
ATOM 3033 C C . PRO A 1 391 ? -8.571 8.466 29.117 1.00 94.06 391 PRO A C 1
ATOM 3035 O O . PRO A 1 391 ? -9.441 7.618 28.909 1.00 94.06 391 PRO A O 1
ATOM 3038 N N . GLU A 1 392 ? -8.864 9.765 29.206 1.00 92.88 392 GLU A N 1
ATOM 3039 C CA . GLU A 1 392 ? -10.238 10.286 29.219 1.00 92.88 392 GLU A CA 1
ATOM 3040 C C . GLU A 1 392 ? -11.066 9.839 28.005 1.00 92.88 392 GLU A C 1
ATOM 3042 O O . GLU A 1 392 ? -12.218 9.437 28.167 1.00 92.88 392 GLU A O 1
ATOM 3047 N N . PHE A 1 393 ? -10.461 9.812 26.814 1.00 93.56 393 PHE A N 1
ATOM 3048 C CA . PHE A 1 393 ? -11.141 9.460 25.566 1.00 93.56 393 PHE A CA 1
ATOM 3049 C C . PHE A 1 393 ? -11.611 7.995 25.488 1.00 93.56 393 PHE A C 1
ATOM 3051 O O . PHE A 1 393 ? -12.458 7.688 24.653 1.00 93.56 393 PHE A O 1
ATOM 3058 N N . VAL A 1 394 ? -11.114 7.091 26.346 1.00 94.19 394 VAL A N 1
ATOM 3059 C CA . VAL A 1 394 ? -11.556 5.679 26.389 1.00 94.19 394 VAL A CA 1
ATOM 3060 C C . VAL A 1 394 ? -12.589 5.424 27.481 1.00 94.19 394 VAL A C 1
ATOM 3062 O O . VAL A 1 394 ? -13.371 4.484 27.367 1.00 94.19 394 VAL A O 1
ATOM 3065 N N . ARG A 1 395 ? -12.663 6.268 28.518 1.00 90.75 395 ARG A N 1
ATOM 3066 C CA . ARG A 1 395 ? -13.485 6.007 29.716 1.00 90.75 395 ARG A CA 1
ATOM 3067 C C . ARG A 1 395 ? -14.962 5.764 29.423 1.00 90.75 395 ARG A C 1
ATOM 3069 O O . ARG A 1 395 ? -15.578 4.967 30.117 1.00 90.75 395 ARG A O 1
ATOM 3076 N N . GLY A 1 396 ? -15.518 6.404 28.392 1.00 91.94 396 GLY A N 1
ATOM 3077 C CA . GLY A 1 396 ? -16.908 6.186 27.973 1.00 91.94 396 GLY A CA 1
ATOM 3078 C C . GLY A 1 396 ? -17.202 4.773 27.449 1.00 91.94 396 GLY A C 1
ATOM 3079 O O . GLY A 1 396 ? -18.363 4.390 27.376 1.00 91.94 396 GLY A O 1
ATOM 3080 N N . CYS A 1 397 ? -16.166 4.003 27.111 1.00 93.38 397 CYS A N 1
ATOM 3081 C CA . CYS A 1 397 ? -16.264 2.637 26.593 1.00 93.38 397 CYS A CA 1
ATOM 3082 C C . CYS A 1 397 ? -16.045 1.567 27.677 1.00 93.38 397 CYS A C 1
ATOM 3084 O O . CYS A 1 397 ? -16.160 0.374 27.380 1.00 93.38 397 CYS A O 1
ATOM 3086 N N . LEU A 1 398 ? -15.672 1.983 28.895 1.00 95.06 398 LEU A N 1
ATOM 3087 C CA . LEU A 1 398 ? -15.305 1.108 30.007 1.00 95.06 398 LEU A CA 1
ATOM 3088 C C . LEU A 1 398 ? -16.467 0.927 30.983 1.00 95.06 398 LEU A C 1
ATOM 3090 O O . LEU A 1 398 ? -17.274 1.835 31.185 1.00 95.06 398 LEU A O 1
ATOM 3094 N N . ASP A 1 399 ? -16.516 -0.231 31.639 1.00 93.19 399 ASP A N 1
ATOM 3095 C CA . ASP A 1 399 ? -17.427 -0.444 32.763 1.00 93.19 399 ASP A CA 1
ATOM 3096 C C . ASP A 1 399 ? -16.907 0.174 34.080 1.00 93.19 399 ASP A C 1
ATOM 3098 O O . ASP A 1 399 ? -15.852 0.816 34.144 1.00 93.19 399 ASP A O 1
ATOM 3102 N N . THR A 1 400 ? -17.654 -0.021 35.172 1.00 89.62 400 THR A N 1
ATOM 3103 C CA . THR A 1 400 ? -17.314 0.517 36.501 1.00 89.62 400 THR A CA 1
ATOM 3104 C C . THR A 1 400 ? -15.993 -0.002 37.067 1.00 89.62 400 THR A C 1
ATOM 3106 O O . THR A 1 400 ? -15.429 0.628 37.958 1.00 89.62 400 THR A O 1
ATOM 3109 N N . GLU A 1 401 ? -15.494 -1.131 36.567 1.00 89.75 401 GLU A N 1
ATOM 3110 C CA . GLU A 1 401 ? -14.225 -1.737 36.966 1.00 89.75 401 GLU A CA 1
ATOM 3111 C C . GLU A 1 401 ? -13.114 -1.491 35.930 1.00 89.75 401 GLU A C 1
ATOM 3113 O O . GLU A 1 401 ? -12.101 -2.185 35.939 1.00 89.75 401 GLU A O 1
ATOM 3118 N N . GLN A 1 402 ? -13.279 -0.490 35.053 1.00 92.69 402 GLN A N 1
ATOM 3119 C CA . GLN A 1 402 ? -12.332 -0.147 33.981 1.00 92.69 402 GLN A CA 1
ATOM 3120 C C . GLN A 1 402 ? -12.146 -1.263 32.940 1.00 92.69 402 GLN A C 1
ATOM 3122 O O . GLN A 1 402 ? -11.115 -1.323 32.264 1.00 92.69 402 GLN A O 1
ATOM 3127 N N . ARG A 1 403 ? -13.121 -2.163 32.790 1.00 95.50 403 ARG A N 1
ATOM 3128 C CA . ARG A 1 403 ? -13.024 -3.263 31.830 1.00 95.50 403 ARG A CA 1
ATOM 3129 C C . ARG A 1 403 ? -13.520 -2.823 30.460 1.00 95.50 403 ARG A C 1
ATOM 3131 O O . ARG A 1 403 ? -14.565 -2.185 30.337 1.00 95.50 403 ARG A O 1
ATOM 3138 N N . LEU A 1 404 ? -12.787 -3.230 29.430 1.00 96.50 404 LEU A N 1
ATOM 3139 C CA . LEU A 1 404 ? -13.135 -3.069 28.026 1.00 96.50 404 LEU A CA 1
ATOM 3140 C C . LEU A 1 404 ? -13.407 -4.443 27.417 1.00 96.50 404 LEU A C 1
ATOM 3142 O O . LEU A 1 404 ? -12.546 -5.324 27.444 1.00 96.50 404 LEU A O 1
ATOM 3146 N N . THR A 1 405 ? -14.589 -4.632 26.835 1.00 95.31 405 THR A N 1
ATOM 3147 C CA . THR A 1 405 ? -14.898 -5.847 26.068 1.00 95.31 405 THR A CA 1
ATOM 3148 C C . THR A 1 405 ? -14.386 -5.723 24.636 1.00 95.31 405 THR A C 1
ATOM 3150 O O . THR A 1 405 ? -14.310 -4.627 24.079 1.00 95.31 405 THR A O 1
ATOM 3153 N N . ARG A 1 406 ? -14.091 -6.855 23.993 1.00 94.31 406 ARG A N 1
ATOM 3154 C CA . ARG A 1 406 ? -13.672 -6.892 22.585 1.00 94.31 406 ARG A CA 1
ATOM 3155 C C . ARG A 1 406 ? -14.746 -6.317 21.654 1.00 94.31 406 ARG A C 1
ATOM 3157 O O . ARG A 1 406 ? -14.402 -5.689 20.661 1.00 94.31 406 ARG A O 1
ATOM 3164 N N . ALA A 1 407 ? -16.027 -6.495 21.986 1.00 94.12 407 ALA A N 1
ATOM 3165 C CA . ALA A 1 407 ? -17.146 -5.913 21.243 1.00 94.12 407 ALA A CA 1
ATOM 3166 C C . ALA A 1 407 ? -17.137 -4.378 21.331 1.00 94.12 407 ALA A C 1
ATOM 3168 O O . ALA A 1 407 ? -17.129 -3.717 20.297 1.00 94.12 407 ALA A O 1
ATOM 3169 N N . SER A 1 408 ? -17.027 -3.827 22.549 1.00 94.81 408 SER A N 1
ATOM 3170 C CA . SER A 1 408 ? -16.919 -2.377 22.775 1.00 94.81 408 SER A CA 1
ATOM 3171 C C . SER A 1 408 ? -15.680 -1.789 22.088 1.00 94.81 408 SER A C 1
ATOM 3173 O O . SER A 1 408 ? -15.776 -0.764 21.417 1.00 94.81 408 SER A O 1
ATOM 3175 N N . PHE A 1 409 ? -14.535 -2.478 22.164 1.00 95.69 409 PHE A N 1
ATOM 3176 C CA . PHE A 1 409 ? -13.3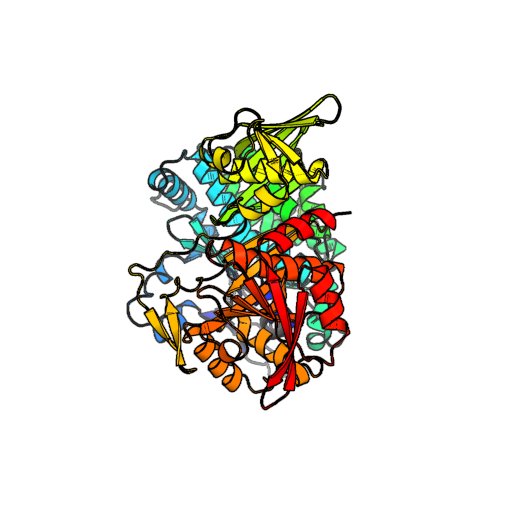11 -2.102 21.451 1.00 95.69 409 PHE A CA 1
ATOM 3177 C C . PHE A 1 409 ? -13.524 -2.015 19.933 1.00 95.69 409 PHE A C 1
ATOM 3179 O O . PHE A 1 409 ? -13.183 -1.002 19.328 1.00 95.69 409 PHE A O 1
ATOM 3186 N N . LEU A 1 410 ? -14.099 -3.056 19.318 1.00 94.62 410 LEU A N 1
ATOM 3187 C CA . LEU A 1 410 ? -14.371 -3.069 17.877 1.00 94.62 410 LEU A CA 1
ATOM 3188 C C . LEU A 1 410 ? -15.315 -1.935 17.474 1.00 94.62 410 LEU A C 1
ATOM 3190 O O . LEU A 1 410 ? -15.144 -1.354 16.416 1.00 94.62 410 LEU A O 1
ATOM 3194 N N . GLU A 1 411 ? -16.282 -1.599 18.316 1.00 93.94 411 GLU A N 1
ATOM 3195 C CA . GLU A 1 411 ? -17.262 -0.566 18.007 1.00 93.94 411 GLU A CA 1
ATOM 3196 C C . GLU A 1 411 ? -16.719 0.869 18.105 1.00 93.94 411 GLU A C 1
ATOM 3198 O O . GLU A 1 411 ? -17.180 1.742 17.367 1.00 93.94 411 GLU A O 1
ATOM 3203 N N . HIS A 1 412 ? -15.755 1.125 18.993 1.00 93.44 412 HIS A N 1
ATOM 3204 C CA . HIS A 1 412 ? -15.355 2.492 19.348 1.00 93.44 412 HIS A CA 1
ATOM 3205 C C . HIS A 1 412 ? -13.929 2.869 18.930 1.00 93.44 412 HIS A C 1
ATOM 3207 O O . HIS A 1 412 ? -13.625 4.060 18.858 1.00 93.44 412 HIS A O 1
ATOM 3213 N N . ALA A 1 413 ? -13.046 1.904 18.650 1.00 94.75 413 ALA A N 1
ATOM 3214 C CA . ALA A 1 413 ? -11.656 2.204 18.316 1.00 94.75 413 ALA A CA 1
ATOM 3215 C C . ALA A 1 413 ? -11.543 2.933 16.954 1.00 94.75 413 ALA A C 1
ATOM 3217 O O . ALA A 1 413 ? -11.897 2.372 15.911 1.00 94.75 413 ALA A O 1
ATOM 3218 N N . PRO A 1 414 ? -10.985 4.158 16.906 1.00 93.69 414 PRO A N 1
ATOM 3219 C CA . PRO A 1 414 ? -10.899 4.964 15.691 1.00 93.69 414 PRO A CA 1
ATOM 3220 C C . PRO A 1 414 ? -9.631 4.649 14.879 1.00 93.69 414 PRO A C 1
ATOM 3222 O O . PRO A 1 414 ? -9.026 5.549 14.315 1.00 93.69 414 PRO A O 1
ATOM 3225 N N . ILE A 1 415 ? -9.191 3.387 14.847 1.00 95.69 415 ILE A N 1
ATOM 3226 C CA . ILE A 1 415 ? -7.897 2.982 14.255 1.00 95.69 415 ILE A CA 1
ATOM 3227 C C . ILE A 1 415 ? -8.017 2.345 12.868 1.00 95.69 415 ILE A C 1
ATOM 3229 O O . ILE A 1 415 ? -7.006 1.993 12.272 1.00 95.69 415 ILE A O 1
ATOM 3233 N N . TRP A 1 416 ? -9.237 2.192 12.343 1.00 95.75 416 TRP A N 1
ATOM 3234 C CA . TRP A 1 416 ? -9.450 1.554 11.038 1.00 95.75 416 TRP A CA 1
ATOM 3235 C C . TRP A 1 416 ? -10.098 2.443 9.990 1.00 95.75 416 TRP A C 1
ATOM 3237 O O . TRP A 1 416 ? -10.035 2.095 8.821 1.00 95.75 416 TRP A O 1
ATOM 3247 N N . HIS A 1 417 ? -10.755 3.539 10.367 1.00 92.06 417 HIS A N 1
ATOM 3248 C CA . HIS A 1 417 ? -11.513 4.362 9.426 1.00 92.06 417 HIS A CA 1
ATOM 3249 C C . HIS A 1 417 ? -11.269 5.846 9.663 1.00 92.06 417 HIS A C 1
ATOM 3251 O O . HIS A 1 417 ? -10.987 6.263 10.787 1.00 92.06 417 HIS A O 1
ATOM 3257 N N . GLN A 1 418 ? -11.398 6.636 8.600 1.00 81.50 418 GLN A N 1
ATOM 3258 C CA . GLN A 1 418 ? -11.427 8.089 8.725 1.00 81.50 418 GLN A CA 1
ATOM 3259 C C . GLN A 1 418 ? -12.814 8.528 9.220 1.00 81.50 418 GLN A C 1
ATOM 3261 O O . GLN A 1 418 ? -13.816 8.015 8.714 1.00 81.50 418 GLN A O 1
ATOM 3266 N N . PRO A 1 419 ? -12.901 9.446 10.196 1.00 67.94 419 PRO A N 1
ATOM 3267 C CA . PRO A 1 419 ? -14.186 9.917 10.700 1.00 67.94 419 PRO A CA 1
ATOM 3268 C C . PRO A 1 419 ? -14.965 10.693 9.625 1.00 67.94 419 PRO A C 1
ATOM 3270 O O . PRO A 1 419 ? -14.386 11.474 8.871 1.00 67.94 419 PRO A O 1
ATOM 3273 N N . ASP A 1 420 ? -16.291 10.515 9.590 1.00 65.88 420 ASP A N 1
ATOM 3274 C CA . ASP A 1 420 ? -17.182 11.230 8.667 1.00 65.88 420 ASP A CA 1
ATOM 3275 C C . ASP A 1 420 ? -17.095 12.758 8.859 1.00 65.88 420 ASP A C 1
ATOM 3277 O O . ASP A 1 420 ? -17.154 13.285 9.978 1.00 65.88 420 ASP A O 1
ATOM 3281 N N . HIS A 1 421 ? -17.085 13.501 7.749 1.00 66.31 421 HIS A N 1
ATOM 3282 C CA . HIS A 1 421 ? -17.382 14.931 7.774 1.00 66.31 421 HIS A CA 1
ATOM 3283 C C . HIS A 1 421 ? -18.887 15.125 8.000 1.00 66.31 421 HIS A C 1
ATOM 3285 O O . HIS A 1 421 ? -19.703 14.827 7.123 1.00 66.31 421 HIS A O 1
ATOM 3291 N N . LYS A 1 422 ? -19.271 15.620 9.186 1.00 62.56 422 LYS A N 1
ATOM 3292 C CA . LYS A 1 422 ? -20.678 15.923 9.495 1.00 62.56 422 LYS A CA 1
ATOM 3293 C C . LYS A 1 422 ? -21.245 16.921 8.470 1.00 62.56 422 LYS A C 1
ATOM 3295 O O . LYS A 1 422 ? -20.571 17.913 8.183 1.00 62.56 422 LYS A O 1
ATOM 3300 N N . PRO A 1 423 ? -22.466 16.704 7.944 1.00 60.91 423 PRO A N 1
ATOM 3301 C CA . PRO A 1 423 ? -23.117 17.695 7.095 1.00 60.91 423 PRO A CA 1
ATOM 3302 C C . PRO A 1 423 ? -23.321 19.004 7.870 1.00 60.91 423 PRO A C 1
ATOM 3304 O O . PRO A 1 423 ? -23.598 18.987 9.069 1.00 60.91 423 PRO A O 1
ATOM 3307 N N . THR A 1 424 ? -23.156 20.134 7.179 1.00 57.66 424 THR A N 1
ATOM 3308 C CA . THR A 1 424 ? -23.215 21.479 7.775 1.00 57.66 424 THR A CA 1
ATOM 3309 C C . THR A 1 424 ? -24.606 21.809 8.326 1.00 57.66 424 THR A C 1
ATOM 3311 O O . THR A 1 424 ? -24.687 22.468 9.355 1.00 57.66 424 THR A O 1
ATOM 3314 N N . ASP A 1 425 ? -25.669 21.273 7.709 1.00 66.62 425 ASP A N 1
ATOM 3315 C CA . ASP A 1 425 ? -27.067 21.418 8.132 1.00 66.62 425 ASP A CA 1
ATOM 3316 C C . ASP A 1 425 ? -27.843 20.091 7.965 1.00 66.62 425 ASP A C 1
ATOM 3318 O O . ASP A 1 425 ? -27.753 19.418 6.928 1.00 66.62 425 ASP A O 1
ATOM 3322 N N . GLU A 1 426 ? -28.635 19.704 8.974 1.00 76.75 426 GLU A N 1
ATOM 3323 C CA . GLU A 1 426 ? -29.558 18.559 8.902 1.00 76.75 426 GLU A CA 1
ATOM 3324 C C . GLU A 1 426 ? -30.873 18.986 8.220 1.00 76.75 426 GLU A C 1
ATOM 3326 O O . GLU A 1 426 ? -31.809 19.455 8.867 1.00 76.75 426 GLU A O 1
ATOM 3331 N N . ILE A 1 427 ? -30.953 18.821 6.897 1.00 88.88 427 ILE A N 1
ATOM 3332 C CA . ILE A 1 427 ? -32.181 19.029 6.109 1.00 88.88 427 ILE A CA 1
ATOM 3333 C C . ILE A 1 427 ? -32.774 17.684 5.683 1.00 88.88 427 ILE A C 1
ATOM 3335 O O . ILE A 1 427 ? -32.032 16.726 5.469 1.00 88.88 427 ILE A O 1
ATOM 3339 N N . ARG A 1 428 ? -34.104 17.595 5.542 1.00 92.56 428 ARG A N 1
ATOM 3340 C CA . ARG A 1 428 ? -34.753 16.421 4.935 1.00 92.56 428 ARG A CA 1
ATOM 3341 C C . ARG A 1 428 ? -34.935 16.632 3.435 1.00 92.56 428 ARG A C 1
ATOM 3343 O O . ARG A 1 428 ? -35.368 17.698 3.007 1.00 92.56 428 ARG A O 1
ATOM 3350 N N . LEU A 1 429 ? -34.606 15.603 2.669 1.00 92.00 429 LEU A N 1
ATOM 3351 C CA . LEU A 1 429 ? -34.689 15.533 1.216 1.00 92.00 429 LEU A CA 1
ATOM 3352 C C . LEU A 1 429 ? -35.669 14.421 0.828 1.00 92.00 429 LEU A C 1
ATOM 3354 O O . LEU A 1 429 ? -35.885 13.490 1.605 1.00 92.00 429 LEU A O 1
ATOM 3358 N N . GLU A 1 430 ? -36.265 14.525 -0.355 1.00 93.81 430 GLU A N 1
ATOM 3359 C CA . GLU A 1 430 ? -37.135 13.493 -0.926 1.00 93.81 430 GLU A CA 1
ATOM 3360 C C . GLU A 1 430 ? -36.372 12.744 -2.022 1.00 93.81 430 GLU A C 1
ATOM 3362 O O . GLU A 1 430 ? -35.860 13.356 -2.963 1.00 93.81 430 GLU A O 1
ATOM 3367 N N . ALA A 1 431 ? -36.269 11.424 -1.882 1.00 93.00 431 ALA A N 1
ATOM 3368 C CA . ALA A 1 431 ? -35.653 10.555 -2.871 1.00 93.00 431 ALA A CA 1
ATOM 3369 C C . ALA A 1 431 ? -36.615 10.280 -4.037 1.00 93.00 431 ALA A C 1
ATOM 3371 O O . ALA A 1 431 ? -37.832 10.409 -3.921 1.00 93.00 431 ALA A O 1
ATOM 3372 N N . SER A 1 432 ? -36.075 9.823 -5.171 1.00 91.75 432 SER A N 1
ATOM 3373 C CA . SER A 1 432 ? -36.873 9.509 -6.373 1.00 91.75 432 SER A CA 1
ATOM 3374 C C . SER A 1 432 ? -37.936 8.417 -6.166 1.00 91.75 432 SER A C 1
ATOM 3376 O O . SER A 1 432 ? -38.885 8.321 -6.941 1.00 91.75 432 SER A O 1
ATOM 3378 N N . ASN A 1 433 ? -37.791 7.609 -5.113 1.00 92.31 433 ASN A N 1
ATOM 3379 C CA . ASN A 1 433 ? -38.727 6.565 -4.703 1.00 92.31 433 ASN A CA 1
ATOM 3380 C C . ASN A 1 433 ? -39.863 7.082 -3.782 1.00 92.31 433 ASN A C 1
ATOM 3382 O O . ASN A 1 433 ? -40.705 6.288 -3.364 1.00 92.31 433 ASN A O 1
ATOM 3386 N N . GLY A 1 434 ? -39.892 8.385 -3.464 1.00 92.62 434 GLY A N 1
ATOM 3387 C CA . GLY A 1 434 ? -40.896 9.042 -2.617 1.00 92.62 434 GLY A CA 1
ATOM 3388 C C . GLY A 1 434 ? -40.629 8.970 -1.107 1.00 92.62 434 GLY A C 1
ATOM 3389 O O . GLY A 1 434 ? -41.422 9.493 -0.324 1.00 92.62 434 GLY A O 1
ATOM 3390 N N . LEU A 1 435 ? -39.538 8.332 -0.666 1.00 93.62 435 LEU A N 1
ATOM 3391 C CA . LEU A 1 435 ? -39.137 8.324 0.742 1.00 93.62 435 LEU A CA 1
ATOM 3392 C C . LEU A 1 435 ? -38.345 9.583 1.097 1.00 93.62 435 LEU A C 1
ATOM 3394 O O . LEU A 1 435 ? -37.543 10.087 0.313 1.00 93.62 435 LEU A O 1
ATOM 3398 N N . THR A 1 436 ? -38.534 10.074 2.323 1.00 93.94 436 THR A N 1
ATOM 3399 C CA . THR A 1 436 ? -37.778 11.223 2.835 1.00 93.94 436 THR A CA 1
ATOM 3400 C C . THR A 1 436 ? -36.629 10.788 3.730 1.00 93.94 436 THR A C 1
ATOM 3402 O O . THR A 1 436 ? -36.834 10.012 4.666 1.00 93.94 436 THR A O 1
ATOM 3405 N N . HIS A 1 437 ? -35.454 11.373 3.544 1.00 93.69 437 HIS A N 1
ATOM 3406 C CA . HIS A 1 437 ? -34.249 11.045 4.302 1.00 93.69 437 HIS A CA 1
ATOM 3407 C C . HIS A 1 437 ? -33.500 12.314 4.733 1.00 93.69 437 HIS A C 1
ATOM 3409 O O . HIS A 1 437 ? -33.689 13.372 4.132 1.00 93.69 437 HIS A O 1
ATOM 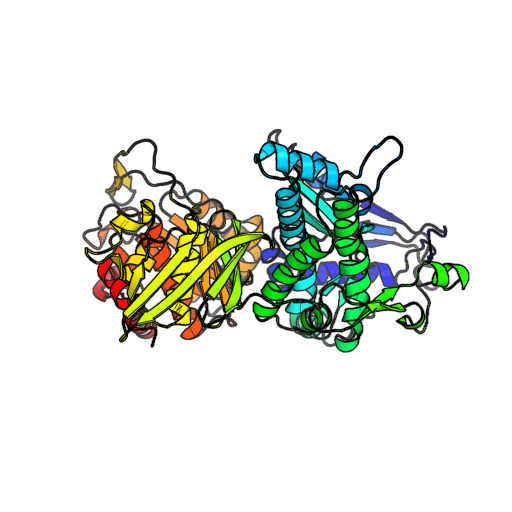3415 N N . PRO A 1 438 ? -32.670 12.261 5.787 1.00 92.94 438 PRO A N 1
ATOM 3416 C CA . PRO A 1 438 ? -31.810 13.384 6.141 1.00 92.94 438 PRO A CA 1
ATOM 3417 C C . PRO A 1 438 ? -30.661 13.559 5.135 1.00 92.94 438 PRO A C 1
ATOM 3419 O O . PRO A 1 438 ? -30.303 12.628 4.405 1.00 92.94 438 PRO A O 1
ATOM 3422 N N . SER A 1 439 ? -30.049 14.744 5.138 1.00 90.69 439 SER A N 1
ATOM 3423 C CA . SER A 1 439 ? -28.800 15.023 4.428 1.00 90.69 439 SER A CA 1
ATOM 3424 C C . SER A 1 439 ? -27.697 14.036 4.831 1.00 90.69 439 SER A C 1
ATOM 3426 O O . SER A 1 439 ? -27.608 13.583 5.978 1.00 90.69 439 SER A O 1
ATOM 3428 N N . ARG A 1 440 ? -26.863 13.659 3.856 1.00 89.94 440 ARG A N 1
ATOM 3429 C CA . ARG A 1 440 ? -25.808 12.654 4.025 1.00 89.94 440 ARG A CA 1
ATOM 3430 C C . ARG A 1 440 ? -24.439 13.301 4.236 1.00 89.94 440 ARG A C 1
ATOM 3432 O O . ARG A 1 440 ? -24.198 14.380 3.694 1.00 89.94 440 ARG A O 1
ATOM 3439 N N . PRO A 1 441 ? -23.538 12.652 4.993 1.00 87.69 441 PRO A N 1
ATOM 3440 C CA . PRO A 1 441 ? -22.116 12.980 4.986 1.00 87.69 441 PRO A CA 1
ATOM 3441 C C . PRO A 1 441 ? -21.537 12.952 3.568 1.00 87.69 441 PRO A C 1
ATOM 3443 O O . PRO A 1 441 ? -22.050 12.255 2.687 1.00 87.69 441 PRO A O 1
ATOM 3446 N N . ALA A 1 442 ? -20.448 13.690 3.360 1.00 88.44 442 ALA A N 1
ATOM 3447 C CA . ALA A 1 442 ? -19.707 13.631 2.107 1.00 88.44 442 ALA A CA 1
ATOM 3448 C C . ALA A 1 442 ? -19.152 12.217 1.863 1.00 88.44 442 ALA A C 1
ATOM 3450 O O . ALA A 1 442 ? -18.798 11.501 2.800 1.00 88.44 442 ALA A O 1
ATOM 3451 N N . LYS A 1 443 ? -19.052 11.825 0.590 1.00 90.25 443 LYS A N 1
ATOM 3452 C CA . LYS A 1 443 ? -18.404 10.567 0.198 1.00 90.25 443 LYS A CA 1
ATOM 3453 C C . LYS A 1 443 ? -16.921 10.579 0.601 1.00 90.25 443 LYS A C 1
ATOM 3455 O O . LYS A 1 443 ? -16.302 11.646 0.561 1.00 90.25 443 LYS A O 1
ATOM 3460 N N . PRO A 1 444 ? -16.326 9.413 0.906 1.00 90.25 444 PRO A N 1
ATOM 3461 C CA . PRO A 1 444 ? -14.885 9.323 1.103 1.00 90.25 444 PRO A CA 1
ATOM 3462 C C . PRO A 1 444 ? -14.114 9.721 -0.167 1.00 90.25 444 PRO A C 1
ATOM 3464 O O . PRO A 1 444 ? -14.626 9.619 -1.286 1.00 90.25 444 PRO A O 1
ATOM 3467 N N . VAL A 1 445 ? -12.868 10.173 0.005 1.00 85.44 445 VAL A N 1
ATOM 3468 C CA . VAL A 1 445 ? -12.019 10.624 -1.112 1.00 85.44 445 VAL A CA 1
ATOM 3469 C C . VAL A 1 445 ? -11.227 9.466 -1.725 1.00 85.44 445 VAL A C 1
ATOM 3471 O O . VAL A 1 445 ? -11.300 9.271 -2.935 1.00 85.44 445 VAL A O 1
ATOM 3474 N N . ASP A 1 446 ? -10.518 8.685 -0.907 1.00 88.88 446 ASP A N 1
ATOM 3475 C CA . ASP A 1 446 ? -9.727 7.525 -1.347 1.00 88.88 446 ASP A CA 1
ATOM 3476 C C . ASP A 1 446 ? -9.874 6.369 -0.343 1.00 88.88 446 ASP A C 1
ATOM 3478 O O . ASP A 1 446 ? -10.966 5.807 -0.210 1.00 88.88 446 ASP A O 1
ATOM 3482 N N . VAL A 1 447 ? -8.808 6.023 0.382 1.00 94.06 447 VAL A N 1
ATOM 3483 C CA . VAL A 1 447 ? -8.806 5.000 1.427 1.00 94.06 447 VAL A CA 1
ATOM 3484 C C . VAL A 1 447 ? -9.613 5.488 2.624 1.00 94.06 447 VAL A C 1
ATOM 3486 O O . VAL A 1 447 ? -9.268 6.482 3.254 1.00 94.06 447 VAL A O 1
ATOM 3489 N N . PHE A 1 448 ? -10.682 4.766 2.952 1.00 94.50 448 PHE A N 1
ATOM 3490 C CA . PHE A 1 448 ? -11.564 5.110 4.071 1.00 94.50 448 PHE A CA 1
ATOM 3491 C C . PHE A 1 448 ? -11.608 4.033 5.151 1.00 94.50 448 PHE A C 1
ATOM 3493 O O . PHE A 1 448 ? -12.110 4.295 6.244 1.00 94.50 448 PHE A O 1
ATOM 3500 N N . TYR A 1 449 ? -11.115 2.827 4.852 1.00 97.06 449 TYR A N 1
ATOM 3501 C CA . TYR A 1 449 ? -11.022 1.740 5.814 1.00 97.06 449 TYR A CA 1
ATOM 3502 C C . TYR A 1 449 ? -9.755 0.914 5.587 1.00 97.06 449 TYR A C 1
ATOM 3504 O O . TYR A 1 449 ? -9.541 0.409 4.485 1.00 97.06 449 TYR A O 1
ATOM 3512 N N . GLN A 1 450 ? -8.945 0.719 6.624 1.00 97.06 450 GLN A N 1
ATOM 3513 C CA . GLN A 1 450 ? -7.806 -0.197 6.618 1.00 97.06 450 GLN A CA 1
ATOM 3514 C C . GLN A 1 450 ? -7.715 -0.959 7.924 1.00 97.06 450 GLN A C 1
ATOM 3516 O O . GLN A 1 450 ? -7.912 -0.406 9.001 1.00 97.06 450 GLN A O 1
ATOM 3521 N N . ARG A 1 451 ? -7.382 -2.244 7.844 1.00 96.25 451 ARG A N 1
ATOM 3522 C CA . ARG A 1 451 ? -7.215 -3.071 9.031 1.00 96.25 451 ARG A CA 1
ATOM 3523 C C . ARG A 1 451 ? -6.162 -4.138 8.835 1.00 96.25 451 ARG A C 1
ATOM 3525 O O . ARG A 1 451 ? -6.241 -4.931 7.898 1.00 96.25 451 ARG A O 1
ATOM 3532 N N . TYR A 1 452 ? -5.231 -4.209 9.778 1.00 96.88 452 TYR A N 1
ATOM 3533 C CA . TYR A 1 452 ? -4.320 -5.336 9.889 1.00 96.88 452 TYR A CA 1
ATOM 3534 C C . TYR A 1 452 ? -5.046 -6.563 10.457 1.00 96.88 452 TYR A C 1
ATOM 3536 O O . TYR A 1 452 ? -5.694 -6.515 11.504 1.00 96.88 452 TYR A O 1
ATOM 3544 N N . ILE A 1 453 ? -4.952 -7.680 9.746 1.00 95.38 453 ILE A N 1
ATOM 3545 C CA . ILE A 1 453 ? -5.585 -8.950 10.084 1.00 95.38 453 ILE A CA 1
ATOM 3546 C C . ILE A 1 453 ? -4.501 -9.896 10.582 1.00 95.38 453 ILE A C 1
ATOM 3548 O O . ILE A 1 453 ? -3.868 -10.604 9.798 1.00 95.38 453 ILE A O 1
ATOM 3552 N N . TYR A 1 454 ? -4.318 -9.930 11.900 1.00 93.19 454 TYR A N 1
ATOM 3553 C CA . TYR A 1 454 ? -3.266 -10.704 12.557 1.00 93.19 454 TYR A CA 1
ATOM 3554 C C . TYR A 1 454 ? -3.232 -12.188 12.149 1.00 93.19 454 TYR A C 1
ATOM 3556 O O . TYR A 1 454 ? -2.190 -12.699 11.767 1.00 93.19 454 TYR A O 1
ATOM 3564 N N . GLY A 1 455 ? -4.377 -12.883 12.102 1.00 90.31 455 GLY A N 1
ATOM 3565 C CA . GLY A 1 455 ? -4.434 -14.297 11.678 1.00 90.31 455 GLY A CA 1
ATOM 3566 C C . GLY A 1 455 ? -4.082 -14.552 10.199 1.00 90.31 455 GLY A C 1
ATOM 3567 O O . GLY A 1 455 ? -4.120 -15.691 9.720 1.00 90.31 455 GLY A O 1
ATOM 3568 N N . MET A 1 456 ? -3.799 -13.500 9.429 1.00 91.25 456 MET A N 1
ATOM 3569 C CA . MET A 1 456 ? -3.369 -13.586 8.034 1.00 91.25 456 MET A CA 1
ATOM 3570 C C . MET A 1 456 ? -2.044 -12.889 7.760 1.00 91.25 456 MET A C 1
ATOM 3572 O O . MET A 1 456 ? -1.481 -13.151 6.703 1.00 91.25 456 MET A O 1
ATOM 3576 N N . ASN A 1 457 ? -1.562 -12.036 8.667 1.00 91.94 457 ASN A N 1
ATOM 3577 C CA . ASN A 1 457 ? -0.478 -11.088 8.411 1.00 91.94 457 ASN A CA 1
ATOM 3578 C C . ASN A 1 457 ? -0.730 -10.260 7.138 1.00 91.94 457 ASN A C 1
ATOM 3580 O O . ASN A 1 457 ? 0.151 -10.116 6.295 1.00 91.94 457 ASN A O 1
ATOM 3584 N N . LYS A 1 458 ? -1.966 -9.766 6.974 1.00 94.50 458 LYS A N 1
ATOM 3585 C CA . LYS A 1 458 ? -2.389 -8.975 5.807 1.00 94.50 458 LYS A CA 1
ATOM 3586 C C . LYS A 1 458 ? -3.136 -7.727 6.215 1.00 94.50 458 LYS A C 1
ATOM 3588 O O . LYS A 1 458 ? -3.891 -7.749 7.185 1.00 94.50 458 LYS A O 1
ATOM 3593 N N . VAL A 1 459 ? -3.003 -6.679 5.420 1.00 96.75 459 VAL A N 1
ATOM 3594 C CA . VAL A 1 459 ? -3.829 -5.481 5.518 1.00 96.75 459 VAL A CA 1
ATOM 3595 C C . VAL A 1 459 ? -5.007 -5.612 4.558 1.00 96.75 459 VAL A C 1
ATOM 3597 O O . VAL A 1 459 ? -4.819 -5.720 3.347 1.00 96.75 459 VAL A O 1
ATOM 3600 N N . LEU A 1 460 ? -6.222 -5.594 5.105 1.00 97.88 460 LEU A N 1
ATOM 3601 C CA . LEU A 1 460 ? -7.448 -5.370 4.343 1.00 97.88 460 LEU A CA 1
ATOM 3602 C C . LEU A 1 460 ? -7.636 -3.864 4.161 1.00 97.88 460 LEU A C 1
ATOM 3604 O O . LEU A 1 460 ? -7.672 -3.139 5.153 1.00 97.88 460 LEU A O 1
ATOM 3608 N N . THR A 1 461 ? -7.825 -3.418 2.925 1.00 97.81 461 THR A N 1
ATOM 3609 C CA . THR A 1 461 ? -8.105 -2.017 2.586 1.00 97.81 461 THR A CA 1
ATOM 3610 C C . THR A 1 461 ? -9.409 -1.924 1.801 1.00 97.81 461 THR A C 1
ATOM 3612 O O . THR A 1 461 ? -9.624 -2.700 0.870 1.00 97.81 461 THR A O 1
ATOM 3615 N N . PHE A 1 462 ? -10.250 -0.945 2.134 1.00 98.00 462 PHE A N 1
ATOM 3616 C CA . PHE A 1 462 ? -11.307 -0.452 1.257 1.00 98.00 462 PHE A CA 1
ATOM 3617 C C . PHE A 1 462 ? -11.056 1.010 0.919 1.00 98.00 462 PHE A C 1
ATOM 3619 O O . PHE A 1 462 ? -10.774 1.845 1.786 1.00 98.00 462 PHE A O 1
ATOM 3626 N N . ARG A 1 463 ? -11.188 1.309 -0.368 1.00 96.19 463 ARG A N 1
ATOM 3627 C CA . ARG A 1 463 ? -11.051 2.655 -0.909 1.00 96.19 463 ARG A CA 1
ATOM 3628 C C . ARG A 1 463 ? -12.112 2.922 -1.952 1.00 96.19 463 ARG A C 1
ATOM 3630 O O . ARG A 1 463 ? -12.637 1.983 -2.555 1.00 96.19 463 ARG A O 1
ATOM 3637 N N . LYS A 1 464 ? -12.409 4.196 -2.189 1.00 95.44 464 LYS A N 1
ATOM 3638 C CA . LYS A 1 464 ? -13.277 4.577 -3.301 1.00 95.44 464 LYS A CA 1
ATOM 3639 C C . LYS A 1 464 ? -12.627 4.160 -4.627 1.00 95.44 464 LYS A C 1
ATOM 3641 O O . LYS A 1 464 ? -11.412 4.293 -4.802 1.00 95.44 464 LYS A O 1
ATOM 3646 N N . ALA A 1 465 ? -13.424 3.617 -5.542 1.00 95.44 465 ALA A N 1
ATOM 3647 C CA . ALA A 1 465 ? -12.949 3.326 -6.888 1.00 95.44 465 ALA A CA 1
ATOM 3648 C C . ALA A 1 465 ? -12.683 4.638 -7.642 1.00 95.44 465 ALA A C 1
ATOM 3650 O O . ALA A 1 465 ? -13.429 5.606 -7.492 1.00 95.44 465 ALA A O 1
ATOM 3651 N N . SER A 1 466 ? -11.644 4.673 -8.471 1.00 92.12 466 SER A N 1
ATOM 3652 C CA . SER A 1 466 ? -11.342 5.808 -9.336 1.00 92.12 466 SER A CA 1
ATOM 3653 C C . SER A 1 466 ? -11.142 5.361 -10.775 1.00 92.12 466 SER A C 1
ATOM 3655 O O . SER A 1 466 ? -10.535 4.327 -11.061 1.00 92.12 466 SER A O 1
ATOM 3657 N N . LEU A 1 467 ? -11.645 6.169 -11.707 1.00 92.31 467 LEU A N 1
ATOM 3658 C CA . LEU A 1 467 ? -11.611 5.832 -13.126 1.00 92.31 467 LEU A CA 1
ATOM 3659 C C . LEU A 1 467 ? -10.178 5.625 -13.635 1.00 92.31 467 LEU A C 1
ATOM 3661 O O . LEU A 1 467 ? -9.900 4.661 -14.339 1.00 92.31 467 LEU A O 1
ATOM 3665 N N . SER A 1 468 ? -9.256 6.505 -13.240 1.00 88.69 468 SER A N 1
ATOM 3666 C CA . SER A 1 468 ? -7.861 6.463 -13.688 1.00 88.69 468 SER A CA 1
ATOM 3667 C C . SER A 1 468 ? -7.076 5.261 -13.163 1.00 88.69 468 SER A C 1
ATOM 3669 O O . SER A 1 468 ? -6.090 4.876 -13.785 1.00 88.69 468 SER A O 1
ATOM 3671 N N . ARG A 1 469 ? -7.482 4.682 -12.026 1.00 90.75 469 ARG A N 1
ATOM 3672 C CA . ARG A 1 469 ? -6.766 3.581 -11.366 1.00 90.75 469 ARG A CA 1
ATOM 3673 C C . ARG A 1 469 ? -7.408 2.221 -11.626 1.00 90.75 469 ARG A C 1
ATOM 3675 O O . ARG A 1 469 ? -6.697 1.221 -11.672 1.00 90.75 469 ARG A O 1
ATOM 3682 N N . ASP A 1 470 ? -8.732 2.178 -11.777 1.00 94.81 470 ASP A N 1
ATOM 3683 C CA . ASP A 1 470 ? -9.496 0.935 -11.654 1.00 94.81 470 ASP A CA 1
ATOM 3684 C C . ASP A 1 470 ? -10.225 0.500 -12.930 1.00 94.81 470 ASP A C 1
ATOM 3686 O O . ASP A 1 470 ? -10.704 -0.632 -12.959 1.00 94.81 470 ASP A O 1
ATOM 3690 N N . LEU A 1 471 ? -10.292 1.331 -13.982 1.00 94.88 471 LEU A N 1
ATOM 3691 C CA . LEU A 1 471 ? -11.081 1.043 -15.192 1.00 94.88 471 LEU A CA 1
ATOM 3692 C C . LEU A 1 471 ? -10.757 -0.324 -15.814 1.00 94.88 471 LEU A C 1
ATOM 3694 O O . LEU A 1 471 ? -11.669 -1.110 -16.047 1.00 94.88 471 LEU A O 1
ATOM 3698 N N . GLU A 1 472 ? -9.479 -0.640 -16.032 1.00 94.44 472 GLU A N 1
ATOM 3699 C CA . GLU A 1 472 ? -9.074 -1.916 -16.651 1.00 94.44 472 GLU A CA 1
ATOM 3700 C C . GLU A 1 472 ? -9.445 -3.131 -15.789 1.00 94.44 472 GLU A C 1
ATOM 3702 O O . GLU A 1 472 ? -9.836 -4.191 -16.278 1.00 94.44 472 GLU A O 1
ATOM 3707 N N . CYS A 1 473 ? -9.348 -2.980 -14.469 1.00 93.69 473 CYS A N 1
ATOM 3708 C CA . CYS A 1 473 ? -9.698 -4.024 -13.516 1.00 93.69 473 CYS A CA 1
ATOM 3709 C C . CYS A 1 473 ? -11.217 -4.227 -13.449 1.00 93.69 473 CYS A C 1
ATOM 3711 O O . CYS A 1 473 ? -11.701 -5.353 -13.570 1.00 93.69 473 CYS A O 1
ATOM 3713 N N . PHE A 1 474 ? -11.962 -3.126 -13.344 1.00 95.00 474 PHE A N 1
ATOM 3714 C CA . PHE A 1 474 ? -13.418 -3.108 -13.349 1.00 95.00 474 PHE A CA 1
ATOM 3715 C C . PHE A 1 474 ? -13.981 -3.710 -14.639 1.00 95.00 474 PHE A C 1
ATOM 3717 O O . PHE A 1 474 ? -14.868 -4.563 -14.565 1.00 95.00 474 PHE A O 1
ATOM 3724 N N . ASN A 1 475 ? -13.433 -3.322 -15.796 1.00 95.31 475 ASN A N 1
ATOM 3725 C CA . ASN A 1 475 ? -13.878 -3.812 -17.094 1.00 95.31 475 ASN A CA 1
ATOM 3726 C C . ASN A 1 475 ? -13.678 -5.315 -17.238 1.00 95.31 475 ASN A C 1
ATOM 3728 O O . ASN A 1 475 ? -14.621 -6.037 -17.557 1.00 95.31 475 ASN A O 1
ATOM 3732 N N . ARG A 1 476 ? -12.484 -5.806 -16.916 1.00 93.19 476 ARG A N 1
ATOM 3733 C CA . ARG A 1 476 ? -12.191 -7.239 -16.931 1.00 93.19 476 ARG A CA 1
ATOM 3734 C C . ARG A 1 476 ? -13.117 -8.029 -16.007 1.00 93.19 476 ARG A C 1
ATOM 3736 O O . ARG A 1 476 ? -13.640 -9.057 -16.419 1.00 93.19 476 ARG A O 1
ATOM 3743 N N . TRP A 1 477 ? -13.331 -7.568 -14.773 1.00 94.31 477 TRP A N 1
ATOM 3744 C CA . TRP A 1 477 ? -14.168 -8.288 -13.810 1.00 94.31 477 TRP A CA 1
ATOM 3745 C C . TRP A 1 477 ? -15.634 -8.366 -14.241 1.00 94.31 477 TRP A C 1
ATOM 3747 O O . TRP A 1 477 ? -16.236 -9.428 -14.123 1.00 94.31 477 TRP A O 1
ATOM 3757 N N . HIS A 1 478 ? -16.212 -7.286 -14.765 1.00 94.56 478 HIS A N 1
ATOM 3758 C CA . HIS A 1 478 ? -17.624 -7.285 -15.165 1.00 94.56 478 HIS A CA 1
ATOM 3759 C C . HIS A 1 478 ? -17.887 -7.986 -16.506 1.00 94.56 478 HIS A C 1
ATOM 3761 O O . HIS A 1 478 ? -19.028 -8.352 -16.778 1.00 94.56 478 HIS A O 1
ATOM 3767 N N . ASN A 1 479 ? -16.840 -8.241 -17.297 1.00 94.38 479 ASN A N 1
ATOM 3768 C CA . ASN A 1 479 ? -16.891 -9.092 -18.487 1.00 94.38 479 ASN A CA 1
ATOM 3769 C C . ASN A 1 479 ? -16.514 -10.567 -18.203 1.00 94.38 479 ASN A C 1
ATOM 3771 O O . ASN A 1 479 ? -16.513 -11.385 -19.122 1.00 94.38 479 ASN A O 1
ATOM 3775 N N . ASP A 1 480 ? -16.198 -10.943 -16.955 1.00 92.12 480 ASP A N 1
ATOM 3776 C CA . ASP A 1 480 ? -15.945 -12.344 -16.593 1.00 92.12 480 ASP A CA 1
ATOM 3777 C C . ASP A 1 480 ? -17.268 -13.144 -16.641 1.00 92.12 480 ASP A C 1
ATOM 3779 O O . ASP A 1 480 ? -18.221 -12.780 -15.940 1.00 92.12 480 ASP A O 1
ATOM 3783 N N . PRO A 1 481 ? -17.351 -14.263 -17.391 1.00 90.81 481 PRO A N 1
ATOM 3784 C CA . PRO A 1 481 ? -18.561 -15.087 -17.488 1.00 90.81 481 PRO A CA 1
ATOM 3785 C C . PRO A 1 481 ? -19.086 -15.642 -16.154 1.00 90.81 481 PRO A C 1
ATOM 3787 O O . PRO A 1 481 ? -20.249 -16.032 -16.058 1.00 90.81 481 PRO A O 1
ATOM 3790 N N . ALA A 1 482 ? -18.246 -15.721 -15.118 1.00 86.69 482 ALA A N 1
ATOM 3791 C CA . ALA A 1 482 ? -18.659 -16.122 -13.775 1.00 86.69 482 ALA A CA 1
ATOM 3792 C C . ALA A 1 482 ? -19.323 -14.979 -12.981 1.00 86.69 482 ALA A C 1
ATOM 3794 O O . ALA A 1 482 ? -19.953 -15.240 -11.953 1.00 86.69 482 ALA A O 1
ATOM 3795 N N . ILE A 1 483 ? -19.166 -13.731 -13.431 1.00 85.94 483 ILE A N 1
ATOM 3796 C CA . ILE A 1 483 ? -19.614 -12.506 -12.757 1.00 85.94 483 ILE A CA 1
ATOM 3797 C C . ILE A 1 483 ? -20.774 -11.854 -13.508 1.00 85.94 483 ILE A C 1
ATOM 3799 O O . ILE A 1 483 ? -21.772 -11.488 -12.877 1.00 85.94 483 ILE A O 1
ATOM 3803 N N . SER A 1 484 ? -20.668 -11.735 -14.835 1.00 86.38 484 SER A N 1
ATOM 3804 C CA . SER A 1 484 ? -21.635 -11.005 -15.659 1.00 86.38 484 SER A CA 1
ATOM 3805 C C . SER A 1 484 ? -23.096 -11.442 -15.463 1.00 86.38 484 SER A C 1
ATOM 3807 O O . SER A 1 484 ? -23.944 -10.553 -15.372 1.00 86.38 484 SER A O 1
ATOM 3809 N N . PRO A 1 485 ? -23.439 -12.735 -15.241 1.00 81.31 485 PRO A N 1
ATOM 3810 C CA . PRO A 1 485 ? -24.831 -13.143 -15.026 1.00 81.31 485 PRO A CA 1
ATOM 3811 C C . PRO A 1 485 ? -25.449 -12.655 -13.708 1.00 81.31 485 PRO A C 1
ATOM 3813 O O . PRO A 1 485 ? -26.656 -12.778 -13.520 1.00 81.31 485 PRO A O 1
ATOM 3816 N N . VAL A 1 486 ? -24.630 -12.196 -12.755 1.00 78.38 486 VAL A N 1
ATOM 3817 C CA . VAL A 1 486 ? -25.085 -11.752 -11.426 1.00 78.38 486 VAL A CA 1
ATOM 3818 C C . VAL A 1 486 ? -25.142 -10.231 -11.333 1.00 78.38 486 VAL A C 1
ATOM 3820 O O . VAL A 1 486 ? -26.028 -9.707 -10.662 1.00 78.38 486 VAL A O 1
ATOM 3823 N N . TRP A 1 487 ? -24.195 -9.543 -11.971 1.00 83.50 487 TRP A N 1
ATOM 3824 C CA . TRP A 1 487 ? -24.080 -8.084 -11.919 1.00 83.50 487 TRP A CA 1
ATOM 3825 C C . TRP A 1 487 ? -24.702 -7.371 -13.122 1.00 83.50 487 TRP A C 1
ATOM 3827 O O . TRP A 1 487 ? -25.068 -6.212 -12.985 1.00 83.50 487 TRP A O 1
ATOM 3837 N N . GLU A 1 488 ? -24.858 -8.045 -14.267 1.00 85.69 488 GLU A N 1
ATOM 3838 C CA . GLU A 1 488 ? -25.498 -7.500 -15.479 1.00 85.69 488 GLU A CA 1
ATOM 3839 C C . GLU A 1 488 ? -24.838 -6.203 -16.008 1.00 85.69 488 GLU A C 1
ATOM 3841 O O . GLU A 1 488 ? -25.500 -5.351 -16.595 1.00 85.69 488 GLU A O 1
ATOM 3846 N N . LEU A 1 489 ? -23.517 -6.063 -15.822 1.00 89.31 489 LEU A N 1
ATOM 3847 C CA . LEU A 1 489 ? -22.705 -4.919 -16.275 1.00 89.31 489 LEU A CA 1
ATOM 3848 C C . LEU A 1 489 ? -21.655 -5.304 -17.337 1.00 89.31 489 LEU A C 1
ATOM 3850 O O . LEU A 1 489 ? -20.611 -4.665 -17.430 1.00 89.31 489 LEU A O 1
ATOM 3854 N N . GLU A 1 490 ? -21.879 -6.359 -18.123 1.00 93.75 490 GLU A N 1
ATOM 3855 C CA . GLU A 1 490 ? -21.010 -6.680 -19.270 1.00 93.75 490 GLU A CA 1
ATOM 3856 C C . GLU A 1 490 ? -21.033 -5.530 -20.292 1.00 93.75 490 GLU A C 1
ATOM 3858 O O . GLU A 1 490 ? -22.094 -4.960 -20.553 1.00 93.75 490 GLU A O 1
ATOM 3863 N N . GLY A 1 491 ? -19.882 -5.161 -20.863 1.00 95.00 491 GLY A N 1
ATOM 3864 C CA . GLY A 1 491 ? -19.816 -3.999 -21.748 1.00 95.00 491 GLY A CA 1
ATOM 3865 C C . GLY A 1 491 ? -18.411 -3.537 -22.127 1.00 95.00 491 GLY A C 1
ATOM 3866 O O . GLY A 1 491 ? -17.390 -4.082 -21.696 1.00 95.00 491 GLY A O 1
ATOM 3867 N N . SER A 1 492 ? -18.372 -2.502 -22.963 1.00 96.62 492 SER A N 1
ATOM 3868 C CA . SER A 1 492 ? -17.142 -1.854 -23.420 1.00 96.62 492 SER A CA 1
ATOM 3869 C C . SER A 1 492 ? -16.518 -0.961 -22.340 1.00 96.62 492 SER A C 1
ATOM 3871 O O . SER A 1 492 ? -17.166 -0.586 -21.362 1.00 96.62 492 SER A O 1
ATOM 3873 N N . HIS A 1 493 ? -15.265 -0.537 -22.543 1.00 95.25 493 HIS A N 1
ATOM 3874 C CA . HIS A 1 493 ? -14.633 0.471 -21.683 1.00 95.25 493 HIS A CA 1
ATOM 3875 C C . HIS A 1 493 ? -15.452 1.761 -21.583 1.00 95.25 493 HIS A C 1
ATOM 3877 O O . HIS A 1 493 ? -15.482 2.362 -20.514 1.00 95.25 493 HIS A O 1
ATOM 3883 N N . GLN A 1 494 ? -16.132 2.180 -22.657 1.00 97.25 494 GLN A N 1
ATOM 3884 C CA . GLN A 1 494 ? -16.960 3.388 -22.625 1.00 97.25 494 GLN A CA 1
ATOM 3885 C C . GLN A 1 494 ? -18.182 3.212 -21.718 1.00 97.25 494 GLN A C 1
ATOM 3887 O O . GLN A 1 494 ? -18.453 4.091 -20.905 1.00 97.25 494 GLN A O 1
ATOM 3892 N N . ASP A 1 495 ? -18.856 2.060 -21.788 1.00 96.88 495 ASP A N 1
ATOM 3893 C CA . ASP A 1 495 ? -20.000 1.757 -20.915 1.00 96.88 495 ASP A CA 1
ATOM 3894 C C . ASP A 1 495 ? -19.587 1.807 -19.434 1.00 96.88 495 ASP A C 1
ATOM 3896 O O . ASP A 1 495 ? -20.317 2.310 -18.577 1.00 96.88 495 ASP A O 1
ATOM 3900 N N . HIS A 1 496 ? -18.377 1.337 -19.120 1.00 96.75 496 HIS A N 1
ATOM 3901 C CA . HIS A 1 496 ? -17.840 1.345 -17.757 1.00 96.75 496 HIS A CA 1
ATOM 3902 C C . HIS A 1 496 ? -17.310 2.702 -17.300 1.00 96.75 496 HIS A C 1
ATOM 3904 O O . HIS A 1 496 ? -17.448 3.029 -16.120 1.00 96.75 496 HIS A O 1
ATOM 3910 N N . ILE A 1 497 ? -16.762 3.517 -18.209 1.00 97.25 497 ILE A N 1
ATOM 3911 C CA . ILE A 1 497 ? -16.478 4.934 -17.941 1.00 97.25 497 ILE A CA 1
ATOM 3912 C C . ILE A 1 497 ? -17.773 5.642 -17.537 1.00 97.25 497 ILE A C 1
ATOM 3914 O O . ILE A 1 497 ? -17.810 6.311 -16.500 1.00 97.25 497 ILE A O 1
ATOM 3918 N N . ASP A 1 498 ? -18.839 5.465 -18.318 1.00 96.62 498 ASP A N 1
ATOM 3919 C CA . ASP A 1 498 ? -20.129 6.105 -18.068 1.00 96.62 498 ASP A CA 1
ATOM 3920 C C . ASP A 1 498 ? -20.739 5.619 -16.742 1.00 96.62 498 ASP A C 1
ATOM 3922 O O . ASP A 1 498 ? -21.225 6.428 -15.944 1.00 96.62 498 ASP A O 1
ATOM 3926 N N . TYR A 1 499 ? -20.639 4.316 -16.454 1.00 95.94 499 TYR A N 1
ATOM 3927 C CA . TYR A 1 499 ? -21.099 3.728 -15.196 1.00 95.94 499 TYR A CA 1
ATOM 3928 C C . TYR A 1 499 ? -20.369 4.301 -13.973 1.00 95.94 499 TYR A C 1
ATOM 3930 O O . TYR A 1 499 ? -21.010 4.826 -13.061 1.00 95.94 499 TYR A O 1
ATOM 3938 N N . LEU A 1 500 ? -19.032 4.256 -13.949 1.00 94.94 500 LEU A N 1
ATOM 3939 C CA . LEU A 1 500 ? -18.249 4.763 -12.816 1.00 94.94 500 LEU A CA 1
ATOM 3940 C C . LEU A 1 500 ? -18.414 6.282 -12.643 1.00 94.94 500 LEU A C 1
ATOM 3942 O O . LEU A 1 500 ? -18.477 6.767 -11.514 1.00 94.94 500 LEU A O 1
ATOM 3946 N N . THR A 1 501 ? -18.560 7.031 -13.741 1.00 95.12 501 THR A N 1
ATOM 3947 C CA . THR A 1 501 ? -18.849 8.476 -13.697 1.00 95.12 501 THR A CA 1
ATOM 3948 C C . THR A 1 501 ? -20.209 8.752 -13.058 1.00 95.12 501 THR A C 1
ATOM 3950 O O . THR A 1 501 ? -20.334 9.635 -12.206 1.00 95.12 501 THR A O 1
ATOM 3953 N N . LYS A 1 502 ? -21.231 7.963 -13.414 1.00 94.44 502 LYS A N 1
ATOM 3954 C CA . LYS A 1 502 ? -22.553 8.043 -12.786 1.00 94.44 502 LYS A CA 1
ATOM 3955 C C . LYS A 1 502 ? -22.468 7.741 -11.288 1.00 94.44 502 LYS A C 1
ATOM 3957 O O . LYS A 1 502 ? -22.978 8.532 -10.498 1.00 94.44 502 LYS A O 1
ATOM 3962 N N . MET A 1 503 ? -21.783 6.664 -10.899 1.00 92.69 503 MET A N 1
ATOM 3963 C CA . MET A 1 503 ? -21.590 6.278 -9.493 1.00 92.69 503 MET A CA 1
ATOM 3964 C C . MET A 1 503 ? -20.886 7.366 -8.670 1.00 92.69 503 MET A C 1
ATOM 3966 O O . MET A 1 503 ? -21.252 7.623 -7.521 1.00 92.69 503 MET A O 1
ATOM 3970 N N . GLU A 1 504 ? -19.907 8.060 -9.254 1.00 90.31 504 GLU A N 1
ATOM 3971 C CA . GLU A 1 504 ? -19.245 9.194 -8.603 1.00 90.31 504 GLU A CA 1
ATOM 3972 C C . GLU A 1 504 ? -20.219 10.365 -8.378 1.00 90.31 504 GLU A C 1
ATOM 3974 O O . GLU A 1 504 ? -20.222 10.964 -7.301 1.00 90.31 504 GLU A O 1
ATOM 3979 N N . SER A 1 505 ? -21.108 10.645 -9.337 1.00 91.38 505 SER A N 1
ATOM 3980 C CA . SER A 1 505 ? -22.090 11.739 -9.241 1.00 91.38 505 SER A CA 1
ATOM 3981 C C . SER A 1 505 ? -23.282 11.459 -8.318 1.00 91.38 505 SER A C 1
ATOM 3983 O O . SER A 1 505 ? -23.933 12.392 -7.854 1.00 91.38 505 SER A O 1
ATOM 3985 N N . ASP A 1 506 ? -23.573 10.189 -8.040 1.00 92.38 506 ASP A N 1
ATOM 3986 C CA . ASP A 1 506 ? -24.807 9.776 -7.377 1.00 92.38 506 ASP A CA 1
ATOM 3987 C C . ASP A 1 506 ? -24.728 9.914 -5.841 1.00 92.38 506 ASP A C 1
ATOM 3989 O O . ASP A 1 506 ? -24.014 9.140 -5.210 1.00 92.38 506 ASP A O 1
ATOM 3993 N N . PRO A 1 507 ? -25.417 10.864 -5.183 1.00 90.31 507 PRO A N 1
ATOM 3994 C CA . PRO A 1 507 ? -25.199 11.157 -3.762 1.00 90.31 507 PRO A CA 1
ATOM 3995 C C . PRO A 1 507 ? -25.546 10.003 -2.809 1.00 90.31 507 PRO A C 1
ATOM 3997 O O . PRO A 1 507 ? -25.015 9.968 -1.697 1.00 90.31 507 PRO A O 1
ATOM 4000 N N . HIS A 1 508 ? -26.398 9.058 -3.221 1.00 92.88 508 HIS A N 1
ATOM 4001 C CA . HIS A 1 508 ? -26.872 8.001 -2.327 1.00 92.88 508 HIS A CA 1
ATOM 4002 C C . HIS A 1 508 ? -25.902 6.819 -2.188 1.00 92.88 508 HIS A C 1
ATOM 4004 O O . HIS A 1 508 ? -26.057 6.012 -1.268 1.00 92.88 508 HIS A O 1
ATOM 4010 N N . GLN A 1 509 ? -24.910 6.705 -3.078 1.00 94.88 509 GLN A N 1
ATOM 4011 C CA . GLN A 1 509 ? -24.018 5.548 -3.153 1.00 94.88 509 GLN A CA 1
ATOM 4012 C C . GLN A 1 509 ? -22.620 5.892 -3.664 1.00 94.88 509 GLN A C 1
ATOM 4014 O O . GLN A 1 509 ? -22.382 6.961 -4.225 1.00 94.88 509 GLN A O 1
ATOM 4019 N N . PHE A 1 510 ? -21.664 4.987 -3.470 1.00 95.38 510 PHE A N 1
ATOM 4020 C CA . PHE A 1 510 ? -20.334 5.135 -4.053 1.00 95.38 510 PHE A CA 1
ATOM 4021 C C . PHE A 1 510 ? -19.660 3.787 -4.342 1.00 95.38 510 PHE A C 1
ATOM 4023 O O . PHE A 1 510 ? -19.905 2.809 -3.627 1.00 95.38 510 PHE A O 1
ATOM 4030 N N . PRO A 1 511 ? -18.800 3.742 -5.377 1.00 96.44 511 PRO A N 1
ATOM 4031 C CA . PRO A 1 511 ? -18.097 2.537 -5.783 1.00 96.44 511 PRO A CA 1
ATOM 4032 C C . PRO A 1 511 ? -16.850 2.319 -4.919 1.00 96.44 511 PRO A C 1
ATOM 4034 O O . PRO A 1 511 ? -16.144 3.267 -4.565 1.00 96.44 511 PRO A O 1
ATOM 4037 N N . VAL A 1 512 ? -16.544 1.068 -4.596 1.00 97.44 512 VAL A N 1
ATOM 4038 C CA . VAL A 1 512 ? -15.470 0.689 -3.671 1.00 97.44 512 VAL A CA 1
ATOM 4039 C C . VAL A 1 512 ? -14.632 -0.435 -4.265 1.00 97.44 512 VAL A C 1
ATOM 4041 O O . VAL A 1 512 ? -15.168 -1.410 -4.787 1.00 97.44 512 VAL A O 1
ATOM 4044 N N . ILE A 1 513 ? -13.312 -0.338 -4.116 1.00 97.75 513 ILE A N 1
ATOM 4045 C CA . ILE A 1 513 ? -12.375 -1.435 -4.369 1.00 97.75 513 ILE A CA 1
ATOM 4046 C C . ILE A 1 513 ? -11.881 -1.986 -3.034 1.00 97.75 513 ILE A C 1
ATOM 4048 O O . ILE A 1 513 ? -11.439 -1.236 -2.161 1.00 97.75 513 ILE A O 1
ATOM 4052 N N . GLY A 1 514 ? -11.957 -3.310 -2.887 1.00 97.81 514 GLY A N 1
ATOM 4053 C CA . GLY A 1 514 ? -11.318 -4.039 -1.797 1.00 97.81 514 GLY A CA 1
ATOM 4054 C C . GLY A 1 514 ? -9.942 -4.550 -2.207 1.00 97.81 514 GLY A C 1
ATOM 4055 O O . GLY A 1 514 ? -9.787 -5.121 -3.290 1.00 97.81 514 GLY A O 1
ATOM 4056 N N . GLU A 1 515 ? -8.959 -4.393 -1.323 1.00 97.62 515 GLU A N 1
ATOM 4057 C CA . GLU A 1 515 ? -7.577 -4.821 -1.539 1.00 97.62 515 GLU A CA 1
ATOM 4058 C C . GLU A 1 515 ? -7.038 -5.622 -0.344 1.00 97.62 515 GLU A C 1
ATOM 4060 O O . GLU A 1 515 ? -7.365 -5.339 0.809 1.00 97.62 515 GLU A O 1
ATOM 4065 N N . PHE A 1 516 ? -6.169 -6.597 -0.624 1.00 96.69 516 PHE A N 1
ATOM 4066 C CA . PHE A 1 516 ? -5.287 -7.216 0.369 1.00 96.69 516 PHE A CA 1
ATOM 4067 C C . PHE A 1 516 ? -3.839 -6.870 0.034 1.00 96.69 516 PHE A C 1
ATOM 4069 O O . PHE A 1 516 ? -3.361 -7.220 -1.044 1.00 96.69 516 PHE A O 1
ATOM 4076 N N . ASP A 1 517 ? -3.145 -6.179 0.941 1.00 94.44 517 ASP A N 1
ATOM 4077 C CA . ASP A 1 517 ? -1.757 -5.717 0.751 1.00 94.44 517 ASP A CA 1
ATOM 4078 C C . ASP A 1 517 ? -1.558 -4.942 -0.575 1.00 94.44 517 ASP A C 1
ATOM 4080 O O . ASP A 1 517 ? -0.548 -5.078 -1.274 1.00 94.44 517 ASP A O 1
ATOM 4084 N N . GLY A 1 518 ? -2.579 -4.164 -0.954 1.00 93.50 518 GLY A N 1
ATOM 4085 C CA . GLY A 1 518 ? -2.651 -3.391 -2.197 1.00 93.50 518 GLY A CA 1
ATOM 4086 C C . GLY A 1 518 ? -3.049 -4.192 -3.444 1.00 93.50 518 GLY A C 1
ATOM 4087 O O . GLY A 1 518 ? -3.186 -3.607 -4.514 1.00 93.50 518 GLY A O 1
ATOM 4088 N N . VAL A 1 519 ? -3.236 -5.516 -3.349 1.00 94.94 519 VAL A N 1
ATOM 4089 C CA . VAL A 1 519 ? -3.743 -6.325 -4.468 1.00 94.94 519 VAL A CA 1
ATOM 4090 C C . VAL A 1 519 ? -5.275 -6.254 -4.495 1.00 94.94 519 VAL A C 1
ATOM 4092 O O . VAL A 1 519 ? -5.914 -6.715 -3.544 1.00 94.94 519 VAL A O 1
ATOM 4095 N N . PRO A 1 520 ? -5.884 -5.734 -5.571 1.00 95.62 520 PRO A N 1
ATOM 4096 C CA . PRO A 1 520 ? -7.333 -5.634 -5.721 1.00 95.62 520 PRO A CA 1
ATOM 4097 C C . PRO A 1 520 ? -7.973 -7.023 -5.809 1.00 95.62 520 PRO A C 1
ATOM 4099 O O . PRO A 1 520 ? -7.504 -7.909 -6.534 1.00 95.62 520 PRO A O 1
ATOM 4102 N N . PHE A 1 521 ? -9.066 -7.224 -5.071 1.00 95.56 521 PHE A N 1
ATOM 4103 C CA . PHE 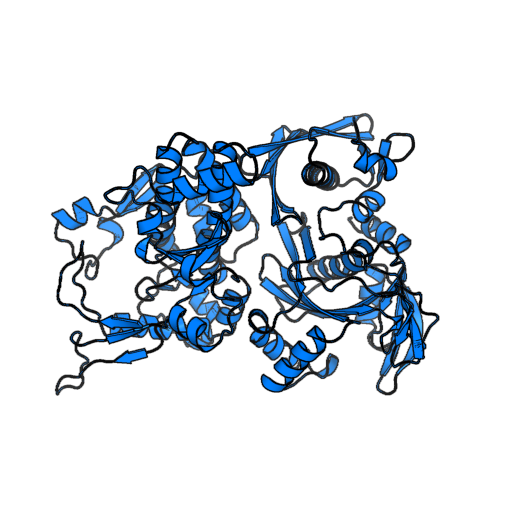A 1 521 ? -9.770 -8.507 -5.050 1.00 95.56 521 PHE A CA 1
ATOM 4104 C C . PHE A 1 521 ? -11.259 -8.445 -5.377 1.00 95.56 521 PHE A C 1
ATOM 4106 O O . PHE A 1 521 ? -11.829 -9.459 -5.798 1.00 95.56 521 PHE A O 1
ATOM 4113 N N . GLY A 1 522 ? -11.896 -7.301 -5.151 1.00 95.12 522 GLY A N 1
ATOM 4114 C CA . GLY A 1 522 ? -13.338 -7.176 -5.271 1.00 95.12 522 GLY A CA 1
ATOM 4115 C C . GLY A 1 522 ? -13.808 -5.745 -5.464 1.00 95.12 522 GLY A C 1
ATOM 4116 O O . GLY A 1 522 ? -13.087 -4.795 -5.156 1.00 95.12 522 GLY A O 1
ATOM 4117 N N . TYR A 1 523 ? -15.031 -5.635 -5.969 1.00 96.31 523 TYR A N 1
ATOM 4118 C CA . TYR A 1 523 ? -15.760 -4.391 -6.174 1.00 96.31 523 TYR A CA 1
ATOM 4119 C C . TYR A 1 523 ? -17.007 -4.393 -5.286 1.00 96.31 523 TYR A C 1
ATOM 4121 O O . TYR A 1 523 ? -17.642 -5.432 -5.094 1.00 96.31 523 TYR A O 1
ATOM 4129 N N . PHE A 1 524 ? -17.340 -3.247 -4.710 1.00 96.50 524 PHE A N 1
ATOM 4130 C CA . PHE A 1 524 ? -18.485 -3.100 -3.822 1.00 96.50 524 PHE A CA 1
ATOM 4131 C C . PHE A 1 524 ? -19.190 -1.781 -4.095 1.00 96.50 524 PHE A C 1
ATOM 4133 O O . PHE A 1 524 ? -18.575 -0.821 -4.553 1.00 96.50 524 PHE A O 1
ATOM 4140 N N . GLU A 1 525 ? -20.467 -1.717 -3.750 1.00 96.06 525 GLU A N 1
ATOM 4141 C CA . GLU A 1 525 ? -21.244 -0.479 -3.785 1.00 96.06 525 GLU A CA 1
ATOM 4142 C C . GLU A 1 525 ? -21.885 -0.303 -2.424 1.00 96.06 525 GLU A C 1
ATOM 4144 O O . GLU A 1 525 ? -22.664 -1.156 -2.004 1.00 96.06 525 GLU A O 1
ATOM 4149 N N . ILE A 1 526 ? -21.521 0.765 -1.712 1.00 96.62 526 ILE A N 1
ATOM 4150 C CA . ILE A 1 526 ? -22.127 1.104 -0.422 1.00 96.62 526 ILE A CA 1
ATOM 4151 C C . ILE A 1 526 ? -23.165 2.186 -0.669 1.00 96.62 526 ILE A C 1
ATOM 4153 O O . ILE A 1 526 ? -22.844 3.224 -1.250 1.00 96.62 526 ILE A O 1
ATOM 4157 N N . TYR A 1 527 ? -24.380 1.970 -0.176 1.00 96.50 527 TYR A N 1
ATOM 4158 C CA . TYR A 1 527 ? -25.509 2.856 -0.431 1.00 96.50 527 TYR A CA 1
ATOM 4159 C C . TYR A 1 527 ? -26.343 3.133 0.821 1.00 96.50 527 TYR A C 1
ATOM 4161 O O . TYR A 1 527 ? -26.272 2.417 1.826 1.00 96.50 527 TYR A O 1
ATOM 4169 N N . TRP A 1 528 ? -27.125 4.208 0.767 1.00 96.94 528 TRP A N 1
ATOM 4170 C CA . TRP A 1 528 ? -28.158 4.527 1.748 1.00 96.94 528 TRP A CA 1
ATOM 4171 C C . TRP A 1 528 ? -29.481 3.887 1.340 1.00 96.94 528 TRP A C 1
ATOM 4173 O O . TRP A 1 528 ? -30.062 4.215 0.309 1.00 96.94 528 TRP A O 1
ATOM 4183 N N . THR A 1 529 ? -29.981 2.975 2.167 1.00 97.00 529 THR A N 1
ATOM 4184 C CA . THR A 1 529 ? -31.148 2.155 1.820 1.00 97.00 529 THR A CA 1
ATOM 4185 C C . THR A 1 529 ? -32.443 2.953 1.616 1.00 97.00 529 THR A C 1
ATOM 4187 O O . THR A 1 529 ? -33.180 2.614 0.693 1.00 97.00 529 THR A O 1
ATOM 4190 N N . PRO A 1 530 ? -32.745 4.022 2.389 1.00 96.25 530 PRO A N 1
ATOM 4191 C CA . PRO A 1 530 ? -33.949 4.829 2.154 1.00 96.25 530 PRO A CA 1
ATOM 4192 C C . PRO A 1 530 ? -34.014 5.469 0.763 1.00 96.25 530 PRO A C 1
ATOM 4194 O O . PRO A 1 530 ? -35.101 5.706 0.246 1.00 96.25 530 PRO A O 1
ATOM 4197 N N . GLU A 1 531 ? -32.861 5.754 0.162 1.00 95.31 531 GLU A N 1
ATOM 4198 C CA . GLU A 1 531 ? -32.744 6.367 -1.167 1.00 95.31 531 GLU A CA 1
ATOM 4199 C C . GLU A 1 531 ? -32.699 5.328 -2.293 1.00 95.31 531 GLU A C 1
ATOM 4201 O O . GLU A 1 531 ? -33.042 5.635 -3.434 1.00 95.31 531 GLU A O 1
ATOM 4206 N N . ASP A 1 532 ? -32.300 4.100 -1.966 1.00 95.06 532 ASP A N 1
ATOM 4207 C CA . ASP A 1 532 ? -32.157 2.993 -2.902 1.00 95.06 532 ASP A CA 1
ATOM 4208 C C . ASP A 1 532 ? -33.514 2.372 -3.299 1.00 95.06 532 ASP A C 1
ATOM 4210 O O . ASP A 1 532 ? -34.559 2.572 -2.663 1.00 95.06 532 ASP A O 1
ATOM 4214 N N . ARG A 1 533 ? -33.501 1.552 -4.356 1.00 92.69 533 ARG A N 1
ATOM 4215 C CA . ARG A 1 533 ? -34.649 0.737 -4.784 1.00 92.69 533 ARG A CA 1
ATOM 4216 C C . ARG A 1 533 ? -35.167 -0.207 -3.693 1.00 92.69 533 ARG A C 1
ATOM 4218 O O . ARG A 1 533 ? -36.325 -0.612 -3.768 1.00 92.69 533 ARG A O 1
ATOM 4225 N N . LEU A 1 534 ? -34.333 -0.576 -2.718 1.00 94.38 534 LEU A N 1
ATOM 4226 C CA . LEU A 1 534 ? -34.693 -1.449 -1.603 1.00 94.38 534 LEU A CA 1
ATOM 4227 C C . LEU A 1 534 ? -35.574 -0.749 -0.557 1.00 94.38 534 LEU A C 1
ATOM 4229 O O . LEU A 1 534 ? -36.412 -1.406 0.062 1.00 94.38 534 LEU A O 1
ATOM 4233 N N . GLY A 1 535 ? -35.426 0.569 -0.379 1.00 94.88 535 GLY A N 1
ATOM 4234 C CA . GLY A 1 535 ? -36.105 1.352 0.661 1.00 94.88 535 GLY A CA 1
ATOM 4235 C C . GLY A 1 535 ? -37.621 1.115 0.766 1.00 94.88 535 GLY A C 1
ATOM 4236 O O . GLY A 1 535 ? -38.102 0.858 1.869 1.00 94.88 535 GLY A O 1
ATOM 4237 N N . PRO A 1 536 ? -38.390 1.122 -0.342 1.00 95.50 536 PRO A N 1
ATOM 4238 C CA . PRO A 1 536 ? -39.845 0.930 -0.311 1.00 95.50 536 PRO A CA 1
ATOM 4239 C C . PRO A 1 536 ? -40.342 -0.462 0.117 1.00 95.50 536 PRO A C 1
ATOM 4241 O O . PRO A 1 536 ? -41.539 -0.629 0.344 1.00 95.50 536 PRO A O 1
ATOM 4244 N N . TYR A 1 537 ? -39.472 -1.475 0.203 1.00 95.44 537 TYR A N 1
ATOM 4245 C CA . TYR A 1 537 ? -39.874 -2.865 0.475 1.00 95.44 537 TYR A CA 1
ATOM 4246 C C . TYR A 1 537 ? -39.891 -3.226 1.966 1.00 95.44 537 TYR A C 1
ATOM 4248 O O . TYR A 1 537 ? -40.266 -4.344 2.327 1.00 95.44 537 TYR A O 1
ATOM 4256 N N . TYR A 1 538 ? -39.499 -2.302 2.842 1.00 95.44 538 TYR A N 1
ATOM 4257 C CA . TYR A 1 538 ? -39.563 -2.466 4.291 1.00 95.44 538 TYR A CA 1
ATOM 4258 C C . TYR A 1 538 ? -39.682 -1.102 4.987 1.00 95.44 538 TYR A C 1
ATOM 4260 O O . TYR A 1 538 ? -39.668 -0.052 4.351 1.00 95.44 538 TYR A O 1
ATOM 4268 N N . GLN A 1 539 ? -39.817 -1.099 6.313 1.00 94.81 539 GLN A N 1
ATOM 4269 C CA . GLN A 1 539 ? -39.816 0.139 7.091 1.00 94.81 539 GLN A CA 1
ATOM 4270 C C . GLN A 1 539 ? -38.377 0.649 7.270 1.00 94.81 539 GLN A C 1
ATOM 4272 O O . GLN A 1 539 ? -37.755 0.412 8.307 1.00 94.81 539 GLN A O 1
ATOM 4277 N N . ALA A 1 540 ? -37.849 1.314 6.239 1.00 95.44 540 ALA A N 1
ATOM 4278 C CA . ALA A 1 540 ? -36.491 1.847 6.232 1.00 95.44 540 ALA A CA 1
ATOM 4279 C C . ALA A 1 540 ? -36.268 2.888 7.339 1.00 95.44 540 ALA A C 1
ATOM 4281 O O . ALA A 1 540 ? -37.093 3.783 7.541 1.00 95.44 540 ALA A O 1
ATOM 4282 N N . GLN A 1 541 ? -35.142 2.781 8.049 1.00 96.25 541 GLN A N 1
ATOM 4283 C CA . GLN A 1 541 ? -34.688 3.817 8.975 1.00 96.25 541 GLN A CA 1
ATOM 4284 C C . GLN A 1 541 ? -33.765 4.802 8.266 1.00 96.25 541 GLN A C 1
ATOM 4286 O O . GLN A 1 541 ? -33.040 4.443 7.340 1.00 96.25 541 GLN A O 1
ATOM 4291 N N . ASP A 1 542 ? -33.745 6.039 8.764 1.00 95.00 542 ASP A N 1
ATOM 4292 C CA . ASP A 1 542 ? -33.041 7.168 8.153 1.00 95.00 542 ASP A CA 1
ATOM 4293 C C . ASP A 1 542 ? -31.602 6.853 7.735 1.00 95.00 542 ASP A C 1
ATOM 4295 O O . ASP A 1 542 ? -31.182 7.316 6.682 1.00 95.00 542 ASP A O 1
ATOM 4299 N N . PHE A 1 543 ? -30.851 6.077 8.519 1.00 94.88 543 PHE A N 1
ATOM 4300 C CA . PHE A 1 543 ? -29.431 5.783 8.287 1.00 94.88 543 PHE A CA 1
ATOM 4301 C C . PHE A 1 543 ? -29.155 4.302 8.006 1.00 94.88 543 PHE A C 1
ATOM 4303 O O . PHE A 1 543 ? -28.032 3.846 8.200 1.00 94.88 543 PHE A O 1
ATOM 4310 N N . ASP A 1 544 ? -30.149 3.541 7.545 1.00 97.56 544 ASP A N 1
ATOM 4311 C CA . ASP A 1 544 ? -29.901 2.171 7.097 1.00 97.56 544 ASP A CA 1
ATOM 4312 C C . ASP A 1 544 ? -28.944 2.169 5.899 1.00 97.56 544 ASP A C 1
ATOM 4314 O O . ASP A 1 544 ? -29.156 2.868 4.902 1.00 97.56 544 ASP A O 1
ATOM 4318 N N . ARG A 1 545 ? -27.903 1.341 5.967 1.00 97.12 545 ARG A N 1
ATOM 4319 C CA . ARG A 1 545 ? -26.928 1.150 4.884 1.00 97.12 545 ARG A CA 1
ATOM 4320 C C . ARG A 1 545 ? -27.180 -0.168 4.168 1.00 97.12 545 ARG A C 1
ATOM 4322 O O . ARG A 1 545 ? -27.690 -1.105 4.768 1.00 97.12 545 ARG A O 1
ATOM 4329 N N . GLY A 1 546 ? -26.754 -0.267 2.920 1.00 96.25 546 GLY A N 1
ATOM 4330 C CA . GLY A 1 546 ? -26.652 -1.533 2.205 1.00 96.25 546 GLY A CA 1
ATOM 4331 C C . GLY A 1 546 ? -25.321 -1.638 1.475 1.00 96.25 546 GLY A C 1
ATOM 4332 O O . GLY A 1 546 ? -24.610 -0.642 1.314 1.00 96.25 546 GLY A O 1
ATOM 4333 N N . ALA A 1 547 ? -24.973 -2.861 1.077 1.00 94.62 547 ALA A N 1
ATOM 4334 C CA . ALA A 1 547 ? -23.785 -3.106 0.277 1.00 94.62 547 ALA A CA 1
ATOM 4335 C C . ALA A 1 547 ? -24.020 -4.193 -0.778 1.00 94.62 547 ALA A C 1
ATOM 4337 O O . ALA A 1 547 ? -24.415 -5.315 -0.447 1.00 94.62 547 ALA A O 1
ATOM 4338 N N . HIS A 1 548 ? -23.722 -3.889 -2.042 1.00 92.25 548 HIS A N 1
ATOM 4339 C CA . HIS A 1 548 ? -23.541 -4.910 -3.079 1.00 92.25 548 HIS A CA 1
ATOM 4340 C C . HIS A 1 548 ? -22.080 -5.337 -3.107 1.00 92.25 548 HIS A C 1
ATOM 4342 O O . HIS A 1 548 ? -21.182 -4.525 -2.892 1.00 92.25 548 HIS A O 1
ATOM 4348 N N . MET A 1 549 ? -21.836 -6.633 -3.300 1.00 90.69 549 MET A N 1
ATOM 4349 C CA . MET A 1 549 ? -20.517 -7.225 -3.081 1.00 90.69 549 MET A CA 1
ATOM 4350 C C . MET A 1 549 ? -20.132 -8.151 -4.233 1.00 90.69 549 MET A C 1
ATOM 4352 O O . MET A 1 549 ? -20.859 -9.093 -4.556 1.00 90.69 549 MET A O 1
ATOM 4356 N N . LEU A 1 550 ? -18.959 -7.907 -4.812 1.00 89.06 550 LEU A N 1
ATOM 4357 C CA . LEU A 1 550 ? -18.332 -8.725 -5.841 1.00 89.06 550 LEU A CA 1
ATOM 4358 C C . LEU A 1 550 ? -16.934 -9.142 -5.387 1.00 89.06 550 LEU A C 1
ATOM 4360 O O . LEU A 1 550 ? -16.095 -8.300 -5.083 1.00 89.06 550 LEU A O 1
ATOM 4364 N N . SER A 1 551 ? -16.646 -10.444 -5.408 1.00 91.38 551 SER A N 1
ATOM 4365 C CA . SER A 1 551 ? -15.286 -10.968 -5.232 1.00 91.38 551 SER A CA 1
ATOM 4366 C C . SER A 1 551 ? -14.833 -11.619 -6.532 1.00 91.38 551 SER A C 1
ATOM 4368 O O . SER A 1 551 ? -15.270 -12.719 -6.874 1.00 91.38 551 SER A O 1
ATOM 4370 N N . ALA A 1 552 ? -13.966 -10.924 -7.262 1.00 90.12 552 ALA A N 1
ATOM 4371 C CA . ALA A 1 552 ? -13.557 -11.324 -8.599 1.00 90.12 552 ALA A CA 1
ATOM 4372 C C . ALA A 1 552 ? -12.217 -12.066 -8.601 1.00 90.12 552 ALA A C 1
ATOM 4374 O O . ALA A 1 552 ? -12.086 -13.092 -9.266 1.00 90.12 552 ALA A O 1
ATOM 4375 N N . ASN A 1 553 ? -11.244 -11.634 -7.794 1.00 91.06 553 ASN A N 1
ATOM 4376 C CA . ASN A 1 553 ? -9.908 -12.227 -7.803 1.00 91.06 553 ASN A CA 1
ATOM 4377 C C . ASN A 1 553 ? -9.897 -13.620 -7.137 1.00 91.06 553 ASN A C 1
ATOM 4379 O O . ASN A 1 553 ? -10.170 -13.730 -5.935 1.00 91.06 553 ASN A O 1
ATOM 4383 N N . PRO A 1 554 ? -9.545 -14.698 -7.865 1.00 89.50 554 PRO A N 1
ATOM 4384 C CA . PRO A 1 554 ? -9.574 -16.058 -7.334 1.00 89.50 554 PRO A CA 1
ATOM 4385 C C . PRO A 1 554 ? -8.595 -16.296 -6.177 1.00 89.50 554 PRO A C 1
ATOM 4387 O O . PRO A 1 554 ? -8.847 -17.181 -5.360 1.00 89.50 554 PRO A O 1
ATOM 4390 N N . ARG A 1 555 ? -7.529 -15.488 -6.052 1.00 89.75 555 ARG A N 1
ATOM 4391 C CA . ARG A 1 555 ? -6.529 -15.599 -4.971 1.00 89.75 555 ARG A CA 1
ATOM 4392 C C . ARG A 1 555 ? -7.112 -15.346 -3.580 1.00 89.75 555 ARG A C 1
ATOM 4394 O O . ARG A 1 555 ? -6.560 -15.831 -2.599 1.00 89.75 555 ARG A O 1
ATOM 4401 N N . PHE A 1 556 ? -8.219 -14.606 -3.497 1.00 92.69 556 PHE A N 1
ATOM 4402 C CA . PHE A 1 556 ? -8.826 -14.163 -2.238 1.00 92.69 556 PHE A CA 1
ATOM 4403 C C . PHE A 1 556 ? -10.250 -14.711 -2.054 1.00 92.69 556 PHE A C 1
ATOM 4405 O O . PHE A 1 556 ? -11.115 -14.069 -1.456 1.00 92.69 556 PHE A O 1
ATOM 4412 N N . ARG A 1 557 ? -10.505 -15.916 -2.579 1.00 89.12 557 ARG A N 1
ATOM 4413 C CA . ARG A 1 557 ? -11.777 -16.639 -2.422 1.00 89.12 557 ARG A CA 1
ATOM 4414 C C . ARG A 1 557 ? -11.728 -17.633 -1.257 1.00 89.12 557 ARG A C 1
ATOM 4416 O O . ARG A 1 557 ? -10.670 -18.024 -0.774 1.00 89.12 557 ARG A O 1
ATOM 4423 N N . GLY A 1 558 ? -12.903 -18.090 -0.830 1.00 90.81 558 GLY A N 1
ATOM 4424 C CA . GLY A 1 558 ? -13.062 -19.058 0.259 1.00 90.81 558 GLY A CA 1
ATOM 4425 C C . GLY A 1 558 ? -13.344 -18.408 1.614 1.00 90.81 558 GLY A C 1
ATOM 4426 O O . GLY A 1 558 ? -13.197 -17.201 1.789 1.00 90.81 558 GLY A O 1
ATOM 4427 N N . TRP A 1 559 ? -13.779 -19.226 2.581 1.00 91.44 559 TRP A N 1
ATOM 4428 C CA . TRP A 1 559 ? -14.302 -18.752 3.872 1.00 91.44 559 TRP A CA 1
ATOM 4429 C C . TRP A 1 559 ? -13.319 -17.862 4.637 1.00 91.44 559 TRP A C 1
ATOM 4431 O O . TRP A 1 559 ? -13.728 -16.847 5.198 1.00 91.44 559 TRP A O 1
ATOM 4441 N N . ARG A 1 560 ? -12.026 -18.218 4.615 1.00 91.56 560 ARG A N 1
ATOM 4442 C CA . ARG A 1 560 ? -10.958 -17.455 5.270 1.00 91.56 560 ARG A CA 1
ATOM 4443 C C . ARG A 1 560 ? -11.013 -15.984 4.849 1.00 91.56 560 ARG A C 1
ATOM 4445 O O . ARG A 1 560 ? -11.221 -15.134 5.701 1.00 91.56 560 ARG A O 1
ATOM 4452 N N . TYR A 1 561 ? -10.933 -15.695 3.551 1.00 94.38 561 TYR A N 1
ATOM 4453 C CA . TYR A 1 561 ? -10.998 -14.325 3.037 1.00 94.38 561 TYR A CA 1
ATOM 4454 C C . TYR A 1 561 ? -12.396 -13.715 3.133 1.00 94.38 561 TYR A C 1
ATOM 4456 O O . TYR A 1 561 ? -12.511 -12.589 3.608 1.00 94.38 561 TYR A O 1
ATOM 4464 N N . PHE A 1 562 ? -13.438 -14.467 2.745 1.00 93.38 562 PHE A N 1
ATOM 4465 C CA . PHE A 1 562 ? -14.831 -14.006 2.789 1.00 93.38 562 PHE A CA 1
ATOM 4466 C C . PHE A 1 562 ? -15.175 -13.422 4.154 1.00 93.38 562 PHE A C 1
ATOM 4468 O O . PHE A 1 562 ? -15.559 -12.265 4.238 1.00 93.38 562 PHE A O 1
ATOM 4475 N N . SER A 1 563 ? -14.943 -14.195 5.219 1.00 91.81 563 SER A N 1
ATOM 4476 C CA . SER A 1 563 ? -15.261 -13.796 6.592 1.00 91.81 563 SER A CA 1
ATOM 4477 C C . SER A 1 563 ? -14.573 -12.499 7.027 1.00 91.81 563 SER A C 1
ATOM 4479 O O . SER A 1 563 ? -15.141 -11.747 7.814 1.00 91.81 563 SER A O 1
ATOM 4481 N N . VAL A 1 564 ? -13.381 -12.207 6.505 1.00 94.31 564 VAL A N 1
ATOM 4482 C CA . VAL A 1 564 ? -12.618 -11.003 6.844 1.00 94.31 564 VAL A CA 1
ATOM 4483 C C . VAL A 1 564 ? -13.131 -9.784 6.103 1.00 94.31 564 VAL A C 1
ATOM 4485 O O . VAL A 1 564 ? -13.472 -8.791 6.745 1.00 94.31 564 VAL A O 1
ATOM 4488 N N . TRP A 1 565 ? -13.215 -9.836 4.772 1.00 95.56 565 TRP A N 1
ATOM 4489 C CA . TRP A 1 565 ? -13.637 -8.658 4.021 1.00 95.56 565 TRP A CA 1
ATOM 4490 C C . TRP A 1 565 ? -15.130 -8.374 4.192 1.00 95.56 565 TRP A C 1
ATOM 4492 O O . TRP A 1 565 ? -15.518 -7.211 4.270 1.00 95.56 565 TRP A O 1
ATOM 4502 N N . SER A 1 566 ? -15.972 -9.402 4.331 1.00 94.69 566 SER A N 1
ATOM 4503 C CA . SER A 1 566 ? -17.415 -9.205 4.488 1.00 94.69 566 SER A CA 1
ATOM 4504 C C . SER A 1 566 ? -17.749 -8.612 5.853 1.00 94.69 566 SER A C 1
ATOM 4506 O O . SER A 1 566 ? -18.627 -7.763 5.963 1.00 94.69 566 SER A O 1
ATOM 4508 N N . ARG A 1 567 ? -17.024 -9.004 6.909 1.00 94.75 567 ARG A N 1
ATOM 4509 C CA . ARG A 1 567 ? -17.146 -8.339 8.207 1.00 94.75 567 ARG A CA 1
ATOM 4510 C C . ARG A 1 567 ? -16.527 -6.946 8.169 1.00 94.75 567 ARG A C 1
ATOM 4512 O O . ARG A 1 567 ? -17.102 -6.043 8.752 1.00 94.75 567 ARG A O 1
ATOM 4519 N N . GLY A 1 568 ? -15.408 -6.748 7.470 1.00 95.81 568 GLY A N 1
ATOM 4520 C CA . GLY A 1 568 ? -14.766 -5.438 7.329 1.00 95.81 568 GLY A CA 1
ATOM 4521 C C . GLY A 1 568 ? -15.669 -4.379 6.686 1.00 95.81 568 GLY A C 1
ATOM 4522 O O . GLY A 1 568 ? -15.765 -3.273 7.208 1.00 95.81 568 GLY A O 1
ATOM 4523 N N . ILE A 1 569 ? -16.375 -4.716 5.600 1.00 96.19 569 ILE A N 1
ATOM 4524 C CA . ILE A 1 569 ? -17.253 -3.758 4.907 1.00 96.19 569 ILE A CA 1
ATOM 4525 C C . ILE A 1 569 ? -18.478 -3.390 5.762 1.00 96.19 569 ILE A C 1
ATOM 4527 O O . ILE A 1 569 ? -18.825 -2.219 5.877 1.00 96.19 569 ILE A O 1
ATOM 4531 N N . VAL A 1 570 ? -19.081 -4.373 6.444 1.00 96.31 570 VAL A N 1
ATOM 4532 C CA . VAL A 1 570 ? -20.206 -4.161 7.375 1.00 96.31 570 VAL A CA 1
ATOM 4533 C C . VAL A 1 570 ? -19.757 -3.362 8.597 1.00 96.31 570 VAL A C 1
ATOM 4535 O O . VAL A 1 570 ? -20.453 -2.451 9.038 1.00 96.31 570 VAL A O 1
ATOM 4538 N N . HIS A 1 571 ? -18.564 -3.663 9.110 1.00 96.06 571 HIS A N 1
ATOM 4539 C CA . HIS A 1 571 ? -17.946 -2.923 10.198 1.00 96.06 571 HIS A CA 1
ATOM 4540 C C . HIS A 1 571 ? -17.777 -1.450 9.830 1.00 96.06 571 HIS A C 1
ATOM 4542 O O . HIS A 1 571 ? -18.213 -0.589 10.587 1.00 96.06 571 HIS A O 1
ATOM 4548 N N . TYR A 1 572 ? -17.238 -1.155 8.643 1.00 95.75 572 TYR A N 1
ATOM 4549 C CA . TYR A 1 572 ? -17.158 0.216 8.148 1.00 95.75 572 TYR A CA 1
ATOM 4550 C C . TYR A 1 572 ? -18.534 0.894 8.093 1.00 95.75 572 TYR A C 1
ATOM 4552 O O . TYR A 1 572 ? -18.651 2.020 8.566 1.00 95.75 572 TYR A O 1
ATOM 4560 N N . CYS A 1 573 ? -19.585 0.231 7.591 1.00 95.06 573 CYS A N 1
ATOM 4561 C CA . CYS A 1 573 ? -20.928 0.824 7.554 1.00 95.06 573 CYS A CA 1
ATOM 4562 C C . CYS A 1 573 ? -21.412 1.284 8.941 1.00 95.06 573 CYS A C 1
ATOM 4564 O O . CYS A 1 573 ? -22.030 2.344 9.049 1.00 95.06 573 CYS A O 1
ATOM 4566 N N . PHE A 1 574 ? -21.110 0.519 9.994 1.00 95.31 574 PHE A N 1
ATOM 4567 C CA . PHE A 1 574 ? -21.425 0.897 11.371 1.00 95.31 574 PHE A CA 1
ATOM 4568 C C . PHE A 1 574 ? -20.503 1.991 11.919 1.00 95.31 574 PHE A C 1
ATOM 4570 O O . PHE A 1 574 ? -20.980 2.890 12.612 1.00 95.31 574 PHE A O 1
ATOM 4577 N N . LEU A 1 575 ? -19.202 1.929 11.639 1.00 93.38 575 LEU A N 1
ATOM 4578 C CA . LEU A 1 575 ? -18.240 2.895 12.172 1.00 93.38 575 LEU A CA 1
ATOM 4579 C C . LEU A 1 575 ? -18.361 4.275 11.524 1.00 93.38 575 LEU A C 1
ATOM 4581 O O . LEU A 1 575 ? -18.322 5.276 12.231 1.00 93.38 575 LEU A O 1
ATOM 4585 N N . ALA A 1 576 ? -18.570 4.322 10.205 1.00 90.62 576 ALA A N 1
ATOM 4586 C CA . ALA A 1 576 ? -18.643 5.565 9.444 1.00 90.62 576 ALA A CA 1
ATOM 4587 C C . ALA A 1 576 ? -19.678 6.530 10.033 1.00 90.62 576 ALA A C 1
ATOM 4589 O O . ALA A 1 576 ? -19.409 7.715 10.192 1.00 90.62 576 ALA A O 1
ATOM 4590 N N . ASN A 1 577 ? -20.844 6.011 10.440 1.00 89.50 577 ASN A N 1
ATOM 4591 C CA . ASN A 1 577 ? -21.885 6.828 11.043 1.00 89.50 577 ASN A CA 1
ATOM 4592 C C . ASN A 1 577 ? -22.556 6.122 12.224 1.00 89.50 577 ASN A C 1
ATOM 4594 O O . ASN A 1 577 ? -23.265 5.131 12.045 1.00 89.50 577 ASN A O 1
ATOM 4598 N N . ALA A 1 578 ? -22.410 6.701 13.419 1.00 89.75 578 ALA A N 1
ATOM 4599 C CA . ALA A 1 578 ? -22.973 6.178 14.665 1.00 89.75 578 ALA A CA 1
ATOM 4600 C C . ALA A 1 578 ? -24.512 6.060 14.671 1.00 89.75 578 ALA A C 1
ATOM 4602 O O . ALA A 1 578 ? -25.054 5.322 15.488 1.00 89.75 578 ALA A O 1
ATOM 4603 N N . LYS A 1 579 ? -25.232 6.755 13.773 1.00 92.06 579 LYS A N 1
ATOM 4604 C CA . LYS A 1 579 ? -26.694 6.619 13.623 1.00 92.06 579 LYS A CA 1
ATOM 4605 C C . LYS A 1 579 ? -27.097 5.388 12.789 1.00 92.06 579 LYS A C 1
ATOM 4607 O O . LYS A 1 579 ? -28.280 5.053 12.747 1.00 92.06 579 LYS A O 1
ATOM 4612 N N . THR A 1 580 ? -26.150 4.716 12.129 1.00 95.25 580 THR A N 1
ATOM 4613 C CA . THR A 1 580 ? -26.395 3.480 11.369 1.00 95.25 580 THR A CA 1
ATOM 4614 C C . THR A 1 580 ? -26.628 2.319 12.331 1.00 95.25 580 THR A C 1
ATOM 4616 O O . THR A 1 580 ? -25.695 1.841 12.982 1.00 95.25 580 THR A O 1
ATOM 4619 N N . ASN A 1 581 ? -27.874 1.844 12.397 1.00 96.44 581 ASN A N 1
ATOM 4620 C CA . ASN A 1 581 ? -28.265 0.709 13.238 1.00 96.44 581 ASN A CA 1
ATOM 4621 C C . ASN A 1 581 ? -28.429 -0.599 12.462 1.00 96.44 581 ASN A C 1
ATOM 4623 O O . ASN A 1 581 ? -28.299 -1.671 13.058 1.00 96.44 581 ASN A O 1
ATOM 4627 N N . ASN A 1 582 ? -28.674 -0.522 11.150 1.00 97.75 582 ASN A N 1
ATOM 4628 C CA . ASN A 1 582 ? -28.872 -1.693 10.307 1.00 97.75 582 ASN A CA 1
ATOM 4629 C C . ASN A 1 582 ? -28.030 -1.617 9.032 1.00 97.75 582 ASN A C 1
ATOM 4631 O O . ASN A 1 582 ? -27.941 -0.571 8.382 1.00 97.75 582 ASN A O 1
ATOM 4635 N N . VAL A 1 583 ? -27.471 -2.767 8.660 1.00 97.69 583 VAL A N 1
ATOM 4636 C CA . VAL A 1 583 ? -26.943 -3.025 7.322 1.00 97.69 583 VAL A CA 1
ATOM 4637 C C . VAL A 1 583 ? -27.845 -4.049 6.642 1.00 97.69 583 VAL A C 1
ATOM 4639 O O . VAL A 1 583 ? -28.076 -5.135 7.173 1.00 97.69 583 VAL A O 1
ATOM 4642 N N . MET A 1 584 ? -28.369 -3.691 5.477 1.00 97.56 584 MET A N 1
ATOM 4643 C CA . MET A 1 584 ? -29.358 -4.457 4.727 1.00 97.56 584 MET A CA 1
ATOM 4644 C C . MET A 1 584 ? -28.699 -5.237 3.586 1.00 97.56 584 MET A C 1
ATOM 4646 O O . MET A 1 584 ? -27.672 -4.827 3.040 1.00 97.56 584 MET A O 1
ATOM 4650 N N . GLY A 1 585 ? -29.299 -6.367 3.215 1.00 94.50 585 GLY A N 1
ATOM 4651 C CA . GLY A 1 585 ? -28.875 -7.183 2.079 1.00 94.50 585 GLY A CA 1
ATOM 4652 C C . GLY A 1 585 ? -30.063 -7.696 1.270 1.00 94.50 585 GLY A C 1
ATOM 4653 O O . GLY A 1 585 ? -31.111 -8.010 1.828 1.00 94.50 585 GLY A O 1
ATOM 4654 N N . GLU A 1 586 ? -29.878 -7.804 -0.046 1.00 93.88 586 GLU A N 1
ATOM 4655 C CA . GLU A 1 586 ? -30.927 -8.223 -0.990 1.00 93.88 586 GLU A CA 1
ATOM 4656 C C . GLU A 1 586 ? -30.474 -9.295 -2.015 1.00 93.88 586 GLU A C 1
ATOM 4658 O O . GLU A 1 586 ? -30.665 -9.131 -3.234 1.00 93.88 586 GLU A O 1
ATOM 4663 N N . PRO A 1 587 ? -29.847 -10.412 -1.584 1.00 92.19 587 PRO A N 1
ATOM 4664 C CA . PRO A 1 587 ? -29.493 -11.489 -2.503 1.00 92.19 587 PRO A CA 1
ATOM 4665 C C . PRO A 1 587 ? -30.743 -12.171 -3.079 1.00 92.19 587 PRO A C 1
ATOM 4667 O O . PRO A 1 587 ? -31.856 -12.043 -2.566 1.00 92.19 587 PRO A O 1
ATOM 4670 N N . ARG A 1 588 ? -30.564 -12.957 -4.146 1.00 91.50 588 ARG A N 1
ATOM 4671 C CA . ARG A 1 588 ? -31.642 -13.810 -4.664 1.00 91.50 588 ARG A CA 1
ATOM 4672 C C . ARG A 1 588 ? -32.059 -14.853 -3.621 1.00 91.50 588 ARG A C 1
ATOM 4674 O O . ARG A 1 588 ? -31.200 -15.510 -3.031 1.00 91.50 588 ARG A O 1
ATOM 4681 N N . ALA A 1 589 ? -33.364 -15.059 -3.446 1.00 93.19 589 ALA A N 1
ATOM 4682 C CA . ALA A 1 589 ? -33.909 -15.981 -2.438 1.00 93.19 589 ALA A CA 1
ATOM 4683 C C . ALA A 1 589 ? -33.569 -17.468 -2.699 1.00 93.19 589 ALA A C 1
ATOM 4685 O O . ALA A 1 589 ? -33.565 -18.302 -1.782 1.00 93.19 589 ALA A O 1
ATOM 4686 N N . ASP A 1 590 ? -33.260 -17.809 -3.953 1.00 91.25 590 ASP A N 1
ATOM 4687 C CA . ASP A 1 590 ? -32.825 -19.140 -4.388 1.00 91.25 590 ASP A CA 1
ATOM 4688 C C . ASP A 1 590 ? -31.323 -19.400 -4.145 1.00 91.25 590 ASP A C 1
ATOM 4690 O O . ASP A 1 590 ? -30.889 -20.555 -4.142 1.00 91.25 590 ASP A O 1
ATOM 4694 N N . ASN A 1 591 ? -30.526 -18.369 -3.837 1.00 89.81 591 ASN A N 1
ATOM 4695 C CA . ASN A 1 591 ? -29.093 -18.503 -3.590 1.00 89.81 591 ASN A CA 1
ATOM 4696 C C . ASN A 1 591 ? -28.791 -18.929 -2.142 1.00 89.81 591 ASN A C 1
ATOM 4698 O O . ASN A 1 591 ? -28.234 -18.178 -1.338 1.00 89.81 591 ASN A O 1
ATOM 4702 N N . LYS A 1 592 ? -29.128 -20.181 -1.810 1.00 90.44 592 LYS A N 1
ATOM 4703 C CA . LYS A 1 592 ? -28.967 -20.741 -0.454 1.00 90.44 592 LYS A CA 1
ATOM 4704 C C . LYS A 1 592 ? -27.534 -20.676 0.083 1.00 90.44 592 LYS A C 1
ATOM 4706 O O . LYS A 1 592 ? -27.346 -20.580 1.291 1.00 90.44 592 LYS A O 1
ATOM 4711 N N . LYS A 1 593 ? -26.525 -20.689 -0.798 1.00 88.25 593 LYS A N 1
ATOM 4712 C CA . LYS A 1 593 ? -25.116 -20.546 -0.400 1.00 88.25 593 LYS A CA 1
ATOM 4713 C C . LYS A 1 593 ? -24.828 -19.155 0.158 1.00 88.25 593 LYS A C 1
ATOM 4715 O O . LYS A 1 593 ? -24.199 -19.058 1.205 1.00 88.25 593 LYS A O 1
ATOM 4720 N N . VAL A 1 594 ? -25.287 -18.100 -0.519 1.00 87.50 594 VAL A N 1
ATOM 4721 C CA . VAL A 1 594 ? -25.097 -16.721 -0.044 1.00 87.50 594 VAL A CA 1
ATOM 4722 C C . VAL A 1 594 ? -25.832 -16.506 1.273 1.00 87.50 594 VAL A C 1
ATOM 4724 O O . VAL A 1 594 ? -25.206 -16.014 2.202 1.00 87.50 594 VAL A O 1
ATOM 4727 N N . LEU A 1 595 ? -27.082 -16.973 1.392 1.00 90.44 595 LEU A N 1
ATOM 4728 C CA . LEU A 1 595 ? -27.861 -16.862 2.635 1.00 90.44 595 LEU A CA 1
ATOM 4729 C C . LEU A 1 595 ? -27.124 -17.492 3.832 1.00 90.44 595 LEU A C 1
ATOM 4731 O O . LEU A 1 595 ? -26.901 -16.829 4.844 1.00 90.44 595 LEU A O 1
ATOM 4735 N N . ALA A 1 596 ? -26.642 -18.730 3.674 1.00 90.56 596 ALA A N 1
ATOM 4736 C CA . ALA A 1 596 ? -25.890 -19.424 4.720 1.00 90.56 596 ALA A CA 1
ATOM 4737 C C . ALA A 1 596 ? -24.559 -18.730 5.069 1.00 90.56 596 ALA A C 1
ATOM 4739 O O . ALA A 1 596 ? -24.119 -18.755 6.217 1.00 90.56 596 ALA A O 1
ATOM 4740 N N . LEU A 1 597 ? -23.886 -18.110 4.093 1.00 89.62 597 LEU A N 1
ATOM 4741 C CA . LEU A 1 597 ? -22.652 -17.357 4.335 1.00 89.62 597 LEU A CA 1
ATOM 4742 C C . LEU A 1 597 ? -22.918 -16.044 5.082 1.00 89.62 597 LEU A C 1
ATOM 4744 O O . LEU A 1 597 ? -22.165 -15.712 5.998 1.00 89.62 597 LEU A O 1
ATOM 4748 N N . THR A 1 598 ? -23.979 -15.321 4.720 1.00 88.88 598 THR A N 1
ATOM 4749 C CA . THR A 1 598 ? -24.360 -14.052 5.357 1.00 88.88 598 THR A CA 1
ATOM 4750 C C . THR A 1 598 ? -24.834 -14.244 6.798 1.00 88.88 598 THR A C 1
ATOM 4752 O O . THR A 1 598 ? -24.491 -13.446 7.670 1.00 88.88 598 THR A O 1
ATOM 4755 N N . GLU A 1 599 ? -25.528 -15.346 7.098 1.00 90.69 599 GLU A N 1
ATOM 4756 C CA . GLU A 1 599 ? -25.915 -15.691 8.475 1.00 90.69 599 GLU A CA 1
ATOM 4757 C C . GLU A 1 599 ? -24.692 -15.845 9.395 1.00 90.69 599 GLU A C 1
ATOM 4759 O O . GLU A 1 599 ? -24.677 -15.348 10.523 1.00 90.69 599 GLU A O 1
ATOM 4764 N N . ARG A 1 600 ? -23.604 -16.447 8.893 1.00 89.44 600 ARG A N 1
ATOM 4765 C CA . ARG A 1 600 ? -22.352 -16.653 9.650 1.00 89.44 600 ARG A CA 1
ATOM 4766 C C . ARG A 1 600 ? -21.559 -15.372 9.936 1.00 89.44 600 ARG A C 1
ATOM 4768 O O . ARG A 1 600 ? -20.554 -15.417 10.653 1.00 89.44 600 ARG A O 1
ATOM 4775 N N . ILE A 1 601 ? -21.968 -14.242 9.368 1.00 88.88 601 ILE A N 1
ATOM 4776 C CA . ILE A 1 601 ? -21.361 -12.928 9.622 1.00 88.88 601 ILE A CA 1
ATOM 4777 C C . ILE A 1 601 ? -22.334 -11.964 10.316 1.00 88.88 601 ILE A C 1
ATOM 4779 O O . ILE A 1 601 ? -22.030 -10.782 10.420 1.00 88.88 601 ILE A O 1
ATOM 4783 N N . GLY A 1 602 ? -23.461 -12.476 10.827 1.00 90.75 602 GLY A N 1
ATOM 4784 C CA . GLY A 1 602 ? -24.376 -11.735 11.695 1.00 90.75 602 GLY A CA 1
ATOM 4785 C C . GLY A 1 602 ? -25.664 -11.248 11.031 1.00 90.75 602 GLY A C 1
ATOM 4786 O O . GLY A 1 602 ? -26.438 -10.570 11.703 1.00 90.75 602 GLY A O 1
ATOM 4787 N N . PHE A 1 603 ? -25.928 -11.580 9.761 1.00 94.62 603 PHE A N 1
ATOM 4788 C CA . PHE A 1 603 ? -27.210 -11.251 9.126 1.00 94.62 603 PHE A CA 1
ATOM 4789 C C . PHE A 1 603 ? -28.312 -12.222 9.549 1.00 94.62 603 PHE A C 1
ATOM 4791 O O . PHE A 1 603 ? -28.071 -13.400 9.807 1.00 94.62 603 PHE A O 1
ATOM 4798 N N . GLU A 1 604 ? -29.535 -11.718 9.569 1.00 95.19 604 GLU A N 1
ATOM 4799 C CA . GLU A 1 604 ? -30.758 -12.472 9.794 1.00 95.19 604 GLU A CA 1
ATOM 4800 C C . GLU A 1 604 ? -31.640 -12.369 8.550 1.00 95.19 604 GLU A C 1
ATOM 4802 O O . GLU A 1 604 ? -31.751 -11.304 7.938 1.00 95.19 604 GLU A O 1
ATOM 4807 N N . HIS A 1 605 ? -32.260 -13.485 8.167 1.00 96.12 605 HIS A N 1
ATOM 4808 C CA . HIS A 1 605 ? -33.301 -13.502 7.144 1.00 96.12 605 HIS A CA 1
ATOM 4809 C C . HIS A 1 605 ? -34.609 -12.985 7.741 1.00 96.12 605 HIS A C 1
ATOM 4811 O O . HIS A 1 605 ? -35.068 -13.503 8.758 1.00 96.12 605 HIS A O 1
ATOM 4817 N N . LEU A 1 606 ? -35.193 -11.955 7.125 1.00 96.12 606 LEU A N 1
ATOM 4818 C CA . LEU A 1 606 ? -36.459 -11.377 7.575 1.00 96.12 606 LEU A CA 1
ATOM 4819 C C . LEU A 1 606 ? -37.645 -11.981 6.818 1.00 96.12 606 LEU A C 1
ATOM 4821 O O . LEU A 1 606 ? -38.573 -12.508 7.426 1.00 96.12 606 LEU A O 1
ATOM 4825 N N . PHE A 1 607 ? -37.633 -11.869 5.490 1.00 96.56 607 PHE A N 1
ATOM 4826 C CA . PHE A 1 607 ? -38.678 -12.379 4.601 1.00 96.56 607 PHE A CA 1
ATOM 4827 C C . PHE A 1 607 ? -38.207 -12.356 3.141 1.00 96.56 607 PHE A C 1
ATOM 4829 O O . PHE A 1 607 ? -37.229 -11.696 2.799 1.00 96.56 607 PHE A O 1
ATOM 4836 N N . ASP A 1 608 ? -38.931 -13.048 2.263 1.00 97.31 608 ASP A N 1
ATOM 4837 C CA . ASP A 1 608 ? -38.708 -12.994 0.815 1.00 97.31 608 ASP A CA 1
ATOM 4838 C C . ASP A 1 608 ? -39.711 -12.034 0.148 1.00 97.31 608 ASP A C 1
ATOM 4840 O O . ASP A 1 608 ? -40.898 -12.031 0.492 1.00 97.31 608 ASP A O 1
ATOM 4844 N N . PHE A 1 609 ? -39.273 -11.285 -0.863 1.00 96.62 609 PHE A N 1
ATOM 4845 C CA . PHE A 1 609 ? -40.091 -10.331 -1.624 1.00 96.62 609 PHE A CA 1
ATOM 4846 C C . PHE A 1 609 ? -39.739 -10.350 -3.125 1.00 96.62 609 PHE A C 1
ATOM 4848 O O . PHE A 1 609 ? -38.762 -10.978 -3.530 1.00 96.62 609 PHE A O 1
ATOM 4855 N N . ASP A 1 610 ? -40.550 -9.702 -3.964 1.00 95.69 610 ASP A N 1
ATOM 4856 C CA . ASP A 1 610 ? -40.350 -9.661 -5.419 1.00 95.69 610 ASP A CA 1
ATOM 4857 C C . ASP A 1 610 ? -39.939 -8.265 -5.886 1.00 95.69 610 ASP A C 1
ATOM 4859 O O . ASP A 1 610 ? -40.682 -7.301 -5.715 1.00 95.69 610 ASP A O 1
ATOM 4863 N N . PHE A 1 611 ? -38.782 -8.181 -6.539 1.00 92.25 611 PHE A N 1
ATOM 4864 C CA . PHE A 1 611 ? -38.479 -7.101 -7.473 1.00 92.25 611 PHE A CA 1
ATOM 4865 C C . PHE A 1 611 ? -39.030 -7.443 -8.863 1.00 92.25 611 PHE A C 1
ATOM 4867 O O . PHE A 1 611 ? -39.188 -8.624 -9.179 1.00 92.25 611 PHE A O 1
ATOM 4874 N N . PRO A 1 612 ? -39.193 -6.453 -9.763 1.00 91.19 612 PRO A N 1
ATOM 4875 C CA . PRO A 1 612 ? -39.614 -6.710 -11.144 1.00 91.19 612 PRO A CA 1
ATOM 4876 C C . PRO A 1 612 ? -38.765 -7.750 -11.900 1.00 91.19 612 PRO A C 1
ATOM 4878 O O . PRO A 1 612 ? -39.264 -8.393 -12.817 1.00 91.19 612 PRO A O 1
ATOM 4881 N N . HIS A 1 613 ? -37.492 -7.913 -11.522 1.00 85.31 613 HIS A N 1
ATOM 4882 C CA . HIS A 1 613 ? -36.510 -8.764 -12.205 1.00 85.31 613 HIS A CA 1
ATOM 4883 C C . HIS A 1 613 ? -36.020 -9.974 -11.376 1.00 85.31 613 HIS A C 1
ATOM 4885 O O . HIS A 1 613 ? -35.358 -10.855 -11.924 1.00 85.31 613 HIS A O 1
ATOM 4891 N N . LYS A 1 614 ? -36.315 -10.060 -10.064 1.00 90.25 614 LYS A N 1
ATOM 4892 C CA . LYS A 1 614 ? -35.875 -11.181 -9.199 1.00 90.25 614 LYS A CA 1
ATOM 4893 C C . LYS A 1 614 ? -36.759 -11.377 -7.960 1.00 90.25 614 LYS A C 1
ATOM 4895 O O . LYS A 1 614 ? -37.207 -10.407 -7.360 1.00 90.25 614 LYS A O 1
ATOM 4900 N N . ARG A 1 615 ? -36.882 -12.628 -7.497 1.00 94.75 615 ARG A N 1
ATOM 4901 C CA . ARG A 1 615 ? -37.306 -12.956 -6.122 1.00 94.75 615 ARG A CA 1
ATOM 4902 C C . ARG A 1 615 ? -36.109 -12.771 -5.182 1.00 94.75 615 ARG A C 1
ATOM 4904 O O . ARG A 1 615 ? -35.104 -13.478 -5.314 1.00 94.75 615 ARG A O 1
ATOM 4911 N N . ALA A 1 616 ? -36.194 -11.825 -4.257 1.00 95.19 616 ALA A N 1
ATOM 4912 C CA . ALA A 1 616 ? -35.125 -11.451 -3.335 1.00 95.19 616 ALA A CA 1
ATOM 4913 C C . ALA A 1 616 ? -35.417 -11.911 -1.899 1.00 95.19 616 ALA A C 1
ATOM 4915 O O . ALA A 1 616 ? -36.571 -12.055 -1.502 1.00 95.19 616 ALA A O 1
ATOM 4916 N N . ALA A 1 617 ? -34.356 -12.137 -1.129 1.00 96.38 617 ALA A N 1
ATOM 4917 C CA . ALA A 1 617 ? -34.414 -12.363 0.309 1.00 96.38 617 ALA A CA 1
ATOM 4918 C C . ALA A 1 617 ? -33.973 -11.086 1.032 1.00 96.38 617 ALA A C 1
ATOM 4920 O O . ALA A 1 617 ? -32.873 -10.595 0.787 1.00 96.38 617 ALA A O 1
ATOM 4921 N N . MET A 1 618 ? -34.817 -10.561 1.919 1.00 96.81 618 MET A N 1
ATOM 4922 C CA . MET A 1 618 ? -34.495 -9.417 2.768 1.00 96.81 618 MET A CA 1
ATOM 4923 C C . MET A 1 618 ? -33.636 -9.889 3.938 1.00 96.81 618 MET A C 1
ATOM 4925 O O . MET A 1 618 ? -34.100 -10.653 4.790 1.00 96.81 618 MET A O 1
ATOM 4929 N N . LEU A 1 619 ? -32.391 -9.423 3.982 1.00 96.75 619 LEU A N 1
ATOM 4930 C CA . LEU A 1 619 ? -31.455 -9.690 5.066 1.00 96.75 619 LEU A CA 1
ATOM 4931 C C . LEU A 1 619 ? -31.186 -8.423 5.873 1.00 96.75 619 LEU A C 1
ATOM 4933 O O . LEU A 1 619 ? -31.070 -7.337 5.307 1.00 96.75 619 LEU A O 1
ATOM 4937 N N . GLN A 1 620 ? -31.016 -8.573 7.183 1.00 97.25 620 GLN A N 1
ATOM 4938 C CA . GLN A 1 620 ? -30.666 -7.478 8.084 1.00 97.25 620 GLN A CA 1
ATOM 4939 C C . GLN A 1 620 ? -29.552 -7.902 9.038 1.00 97.25 620 GLN A C 1
ATOM 4941 O O . GLN A 1 620 ? -29.650 -8.927 9.703 1.00 97.25 620 GLN A O 1
ATOM 4946 N N . CYS A 1 621 ? -28.510 -7.087 9.149 1.00 97.06 621 CYS A N 1
ATOM 4947 C CA . CYS A 1 621 ? -27.530 -7.165 10.221 1.00 97.06 621 CYS A CA 1
ATOM 4948 C C . CYS A 1 621 ? -27.723 -5.961 11.142 1.00 97.06 621 CYS A C 1
ATOM 4950 O O . CYS A 1 621 ? -27.553 -4.818 10.715 1.00 97.06 621 CYS A O 1
ATOM 4952 N N . LYS A 1 622 ? -28.104 -6.213 12.396 1.00 96.62 622 LYS A N 1
ATOM 4953 C CA . LYS A 1 622 ? -28.218 -5.175 13.427 1.00 96.62 622 LYS A CA 1
ATOM 4954 C C . LYS A 1 622 ? -26.860 -4.902 14.058 1.00 96.62 622 LYS A C 1
ATOM 4956 O O . LYS A 1 622 ? -26.089 -5.834 14.275 1.00 96.62 622 LYS A O 1
ATOM 4961 N N . ARG A 1 623 ? -26.614 -3.643 14.416 1.00 95.69 623 ARG A N 1
ATOM 4962 C CA . ARG A 1 623 ? -25.368 -3.178 15.043 1.00 95.69 623 ARG A CA 1
ATOM 4963 C C . ARG A 1 623 ? -24.964 -3.994 16.275 1.00 95.69 623 ARG A C 1
ATOM 4965 O O . ARG A 1 623 ? -23.872 -4.548 16.304 1.00 95.69 623 ARG A O 1
ATOM 4972 N N . GLU A 1 624 ? -25.866 -4.116 17.249 1.00 92.25 624 GLU A N 1
ATOM 4973 C CA . GLU A 1 624 ? -25.655 -4.879 18.492 1.00 92.25 624 GLU A CA 1
ATOM 4974 C C . GLU A 1 624 ? -25.249 -6.328 18.188 1.00 92.25 624 GLU A C 1
ATOM 4976 O O . GLU A 1 624 ? -24.168 -6.785 18.564 1.00 92.25 624 GLU A O 1
ATOM 4981 N N . ARG A 1 625 ? -26.058 -7.008 17.367 1.00 91.38 625 ARG A N 1
ATOM 4982 C CA . ARG A 1 625 ? -25.800 -8.382 16.930 1.00 91.38 625 ARG A CA 1
ATOM 4983 C C . ARG A 1 625 ? -24.452 -8.521 16.225 1.00 91.38 625 ARG A C 1
ATOM 4985 O O . ARG A 1 625 ? -23.768 -9.516 16.435 1.00 91.38 625 ARG A O 1
ATOM 4992 N N . PHE A 1 626 ? -24.068 -7.568 15.375 1.00 94.62 626 PHE A N 1
ATOM 4993 C CA . PHE A 1 626 ? -22.802 -7.622 14.647 1.00 94.62 626 PHE A CA 1
ATOM 4994 C C . PHE A 1 626 ? -21.607 -7.688 15.602 1.00 94.62 626 PHE A C 1
ATOM 4996 O O . PHE A 1 626 ? -20.786 -8.598 15.477 1.00 94.62 626 PHE A O 1
ATOM 5003 N N . PHE A 1 627 ? -21.527 -6.777 16.576 1.00 92.50 627 PHE A N 1
ATOM 5004 C CA . PHE A 1 627 ? -20.400 -6.713 17.510 1.00 92.50 627 PHE A CA 1
ATOM 5005 C C . PHE A 1 627 ? -20.386 -7.883 18.511 1.00 92.50 627 PHE A C 1
ATOM 5007 O O . PHE A 1 627 ? -19.311 -8.380 18.858 1.00 92.50 627 PHE A O 1
ATOM 5014 N N . GLU A 1 628 ? -21.551 -8.415 18.890 1.00 86.12 628 GLU A N 1
ATOM 5015 C CA . GLU A 1 628 ? -21.654 -9.662 19.662 1.00 86.12 628 GLU A CA 1
ATOM 5016 C C . GLU A 1 628 ? -21.207 -10.893 18.853 1.00 86.12 628 GLU A C 1
ATOM 5018 O O . GLU A 1 628 ? -20.414 -11.713 19.318 1.00 86.12 628 GLU A O 1
ATOM 5023 N N . PHE A 1 629 ? -21.657 -11.034 17.602 1.00 80.81 629 PHE A N 1
ATOM 5024 C CA . PHE A 1 629 ? -21.279 -12.175 16.762 1.00 80.81 629 PHE A CA 1
ATOM 5025 C C . PHE A 1 629 ? -19.801 -12.151 16.381 1.00 80.81 629 PHE A C 1
ATOM 5027 O O . PHE A 1 629 ? -19.168 -13.212 16.340 1.00 80.81 629 PHE A O 1
ATOM 5034 N N . TYR A 1 630 ? -19.244 -10.964 16.124 1.00 74.00 630 TYR A N 1
ATOM 5035 C CA . TYR A 1 630 ? -17.846 -10.790 15.731 1.00 74.00 630 TYR A CA 1
ATOM 5036 C C . TYR A 1 630 ? -16.890 -11.412 16.758 1.00 74.00 630 TYR A C 1
ATOM 5038 O O . TYR A 1 630 ? -15.881 -12.013 16.385 1.00 74.00 630 TYR A O 1
ATOM 5046 N N . THR A 1 631 ? -17.225 -11.310 18.044 1.00 70.62 631 THR A N 1
ATOM 5047 C CA . THR A 1 631 ? -16.404 -11.796 19.159 1.00 70.62 631 THR A CA 1
ATOM 5048 C C . THR A 1 631 ? -16.546 -13.302 19.410 1.00 70.62 631 THR A C 1
ATOM 5050 O O . THR A 1 631 ? -15.566 -13.962 19.760 1.00 70.62 631 THR A O 1
ATOM 5053 N N . SER A 1 632 ? -17.730 -13.870 19.155 1.00 60.19 632 SER A N 1
ATOM 5054 C CA . SER A 1 632 ? -18.048 -15.288 19.405 1.00 60.19 632 SER A CA 1
ATOM 5055 C C . SER A 1 632 ? -17.402 -16.294 18.435 1.00 60.19 632 SER A C 1
ATOM 5057 O O . SER A 1 632 ? -17.209 -17.454 18.798 1.00 60.19 632 SER A O 1
ATOM 5059 N N . GLN A 1 633 ? -17.047 -15.871 17.214 1.00 52.19 633 GLN A N 1
ATOM 5060 C CA . GLN A 1 633 ? -16.492 -16.738 16.157 1.00 52.19 633 GLN A CA 1
ATOM 5061 C C . GLN A 1 633 ? -14.993 -16.521 15.883 1.00 52.19 633 GLN A C 1
ATOM 5063 O O . GLN A 1 633 ? -14.522 -16.812 14.785 1.00 52.19 633 GLN A O 1
ATOM 5068 N N . ALA A 1 634 ? -14.244 -15.986 16.851 1.00 43.09 634 ALA A N 1
ATOM 5069 C CA . ALA A 1 634 ? -12.780 -15.911 16.784 1.00 43.09 634 ALA A CA 1
ATOM 5070 C C . ALA A 1 634 ? -12.074 -17.222 17.207 1.00 43.09 634 ALA A C 1
ATOM 5072 O O . ALA A 1 634 ? -10.849 -17.259 17.203 1.00 43.09 634 ALA A O 1
ATOM 5073 N N . ARG A 1 635 ? -12.837 -18.275 17.544 1.00 32.69 635 ARG A N 1
ATOM 5074 C CA . ARG A 1 635 ? -12.336 -19.614 17.899 1.00 32.69 635 ARG A CA 1
ATOM 5075 C C . ARG A 1 635 ? -12.213 -20.546 16.703 1.00 32.69 635 ARG A C 1
ATOM 5077 O O . ARG A 1 635 ? -13.128 -20.519 15.846 1.00 32.69 635 ARG A O 1
#

InterPro domains:
  IPR007310 Aerobactin siderophore biosynthesis, IucA/IucC, N-terminal [PF04183] (1-83)
  IPR016181 Acyl-CoA N-acyltransferase [SSF55729] (433-625)
  IPR019432 Acyltransferase MbtK/IucB-like, conserved domain [SM01006] (463-510)
  IPR022770 Aerobactin siderophore biosynthesis IucA/IucC-like, C-terminal [PF06276] (135-293)

Secondary structure (DSSP, 8-state):
-EEE----EETTEE-PPPHHHHHHHHHHHHHHTSHHHHHHHHH-TTEEE----EEE-PBPTTSPBPSTT-EEE---HHHHHHHH--TT-TTSTTSEEEHHHHHS--TT-SS-HHHHHHHHHHHHTT--HHHHHHHHHHHHIIIIIHHHHHHHHHH-EEE---GGGEEEEEETTEEEEEEE--GGGEEE-HHHHHHTHHHHTTPPPTTB--HHHHHHHHIIIIIIIIIIHHHHHHHTTTSS-HHHHHHHHHHHHHHHHHT--S-THHHHHHHH-SEEEEE-HHHHHHTT--TTS-S-GGGGEEEEE-TTS-SPPPSEEEE-TTS-EEEEEEEETTEEEEEETTEEEEEEEEEEETTEEEEEEE-S-HHHHHHHHHHHHHHTT-SEEEETT--HHHHTTS-TT-EEEHHHHHHH-TTSBPPP---SS--EEE-TTS-EEEPPPPPP-SEEEEEEEGGGTEEEEEEE--HHHHHHHHHHHHT-TTTHHHH-----HHHHHHHHHHHHH-TTEEEEEEEETTEEEEEEEEEETTTSTTGGGTT--TT-EEEEEEE--GGG-SHHHHHHHHHHHHHHHHHH-TT--EEEE--BTT-HHHHHHHHTTT-EEEEEEEETTEEEEEEEEEHHHHHHHHHHT--

Radius of gyration: 27.08 Å; chains: 1; bounding box: 82×48×86 Å

Organism: NCBI:txid990268

pLDDT: mean 91.03, std 10.23, range [32.69, 98.56]